Protein AF-A0A1Y3EXS0-F1 (afdb_monomer_lite)

Sequence (515 aa):
MQDSNNYKPKQTISDRKPSLINNSPSADKTPQPPTKPSPERTPPVIRTDYPKTESEDSFLNVHRKQEENCHGTLGNRISCGDFSQYGITADDYFYAREAFPWSALIVKKGSNSLHCLATIIQYGNQQKYSNNTDIVATSSTCIGYNSYEIKHEHFVYSGRYDKNTFHKINDNRQDIQEIIMFSDSMSNPYLTVLRLKNPIIFNLHSQPACLLPTNQVYQPERCFLNGFDLQQVRVAEFAAVLTAEKPCTKNHYPELGDSPNYFAESDDVIASILKKLYPTVYWLQGSKQSKANTQVFHLIYDDINRNFSVVCTATAVSYYGQQITTDTLITSSPCTRGRVGEDIYVFPGFSRGGSSQMYRVKDIILYQPIDDHMKQIKASLALLKLFNPITIEPPAKSLFHTIQYRRNIGGRIEMCYVYGLNRRGAFDETPVKIVTPEACESVFSGKFDRNHMICVSNPSTMLYKSIGAPLICDFGNERLQIGAKLKSTHKYITSDEKEETLEMYISVNEYPQFE

pLDDT: mean 71.43, std 21.01, range [22.33, 97.06]

Structure (mmCIF, N/CA/C/O backbone):
data_AF-A0A1Y3EXS0-F1
#
_entry.id   AF-A0A1Y3EXS0-F1
#
loop_
_atom_site.group_PDB
_atom_site.id
_atom_site.type_symbol
_atom_site.label_atom_id
_atom_site.label_alt_id
_atom_site.label_comp_id
_atom_site.label_asym_id
_atom_site.label_entity_id
_atom_site.label_seq_id
_atom_site.pdbx_PDB_ins_code
_atom_site.Cartn_x
_atom_site.Cartn_y
_atom_site.Cartn_z
_atom_site.occupancy
_atom_site.B_iso_or_equiv
_atom_site.auth_seq_id
_atom_site.auth_comp_id
_atom_site.auth_asym_id
_atom_site.auth_atom_id
_atom_site.pdbx_PDB_model_num
ATOM 1 N N . MET A 1 1 ? -3.355 47.310 -52.670 1.00 36.06 1 MET A N 1
ATOM 2 C CA . MET A 1 1 ? -3.338 47.930 -51.330 1.00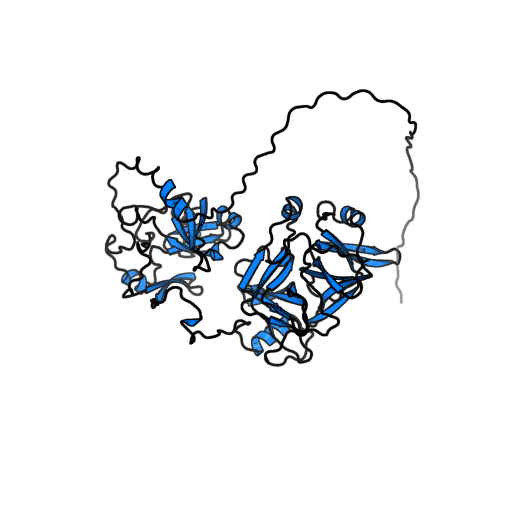 36.06 1 MET A CA 1
ATOM 3 C C . MET A 1 1 ? -2.638 46.930 -50.413 1.00 36.06 1 MET A C 1
ATOM 5 O O . MET A 1 1 ? -3.133 45.816 -50.330 1.00 36.06 1 MET A O 1
ATOM 9 N N . GLN A 1 2 ? -1.391 47.115 -49.959 1.00 29.44 2 GLN A N 1
ATOM 10 C CA . GLN A 1 2 ? -0.763 48.294 -49.314 1.00 29.44 2 GLN A CA 1
ATOM 11 C C . GLN A 1 2 ? -1.448 48.609 -47.973 1.00 29.44 2 GLN A C 1
ATOM 13 O O . GLN A 1 2 ? -2.675 48.656 -47.952 1.00 29.44 2 GLN A O 1
ATOM 18 N N . ASP A 1 3 ? -0.748 48.771 -46.845 1.00 29.62 3 ASP A N 1
ATOM 19 C CA . ASP A 1 3 ? 0.708 48.923 -46.587 1.00 29.62 3 ASP A CA 1
ATOM 20 C C . ASP A 1 3 ? 1.220 47.896 -45.527 1.00 29.62 3 ASP A C 1
ATOM 22 O O . ASP A 1 3 ? 0.409 47.163 -44.971 1.00 29.62 3 ASP A O 1
ATOM 26 N N . SER A 1 4 ? 2.514 47.602 -45.279 1.00 29.48 4 SER A N 1
ATOM 27 C CA . SER A 1 4 ? 3.747 48.426 -45.168 1.00 29.48 4 SER A CA 1
ATOM 28 C C . SER A 1 4 ? 3.707 49.360 -43.926 1.00 29.48 4 SER A C 1
ATOM 30 O O . SER A 1 4 ? 2.631 49.786 -43.535 1.00 29.48 4 SER A O 1
ATOM 32 N N . ASN A 1 5 ? 4.750 49.683 -43.144 1.00 31.58 5 ASN A N 1
ATOM 33 C CA . ASN A 1 5 ? 6.210 49.444 -43.106 1.00 31.58 5 ASN A CA 1
ATOM 34 C C . ASN A 1 5 ? 6.700 49.818 -41.659 1.00 31.58 5 ASN A C 1
ATOM 36 O O . ASN A 1 5 ? 5.995 50.573 -40.997 1.00 31.58 5 ASN A O 1
ATOM 40 N N . ASN A 1 6 ? 7.851 49.453 -41.057 1.00 29.72 6 ASN A N 1
ATOM 41 C CA . ASN A 1 6 ? 8.987 48.547 -41.340 1.00 29.72 6 ASN A CA 1
ATOM 42 C C . ASN A 1 6 ? 9.881 48.427 -40.060 1.00 29.72 6 ASN A C 1
ATOM 44 O O . ASN A 1 6 ? 10.035 49.452 -39.403 1.00 29.72 6 ASN A O 1
ATOM 48 N N . TYR A 1 7 ? 10.543 47.291 -39.738 1.00 24.31 7 TYR A N 1
ATOM 49 C CA . TYR A 1 7 ? 11.939 47.290 -39.205 1.00 24.31 7 TYR A CA 1
ATOM 50 C C . TYR A 1 7 ? 12.638 45.908 -39.209 1.00 24.31 7 TYR A C 1
ATOM 52 O O . TYR A 1 7 ? 11.992 44.863 -39.143 1.00 24.31 7 TYR A O 1
ATOM 60 N N . LYS A 1 8 ? 13.982 45.903 -39.270 1.00 27.91 8 LYS A N 1
ATOM 61 C CA . LYS A 1 8 ? 14.866 44.712 -39.346 1.00 27.91 8 LYS A CA 1
ATOM 62 C C . LYS A 1 8 ? 16.145 44.880 -38.471 1.00 27.91 8 LYS A C 1
ATOM 64 O O . LYS A 1 8 ? 16.327 45.952 -37.899 1.00 27.91 8 LYS A O 1
ATOM 69 N N . PRO A 1 9 ? 16.994 43.843 -38.279 1.00 40.38 9 PRO A N 1
ATOM 70 C CA . PRO A 1 9 ? 17.935 43.766 -37.147 1.00 40.38 9 PRO A CA 1
ATOM 71 C C . PRO A 1 9 ? 19.295 44.459 -37.370 1.00 40.38 9 PRO A C 1
ATOM 73 O O . PRO A 1 9 ? 19.596 44.952 -38.455 1.00 40.38 9 PRO A O 1
ATOM 76 N N . LYS A 1 10 ? 20.158 44.410 -36.342 1.00 26.67 10 LYS A N 1
ATOM 77 C CA . LYS A 1 10 ? 21.614 44.640 -36.430 1.00 26.67 10 LYS A CA 1
ATOM 78 C C . LYS A 1 10 ? 22.406 43.452 -35.870 1.00 26.67 10 LYS A C 1
ATOM 80 O O . LYS A 1 10 ? 21.852 42.617 -35.160 1.00 26.67 10 LYS A O 1
ATOM 85 N N . GLN A 1 11 ? 23.687 43.368 -36.235 1.00 27.03 11 GLN A N 1
ATOM 86 C CA . GLN A 1 11 ? 24.472 42.133 -36.204 1.00 27.03 11 GLN A CA 1
ATOM 87 C C . GLN A 1 11 ? 25.922 42.386 -35.723 1.00 27.03 11 GLN A C 1
ATOM 89 O O . GLN A 1 11 ? 26.622 43.186 -36.333 1.00 27.03 11 GLN A O 1
ATOM 94 N N . THR A 1 12 ? 26.367 41.619 -34.712 1.00 25.92 12 THR A N 1
ATOM 95 C CA . THR A 1 12 ? 27.764 41.155 -34.445 1.00 25.92 12 THR A CA 1
ATOM 96 C C . THR A 1 12 ? 28.929 42.139 -34.160 1.00 25.92 12 THR A C 1
ATOM 98 O O . THR A 1 12 ? 28.856 43.321 -34.465 1.00 25.92 12 THR A O 1
ATOM 101 N N . ILE A 1 13 ? 30.046 41.551 -33.664 1.00 27.12 13 ILE A N 1
ATOM 102 C CA . ILE A 1 13 ? 31.430 42.088 -33.522 1.00 27.12 13 ILE A CA 1
ATOM 103 C C . ILE A 1 13 ? 31.625 42.998 -32.268 1.00 27.12 13 ILE A C 1
ATOM 105 O O . ILE A 1 13 ? 30.808 43.879 -32.037 1.00 27.12 13 ILE A O 1
ATOM 109 N N . SER A 1 14 ? 32.626 42.837 -31.371 1.00 24.77 14 SER A N 1
ATOM 110 C CA . SER A 1 14 ? 33.851 41.994 -31.366 1.00 24.77 14 SER A CA 1
ATOM 111 C C . SER A 1 14 ? 34.345 41.536 -29.964 1.00 24.77 14 SER A C 1
ATOM 113 O O . SER A 1 14 ? 33.895 42.040 -28.941 1.00 24.77 14 SER A O 1
ATOM 115 N N . ASP A 1 15 ? 35.341 40.636 -29.972 1.00 25.56 15 ASP A N 1
ATOM 116 C CA . ASP A 1 15 ? 36.470 40.439 -29.026 1.00 25.56 15 ASP A CA 1
ATOM 117 C C . ASP A 1 15 ? 36.286 40.339 -27.492 1.00 25.56 15 ASP A C 1
ATOM 119 O O . ASP A 1 15 ? 36.187 41.342 -26.786 1.00 25.56 15 ASP A O 1
ATOM 123 N N . ARG A 1 16 ? 36.563 39.136 -26.946 1.00 26.11 16 ARG A N 1
ATOM 124 C CA . ARG A 1 16 ? 37.827 38.844 -26.206 1.00 26.11 16 ARG A CA 1
ATOM 125 C C . ARG A 1 16 ? 37.978 37.362 -25.803 1.00 26.11 16 ARG A C 1
ATOM 127 O O . ARG A 1 16 ? 37.025 36.720 -25.377 1.00 26.11 16 ARG A O 1
ATOM 134 N N . LYS A 1 17 ? 39.210 36.839 -25.888 1.00 25.72 17 LYS A N 1
ATOM 135 C CA . LYS A 1 17 ? 39.669 35.507 -25.423 1.00 25.72 17 LYS A CA 1
ATOM 136 C C . LYS A 1 17 ? 41.216 35.527 -25.322 1.00 25.72 17 LYS A C 1
ATOM 138 O O . LYS A 1 17 ? 41.814 36.353 -26.006 1.00 25.72 17 LYS A O 1
ATOM 143 N N . PRO A 1 18 ? 41.881 34.563 -24.658 1.00 35.06 18 PRO A N 1
ATOM 144 C CA . PRO A 1 18 ? 41.805 34.159 -23.249 1.00 35.06 18 PRO A CA 1
ATOM 145 C C . PRO A 1 18 ? 43.022 34.663 -22.433 1.00 35.06 18 PRO A C 1
ATOM 147 O O . PRO A 1 18 ? 44.026 35.084 -22.998 1.00 35.06 18 PRO A O 1
ATOM 150 N N . SER A 1 19 ? 42.997 34.494 -21.108 1.00 26.78 19 SER A N 1
ATOM 151 C CA . SER A 1 19 ? 44.215 34.475 -20.278 1.00 26.78 19 SER A CA 1
ATOM 152 C C . SER A 1 19 ? 44.632 33.030 -19.977 1.00 26.78 19 SER A C 1
ATOM 154 O O . SER A 1 19 ? 43.914 32.311 -19.282 1.00 26.78 19 SER A O 1
ATOM 156 N N . LEU A 1 20 ? 45.783 32.608 -20.501 1.00 25.97 20 LEU A N 1
ATOM 157 C CA . LEU A 1 20 ? 46.408 31.314 -20.206 1.00 25.97 20 LEU A CA 1
ATOM 158 C C . LEU A 1 20 ? 47.146 31.363 -18.862 1.00 25.97 20 LEU A C 1
ATOM 160 O O . LEU A 1 20 ? 47.890 32.309 -18.619 1.00 25.97 20 LEU A O 1
ATOM 164 N N . ILE A 1 21 ? 47.056 30.290 -18.074 1.00 26.72 21 ILE A N 1
ATOM 165 C CA . ILE A 1 21 ? 48.156 29.843 -17.209 1.00 26.72 21 ILE A CA 1
ATOM 166 C C . ILE A 1 21 ? 48.312 28.337 -17.430 1.00 26.72 21 ILE A C 1
ATOM 168 O O . ILE A 1 21 ? 47.430 27.554 -17.085 1.00 26.72 21 ILE A O 1
ATOM 172 N N . ASN A 1 22 ? 49.432 27.941 -18.034 1.00 24.94 22 ASN A N 1
ATOM 173 C CA . ASN A 1 22 ? 49.866 26.546 -18.066 1.00 24.94 22 ASN A CA 1
ATOM 174 C C . ASN A 1 22 ? 50.439 26.164 -16.692 1.00 24.94 22 ASN A C 1
ATOM 176 O O . ASN A 1 22 ? 50.996 27.026 -16.015 1.00 24.94 22 ASN A O 1
ATOM 180 N N . ASN A 1 23 ? 50.416 24.875 -16.335 1.00 25.95 23 ASN A N 1
ATOM 181 C CA . ASN A 1 23 ? 51.661 24.122 -16.109 1.00 25.95 23 ASN A CA 1
ATOM 182 C C . ASN A 1 23 ? 51.415 22.641 -15.789 1.00 25.95 23 ASN A C 1
ATOM 184 O O . ASN A 1 23 ? 50.569 22.280 -14.976 1.00 25.95 23 ASN A O 1
ATOM 188 N N . SER A 1 24 ? 52.198 21.788 -16.445 1.00 26.34 24 SER A N 1
ATOM 189 C CA . SER A 1 24 ? 52.399 20.347 -16.228 1.00 26.34 24 SER A CA 1
ATOM 190 C C . SER A 1 24 ? 53.513 19.898 -17.196 1.00 26.34 24 SER A C 1
ATOM 192 O O . SER A 1 24 ? 53.670 20.565 -18.223 1.00 26.34 24 SER A O 1
ATOM 194 N N . PRO A 1 25 ? 54.234 18.780 -16.977 1.00 42.66 25 PRO A N 1
ATOM 195 C CA . PRO A 1 25 ? 54.254 17.887 -15.811 1.00 42.66 25 PRO A CA 1
ATOM 196 C C . PRO A 1 25 ? 55.679 17.695 -15.224 1.00 42.66 25 PRO A C 1
ATOM 198 O O . PRO A 1 25 ? 56.655 18.187 -15.777 1.00 42.66 25 PRO A O 1
ATOM 201 N N . SER A 1 26 ? 55.816 16.880 -14.170 1.00 24.73 26 SER A N 1
ATOM 202 C CA . SER A 1 26 ? 56.773 15.751 -14.156 1.00 24.73 26 SER A CA 1
ATOM 203 C C . SER A 1 26 ? 56.477 14.804 -12.987 1.00 24.73 26 SER A C 1
ATOM 205 O O . SER A 1 26 ? 55.964 15.232 -11.956 1.00 24.73 26 SER A O 1
ATOM 207 N N . ALA A 1 27 ? 56.842 13.531 -13.132 1.00 27.88 27 ALA A N 1
ATOM 208 C CA . ALA A 1 27 ? 56.993 12.584 -12.026 1.00 27.88 27 ALA A CA 1
ATOM 209 C C . ALA A 1 27 ? 58.491 12.324 -11.771 1.00 27.88 27 ALA A C 1
ATOM 211 O O . ALA A 1 27 ? 59.285 12.521 -12.690 1.00 27.88 27 ALA A O 1
ATOM 212 N N . ASP A 1 28 ? 58.875 11.897 -10.560 1.00 27.53 28 ASP A N 1
ATOM 213 C CA . ASP A 1 28 ? 59.337 10.521 -10.255 1.00 27.53 28 ASP A CA 1
ATOM 214 C C . ASP A 1 28 ? 59.656 10.353 -8.736 1.00 27.53 28 ASP A C 1
ATOM 216 O O . ASP A 1 28 ? 59.814 11.358 -8.055 1.00 27.53 28 ASP A O 1
ATOM 220 N N . LYS A 1 29 ? 59.711 9.097 -8.240 1.00 28.88 29 LYS A N 1
ATOM 221 C CA . LYS A 1 29 ? 60.307 8.502 -6.989 1.00 28.88 29 LYS A CA 1
ATOM 222 C C . LYS A 1 29 ? 60.696 9.405 -5.776 1.00 28.88 29 LYS A C 1
ATOM 224 O O . LYS A 1 29 ? 61.262 10.473 -5.928 1.00 28.88 29 LYS A O 1
ATOM 229 N N . THR A 1 30 ? 60.574 9.007 -4.496 1.00 29.02 30 THR A N 1
ATOM 230 C CA . THR A 1 30 ? 60.401 7.687 -3.818 1.00 29.02 30 THR A CA 1
ATOM 231 C C . THR A 1 30 ? 59.851 7.896 -2.371 1.00 29.02 30 THR A C 1
ATOM 233 O O . THR A 1 30 ? 59.789 9.044 -1.934 1.00 29.02 30 THR A O 1
ATOM 236 N N . PRO A 1 31 ? 59.422 6.856 -1.613 1.00 31.25 31 PRO A N 1
ATOM 237 C CA . PRO A 1 31 ? 58.569 7.017 -0.416 1.00 31.25 31 PRO A CA 1
ATOM 238 C C . PRO A 1 31 ? 59.298 7.208 0.934 1.00 31.25 31 PRO A C 1
ATOM 240 O O . PRO A 1 31 ? 60.488 6.929 1.069 1.00 31.25 31 PRO A O 1
ATOM 243 N N . GLN A 1 32 ? 58.531 7.594 1.965 1.00 30.30 32 GLN A N 1
ATOM 244 C CA . GLN A 1 32 ? 58.914 7.609 3.389 1.00 30.30 32 GLN A CA 1
ATOM 245 C C . GLN A 1 32 ? 57.912 6.803 4.265 1.00 30.30 32 GLN A C 1
ATOM 247 O O . GLN A 1 32 ? 56.811 6.508 3.797 1.00 30.30 32 GLN A O 1
ATOM 252 N N . PRO A 1 33 ? 58.302 6.366 5.486 1.00 30.23 33 PRO A N 1
ATOM 253 C CA . PRO A 1 33 ? 57.634 5.279 6.223 1.00 30.23 33 PRO A CA 1
ATOM 254 C C . PRO A 1 33 ? 56.359 5.685 7.001 1.00 30.23 33 PRO A C 1
ATOM 256 O O . PRO A 1 33 ? 56.140 6.869 7.254 1.00 30.23 33 PRO A O 1
ATOM 259 N N . PRO A 1 34 ? 55.518 4.712 7.417 1.00 30.12 34 PRO A N 1
ATOM 260 C CA . PRO A 1 34 ? 54.215 4.979 8.030 1.00 30.12 34 PRO A CA 1
ATOM 261 C C . PRO A 1 34 ? 54.292 5.432 9.499 1.00 30.12 34 PRO A C 1
ATOM 263 O O . PRO A 1 34 ? 54.851 4.748 10.358 1.00 30.12 34 PRO A O 1
ATOM 266 N N . THR A 1 35 ? 53.631 6.549 9.805 1.00 30.27 35 THR A N 1
ATOM 267 C CA . THR A 1 35 ? 53.409 7.039 11.177 1.00 30.27 35 THR A CA 1
ATOM 268 C C . THR A 1 35 ? 52.183 6.361 11.814 1.00 30.27 35 THR A C 1
ATOM 270 O O . THR A 1 35 ? 51.245 5.975 11.119 1.00 30.27 35 THR A O 1
ATOM 273 N N . LYS A 1 36 ? 52.191 6.199 13.146 1.00 31.30 36 LYS A N 1
ATOM 274 C CA . LYS A 1 36 ? 51.154 5.488 13.926 1.00 31.30 36 LYS A CA 1
ATOM 275 C C . LYS A 1 36 ? 49.727 6.059 13.758 1.00 31.30 36 LYS A C 1
ATOM 277 O O . LYS A 1 36 ? 49.583 7.260 13.533 1.00 31.30 36 LYS A O 1
ATOM 282 N N . PRO A 1 37 ? 48.678 5.227 13.942 1.00 26.78 37 PRO A N 1
ATOM 283 C CA . PRO A 1 37 ? 47.284 5.662 13.859 1.00 26.78 37 PRO A CA 1
ATOM 284 C C . PRO A 1 37 ? 46.897 6.655 14.966 1.00 26.78 37 PRO A C 1
ATOM 286 O O . PRO A 1 37 ? 47.354 6.556 16.106 1.00 26.78 37 PRO A O 1
ATOM 289 N N . SER A 1 38 ? 46.006 7.582 14.610 1.00 26.77 38 SER A N 1
ATOM 290 C CA . SER A 1 38 ? 45.294 8.481 15.531 1.00 26.77 38 SER A CA 1
ATOM 291 C C . SER A 1 38 ? 44.086 7.750 16.154 1.00 26.77 38 SER A C 1
ATOM 293 O O . SER A 1 38 ? 43.600 6.801 15.534 1.00 26.77 38 SER A O 1
ATOM 295 N N . PRO A 1 39 ? 43.595 8.128 17.352 1.00 27.91 39 PRO A N 1
ATOM 296 C CA . PRO A 1 39 ? 42.645 7.302 18.093 1.00 27.91 39 PRO A CA 1
ATOM 297 C C . PRO A 1 39 ? 41.261 7.199 17.443 1.00 27.91 39 PRO A C 1
ATOM 299 O O . PRO A 1 39 ? 40.769 8.106 16.769 1.00 27.91 39 PRO A O 1
ATOM 302 N N . GLU A 1 40 ? 40.640 6.057 17.711 1.00 26.52 40 GLU A N 1
ATOM 303 C CA . GLU A 1 40 ? 39.339 5.614 17.228 1.00 26.52 40 GLU A CA 1
ATOM 304 C C . GLU A 1 40 ? 38.217 6.599 17.604 1.00 26.52 40 GLU A C 1
ATOM 306 O O . GLU A 1 40 ? 37.902 6.801 18.779 1.00 26.52 40 GLU A O 1
ATOM 311 N N . ARG A 1 41 ? 37.589 7.226 16.599 1.00 29.78 41 ARG A N 1
ATOM 312 C CA . ARG A 1 41 ? 36.329 7.951 16.806 1.00 29.78 41 ARG A CA 1
ATOM 313 C C . ARG A 1 41 ? 35.207 6.933 16.963 1.00 29.78 41 ARG A C 1
ATOM 315 O O . ARG A 1 41 ? 34.799 6.320 15.979 1.00 29.78 41 ARG A O 1
ATOM 322 N N . THR A 1 42 ? 34.669 6.816 18.172 1.00 27.95 42 THR A N 1
ATOM 323 C CA . THR A 1 42 ? 33.411 6.107 18.418 1.00 27.95 42 THR A CA 1
ATOM 324 C C . THR A 1 42 ? 32.310 6.648 17.493 1.00 27.95 42 THR A C 1
ATOM 326 O O . THR A 1 42 ? 32.150 7.870 17.390 1.00 27.95 42 THR A O 1
ATOM 329 N N . PRO A 1 43 ? 31.547 5.780 16.803 1.00 26.33 43 PRO A N 1
ATOM 330 C CA . PRO A 1 43 ? 30.462 6.225 15.939 1.00 26.33 43 PRO A CA 1
ATOM 331 C C . PRO A 1 43 ? 29.337 6.878 16.763 1.00 26.33 43 PRO A C 1
ATOM 333 O O . PRO A 1 43 ? 29.111 6.494 17.916 1.00 26.33 43 PRO A O 1
ATOM 336 N N . PRO A 1 44 ? 28.606 7.858 16.201 1.00 24.92 44 PRO A N 1
ATOM 337 C CA . PRO A 1 44 ? 27.486 8.482 16.891 1.00 24.92 44 PRO A CA 1
ATOM 338 C C . PRO A 1 44 ? 26.370 7.457 17.128 1.00 24.92 44 PRO A C 1
ATOM 340 O O . PRO A 1 44 ? 25.878 6.831 16.191 1.00 24.92 44 PRO A O 1
ATOM 343 N N . VAL A 1 45 ? 25.942 7.307 18.384 1.00 25.48 45 VAL A N 1
ATOM 344 C CA . VAL A 1 45 ? 24.856 6.390 18.763 1.00 25.48 45 VAL A CA 1
ATOM 345 C C . VAL A 1 45 ? 23.512 6.972 18.315 1.00 25.48 45 VAL A C 1
ATOM 347 O O . VAL A 1 45 ? 22.852 7.711 19.049 1.00 25.48 45 VAL A O 1
ATOM 350 N N . ILE A 1 46 ? 23.104 6.643 17.090 1.00 25.72 46 ILE A N 1
ATOM 351 C CA . ILE A 1 46 ? 21.784 6.984 16.552 1.00 25.72 46 ILE A CA 1
ATOM 352 C C . ILE A 1 46 ? 20.742 6.094 17.238 1.00 25.72 46 ILE A C 1
ATOM 354 O O . ILE A 1 46 ? 20.652 4.899 16.962 1.00 25.72 46 ILE A O 1
ATOM 358 N N . ARG A 1 47 ? 19.933 6.672 18.134 1.00 22.33 47 ARG A N 1
ATOM 359 C CA . ARG A 1 47 ? 18.774 5.974 18.707 1.00 22.33 47 ARG A CA 1
ATOM 360 C C . ARG A 1 47 ? 17.684 5.807 17.651 1.00 22.33 47 ARG A C 1
ATOM 362 O O . ARG A 1 47 ? 17.076 6.783 17.218 1.00 22.33 47 ARG A O 1
ATOM 369 N N . THR A 1 48 ? 17.398 4.565 17.290 1.00 24.88 48 THR A N 1
ATOM 370 C CA . THR A 1 48 ? 16.175 4.183 16.583 1.00 24.88 48 THR A CA 1
ATOM 371 C C . THR A 1 48 ? 15.060 3.929 17.596 1.00 24.88 48 THR A C 1
ATOM 373 O O . THR A 1 48 ? 15.017 2.862 18.208 1.00 24.88 48 THR A O 1
ATOM 376 N N . ASP A 1 49 ? 14.162 4.904 17.757 1.00 27.73 49 ASP A N 1
ATOM 377 C CA . ASP A 1 49 ? 12.891 4.775 18.489 1.00 27.73 49 ASP A CA 1
ATOM 378 C C . ASP A 1 49 ? 11.939 3.816 17.732 1.00 27.73 49 ASP A C 1
ATOM 380 O O . ASP A 1 49 ? 10.966 4.232 17.098 1.00 27.73 49 ASP A O 1
ATOM 384 N N . TYR A 1 50 ? 12.232 2.514 17.761 1.00 29.91 50 TYR A N 1
ATOM 385 C CA . TYR A 1 50 ? 11.267 1.481 17.383 1.00 29.91 50 TYR A CA 1
ATOM 386 C C . TYR A 1 50 ? 10.135 1.419 18.427 1.00 29.91 50 TYR A C 1
ATOM 388 O O . TYR A 1 50 ? 10.404 1.610 19.618 1.00 29.91 50 TYR A O 1
ATOM 396 N N . PRO A 1 51 ? 8.879 1.127 18.032 1.00 37.16 51 PRO A N 1
ATOM 397 C CA . PRO A 1 51 ? 7.864 0.723 18.999 1.00 37.16 51 PRO A CA 1
ATOM 398 C C . PRO A 1 51 ? 8.328 -0.569 19.680 1.00 37.16 51 PRO A C 1
ATOM 400 O O . PRO A 1 51 ? 8.858 -1.464 19.018 1.00 37.16 51 PRO A O 1
ATOM 403 N N . LYS A 1 52 ? 8.155 -0.668 20.999 1.00 36.53 52 LYS A N 1
ATOM 404 C CA . LYS A 1 52 ? 8.499 -1.897 21.718 1.00 36.53 52 LYS A CA 1
ATOM 405 C C . LYS A 1 52 ? 7.458 -2.971 21.424 1.00 36.53 52 LYS A C 1
ATOM 407 O O . LYS A 1 52 ? 6.259 -2.718 21.547 1.00 36.53 52 LYS A O 1
ATOM 412 N N . THR A 1 53 ? 7.947 -4.164 21.110 1.00 37.16 53 THR A N 1
ATOM 413 C CA . THR A 1 53 ? 7.173 -5.404 21.135 1.00 37.16 53 THR A CA 1
ATOM 414 C C . THR A 1 53 ? 7.569 -6.145 22.407 1.00 37.16 53 THR A C 1
ATOM 416 O O . THR A 1 53 ? 8.708 -6.594 22.524 1.00 37.16 53 THR A O 1
ATOM 419 N N . GLU A 1 54 ? 6.664 -6.219 23.380 1.00 40.75 54 GLU A N 1
ATOM 420 C CA . GLU A 1 54 ? 6.897 -6.871 24.676 1.00 40.75 54 GLU A CA 1
ATOM 421 C C . GLU A 1 54 ? 6.071 -8.165 24.754 1.00 40.75 54 GLU A C 1
ATOM 423 O O . GLU A 1 54 ? 4.900 -8.182 24.376 1.00 40.75 54 GLU A O 1
ATOM 428 N N . SER A 1 55 ? 6.685 -9.258 25.216 1.00 39.81 55 SER A N 1
ATOM 429 C CA . SER A 1 55 ? 6.015 -10.543 25.469 1.00 39.81 55 SER A CA 1
ATOM 430 C C . SER A 1 55 ? 5.587 -10.664 26.936 1.00 39.81 55 SER A C 1
ATOM 432 O O . SER A 1 55 ? 6.200 -10.041 27.807 1.00 39.81 55 SER A O 1
ATOM 434 N N . GLU A 1 56 ? 4.566 -11.478 27.229 1.00 39.38 56 GLU A N 1
ATOM 435 C CA . GLU A 1 56 ? 3.928 -11.564 28.559 1.00 39.38 56 GLU A CA 1
ATOM 436 C C . GLU A 1 56 ? 4.931 -11.756 29.719 1.00 39.38 56 GLU A C 1
ATOM 438 O O . GLU A 1 56 ? 4.883 -11.015 30.704 1.00 39.38 56 GLU A O 1
ATOM 443 N N . ASP A 1 57 ? 5.909 -12.660 29.572 1.00 36.62 57 ASP A N 1
ATOM 444 C CA . ASP A 1 57 ? 6.945 -12.934 30.589 1.00 36.62 57 ASP A CA 1
ATOM 445 C C . ASP A 1 57 ? 7.817 -11.718 30.961 1.00 36.62 57 ASP A C 1
ATOM 447 O O . ASP A 1 57 ? 8.347 -11.627 32.076 1.00 36.62 57 ASP A O 1
ATOM 451 N N . SER A 1 58 ? 7.989 -10.762 30.042 1.00 37.69 58 SER A N 1
ATOM 452 C CA . SER A 1 58 ? 8.805 -9.568 30.293 1.00 37.69 58 SER A CA 1
ATOM 453 C C . SER A 1 58 ? 8.114 -8.575 31.237 1.00 37.69 58 SER A C 1
ATOM 455 O O . SER A 1 58 ? 8.778 -7.890 32.019 1.00 37.69 58 SER A O 1
ATOM 457 N N . PHE A 1 59 ? 6.780 -8.554 31.227 1.00 37.41 59 PHE A N 1
ATOM 458 C CA . PHE A 1 59 ? 5.953 -7.555 31.904 1.00 37.41 59 PHE A CA 1
ATOM 459 C C . PHE A 1 59 ? 5.962 -7.722 33.436 1.00 37.41 59 PHE A C 1
ATOM 461 O O . PHE A 1 59 ? 6.120 -6.754 34.186 1.00 37.41 59 PHE A O 1
ATOM 468 N N . LEU A 1 60 ? 5.888 -8.973 33.910 1.00 36.16 60 LEU A N 1
ATOM 469 C CA . LEU A 1 60 ? 5.886 -9.334 35.338 1.00 36.16 60 LEU A CA 1
ATOM 470 C C . LEU A 1 60 ? 7.140 -8.858 36.093 1.00 36.16 60 LEU A C 1
ATOM 472 O O . LEU A 1 60 ? 7.064 -8.496 37.267 1.00 36.16 60 LEU A O 1
ATOM 476 N N . ASN A 1 61 ? 8.297 -8.824 35.426 1.00 33.28 61 ASN A N 1
ATOM 477 C CA . ASN A 1 61 ? 9.571 -8.468 36.055 1.00 33.28 61 ASN A CA 1
ATOM 478 C C . ASN A 1 61 ? 9.809 -6.953 36.177 1.00 33.28 61 ASN A C 1
ATOM 480 O O . ASN A 1 61 ? 10.611 -6.532 37.015 1.00 33.28 61 ASN A O 1
ATOM 484 N N . VAL A 1 62 ? 9.121 -6.126 35.381 1.00 37.06 62 VAL A N 1
ATOM 485 C CA . VAL A 1 62 ? 9.247 -4.658 35.446 1.00 37.06 62 VAL A CA 1
ATOM 486 C C . VAL A 1 62 ? 8.433 -4.087 36.610 1.00 37.06 62 VAL A C 1
ATOM 488 O O . VAL A 1 62 ? 8.927 -3.226 37.341 1.00 37.06 62 VAL A O 1
ATOM 491 N N . HIS A 1 63 ? 7.218 -4.595 36.837 1.00 39.12 63 HIS A N 1
ATOM 492 C CA . HIS A 1 63 ? 6.308 -4.040 37.845 1.00 39.12 63 HIS A CA 1
ATOM 493 C C . HIS A 1 63 ? 6.816 -4.161 39.292 1.00 39.12 63 HIS A C 1
ATOM 495 O O . HIS A 1 63 ? 6.646 -3.216 40.064 1.00 39.12 63 HIS A O 1
ATOM 501 N N . ARG A 1 64 ? 7.557 -5.227 39.635 1.00 31.50 64 ARG A N 1
ATOM 502 C CA . ARG A 1 64 ? 8.139 -5.461 40.980 1.00 31.50 64 ARG A CA 1
ATOM 503 C C . ARG A 1 64 ? 9.228 -4.450 41.404 1.00 31.50 64 ARG A C 1
ATOM 505 O O . ARG A 1 64 ? 9.929 -4.672 42.388 1.00 31.50 64 ARG A O 1
ATOM 512 N N . LYS A 1 65 ? 9.434 -3.367 40.644 1.00 30.98 65 LYS A N 1
ATOM 513 C CA . LYS A 1 65 ? 10.365 -2.262 40.948 1.00 30.98 65 LYS A CA 1
ATOM 514 C C . LYS A 1 65 ? 9.700 -0.882 41.058 1.00 30.98 65 LYS A C 1
ATOM 516 O O . LYS A 1 65 ? 10.414 0.107 41.193 1.00 30.98 65 LYS A O 1
ATOM 521 N N . GLN A 1 66 ? 8.368 -0.789 41.007 1.00 35.31 66 GLN A N 1
ATOM 522 C CA . GLN A 1 66 ? 7.637 0.482 41.175 1.00 35.31 66 GLN A CA 1
ATOM 523 C C . GLN A 1 66 ? 6.735 0.543 42.422 1.00 35.31 66 GLN A C 1
ATOM 525 O O . GLN A 1 66 ? 6.160 1.590 42.701 1.00 35.31 66 GLN A O 1
ATOM 530 N N . GLU A 1 67 ? 6.623 -0.539 43.195 1.00 37.06 67 GLU A N 1
ATOM 531 C CA . GLU A 1 67 ? 5.624 -0.661 44.273 1.00 37.06 67 GLU A CA 1
ATOM 532 C C . GLU A 1 67 ? 5.955 0.132 45.557 1.00 37.06 67 GLU A C 1
ATOM 534 O O . GLU A 1 67 ? 5.068 0.376 46.370 1.00 37.06 67 GLU A O 1
ATOM 539 N N . GLU A 1 68 ? 7.199 0.584 45.749 1.00 33.16 68 GLU A N 1
ATOM 540 C CA . GLU A 1 68 ? 7.666 1.147 47.031 1.00 33.16 68 GLU A CA 1
ATOM 541 C C . GLU A 1 68 ? 7.336 2.638 47.270 1.00 33.16 68 GLU A C 1
ATOM 543 O O . GLU A 1 68 ? 7.719 3.177 48.306 1.00 33.16 68 GLU A O 1
ATOM 548 N N . ASN A 1 69 ? 6.661 3.343 46.346 1.00 32.41 69 ASN A N 1
ATOM 549 C CA . ASN A 1 69 ? 6.630 4.818 46.379 1.00 32.41 69 ASN A CA 1
ATOM 550 C C . ASN A 1 69 ? 5.268 5.476 46.058 1.00 32.41 69 ASN A C 1
ATOM 552 O O . ASN A 1 69 ? 5.181 6.415 45.267 1.00 32.41 69 ASN A O 1
ATOM 556 N N . CYS A 1 70 ? 4.182 5.004 46.683 1.00 32.19 70 CYS A N 1
ATOM 557 C CA . CYS A 1 70 ? 2.853 5.633 46.602 1.00 32.19 70 CYS A CA 1
ATOM 558 C C . CYS A 1 70 ? 2.171 5.756 47.975 1.00 32.19 70 CYS A C 1
ATOM 560 O O . CYS A 1 70 ? 1.246 5.013 48.301 1.00 32.19 70 CYS A O 1
ATOM 562 N N . HIS A 1 71 ? 2.601 6.739 48.774 1.00 32.31 71 HIS A N 1
ATOM 563 C CA . HIS A 1 71 ? 1.983 7.061 50.062 1.00 32.31 71 HIS A CA 1
ATOM 564 C C . HIS A 1 71 ? 1.525 8.531 50.111 1.00 32.31 71 HIS A C 1
ATOM 566 O O . HIS A 1 71 ? 2.347 9.441 50.140 1.00 32.31 71 HIS A O 1
ATOM 572 N N . GLY A 1 72 ? 0.207 8.759 50.189 1.00 30.62 72 GLY A N 1
ATOM 573 C CA . GLY A 1 72 ? -0.367 10.024 50.676 1.00 30.62 72 GLY A CA 1
ATOM 574 C C . GLY A 1 72 ? -0.949 11.012 49.653 1.00 30.62 72 GLY A C 1
ATOM 575 O O . GLY A 1 72 ? -0.346 12.036 49.358 1.00 30.62 72 GLY A O 1
ATOM 576 N N . THR A 1 73 ? -2.212 10.815 49.262 1.00 32.22 73 THR A N 1
ATOM 577 C CA . THR A 1 73 ? -3.278 11.837 49.426 1.00 32.22 73 THR A CA 1
ATOM 578 C C . THR A 1 73 ? -4.655 11.213 49.182 1.00 32.22 73 THR A C 1
ATOM 580 O O . THR A 1 73 ? -4.806 10.332 48.340 1.00 32.22 73 THR A O 1
ATOM 583 N N . LEU A 1 74 ? -5.672 11.633 49.943 1.00 38.66 74 LEU A N 1
ATOM 584 C CA . LEU A 1 74 ? -7.012 11.033 49.900 1.00 38.66 74 LEU A CA 1
ATOM 585 C C . LEU A 1 74 ? -7.977 11.848 49.019 1.00 38.66 74 LEU A C 1
ATOM 587 O O . LEU A 1 74 ? -8.945 12.420 49.509 1.00 38.66 74 LEU A O 1
ATOM 591 N N . GLY A 1 75 ? -7.693 11.917 47.717 1.00 44.03 75 GLY A N 1
ATOM 592 C CA . GLY A 1 75 ? -8.658 12.430 46.738 1.00 44.03 75 GLY A CA 1
ATOM 593 C C . GLY A 1 75 ? -9.843 11.475 46.543 1.00 44.03 75 GLY A C 1
ATOM 594 O O . GLY A 1 75 ? -9.739 10.287 46.865 1.00 44.03 75 GLY A O 1
ATOM 595 N N . ASN A 1 76 ? -10.952 11.977 45.982 1.00 54.47 76 ASN A N 1
ATOM 596 C CA . ASN A 1 76 ? -12.085 11.138 45.574 1.00 54.47 76 ASN A CA 1
ATOM 597 C C . ASN A 1 76 ? -11.586 10.039 44.628 1.00 54.47 76 ASN A C 1
ATOM 599 O O . ASN A 1 76 ? -11.048 10.323 43.557 1.00 54.47 76 ASN A O 1
ATOM 603 N N . ARG A 1 77 ? -11.722 8.783 45.060 1.00 63.88 77 ARG A N 1
ATOM 604 C CA . ARG A 1 77 ? -11.194 7.627 44.336 1.00 63.88 77 ARG A CA 1
ATOM 605 C C . ARG A 1 77 ? -12.236 7.163 43.330 1.00 63.88 77 ARG A C 1
ATOM 607 O O . ARG A 1 77 ? -13.280 6.662 43.732 1.00 63.88 77 ARG A O 1
ATOM 614 N N . ILE A 1 78 ? -11.935 7.349 42.054 1.00 72.44 78 ILE A N 1
ATOM 615 C CA . ILE A 1 78 ? -12.800 6.955 40.948 1.00 72.44 78 ILE A CA 1
ATOM 616 C C . ILE A 1 78 ? -12.529 5.492 40.581 1.00 72.44 78 ILE A C 1
ATOM 618 O O . ILE A 1 78 ? -11.378 5.038 40.596 1.00 72.44 78 ILE A O 1
ATOM 622 N N . SER A 1 79 ? -13.602 4.764 40.275 1.00 81.81 79 SER A N 1
ATOM 623 C CA . SER A 1 79 ? -13.548 3.429 39.677 1.00 81.81 79 SER A CA 1
ATOM 624 C C . SER A 1 79 ? -13.723 3.539 38.165 1.00 81.81 79 SER A C 1
ATOM 626 O O . SER A 1 79 ? -14.492 4.371 37.675 1.00 81.81 79 SER A O 1
ATOM 628 N N . CYS A 1 80 ? -13.057 2.664 37.414 1.00 85.44 80 CYS A N 1
ATOM 629 C CA . CYS A 1 80 ? -13.399 2.426 36.016 1.00 85.44 80 CYS A CA 1
ATOM 630 C C . CYS A 1 80 ? -14.859 1.964 35.892 1.00 85.44 80 CYS A C 1
ATOM 632 O O . CYS A 1 80 ? -15.394 1.330 36.807 1.00 85.44 80 CYS A O 1
ATOM 634 N N . GLY A 1 81 ? -15.495 2.276 34.758 1.00 81.19 81 GLY A N 1
ATOM 635 C CA . GLY A 1 81 ? -16.826 1.779 34.376 1.00 81.19 81 GLY A CA 1
ATOM 636 C C . GLY A 1 81 ? -18.022 2.184 35.256 1.00 81.19 81 GLY A C 1
ATOM 637 O O . GLY A 1 81 ? -19.156 1.978 34.834 1.00 81.19 81 GLY A O 1
ATOM 638 N N . ASP A 1 82 ? -17.809 2.760 36.440 1.00 82.88 82 ASP A N 1
ATOM 639 C CA . ASP A 1 82 ? -18.883 3.155 37.350 1.00 82.88 82 ASP A CA 1
ATOM 640 C C . ASP A 1 82 ? -19.469 4.515 36.942 1.00 82.88 82 ASP A C 1
ATOM 642 O O . ASP A 1 82 ? -18.790 5.541 36.919 1.00 82.88 82 ASP A O 1
ATOM 646 N N . PHE A 1 83 ? -20.753 4.524 36.596 1.00 77.88 83 PHE A N 1
ATOM 647 C CA . PHE A 1 83 ? -21.504 5.747 36.317 1.00 77.88 83 PHE A CA 1
ATOM 648 C C . PHE A 1 83 ? -22.066 6.385 37.599 1.00 77.88 83 PHE A C 1
ATOM 650 O O . PHE A 1 83 ? -22.198 7.608 37.686 1.00 77.88 83 PHE A O 1
ATOM 657 N N . SER A 1 84 ? -22.344 5.579 38.628 1.00 79.25 84 SER A N 1
ATOM 658 C CA . SER A 1 84 ? -23.051 6.013 39.837 1.00 79.25 84 SER A CA 1
ATOM 659 C C . SER A 1 84 ? -22.256 7.026 40.666 1.00 79.25 84 SER A C 1
ATOM 661 O O . SER A 1 84 ? -22.853 7.896 41.300 1.00 79.25 84 SER A O 1
ATOM 663 N N . GLN A 1 85 ? -20.921 7.006 40.567 1.00 81.62 85 GLN A N 1
ATOM 664 C CA . GLN A 1 85 ? -20.013 7.977 41.196 1.00 81.62 85 GLN A CA 1
ATOM 665 C C . GLN A 1 85 ? -20.242 9.441 40.765 1.00 81.62 85 GLN A C 1
ATOM 667 O O . GLN A 1 85 ? -19.783 10.354 41.452 1.00 81.62 85 GLN A O 1
ATOM 672 N N . TYR A 1 86 ? -20.973 9.677 39.667 1.00 80.94 86 TYR A N 1
ATOM 673 C CA . TYR A 1 86 ? -21.403 11.008 39.217 1.00 80.94 86 TYR A CA 1
ATOM 674 C C . TYR A 1 86 ? -22.924 11.239 39.301 1.00 80.94 86 TYR A C 1
ATOM 676 O O . TYR A 1 86 ? -23.405 12.272 38.843 1.00 80.94 86 TYR A O 1
ATOM 684 N N . GLY A 1 87 ? -23.687 10.316 39.900 1.00 82.12 87 GLY A N 1
ATOM 685 C CA . GLY A 1 87 ? -25.144 10.437 40.046 1.00 82.12 87 GLY A CA 1
ATOM 686 C C . GLY A 1 87 ? -25.938 10.199 38.756 1.00 82.12 87 GLY A C 1
ATOM 687 O O . GLY A 1 87 ? -27.043 10.716 38.626 1.00 82.12 87 GLY A O 1
ATOM 688 N N . ILE A 1 88 ? -25.373 9.440 37.812 1.00 82.19 88 ILE A N 1
ATOM 689 C CA . ILE A 1 88 ? -25.930 9.157 36.478 1.00 82.19 88 ILE A CA 1
ATOM 690 C C . ILE A 1 88 ? -25.889 7.654 36.169 1.00 82.19 88 ILE A C 1
ATOM 692 O O . ILE A 1 88 ? -25.262 6.868 36.884 1.00 82.19 88 ILE A O 1
ATOM 696 N N . THR A 1 89 ? -26.525 7.256 35.073 1.00 82.19 89 THR A N 1
ATOM 697 C CA . THR A 1 89 ? -26.577 5.881 34.563 1.00 82.19 89 THR A CA 1
ATOM 698 C C . THR A 1 89 ? -25.887 5.749 33.198 1.00 82.19 89 THR A C 1
ATOM 700 O O . THR A 1 89 ? -25.554 6.740 32.548 1.00 82.19 89 THR A O 1
ATOM 703 N N . ALA A 1 90 ? -25.698 4.511 32.728 1.00 74.31 90 ALA A N 1
ATOM 704 C CA . ALA A 1 90 ? -25.270 4.248 31.350 1.00 74.31 90 ALA A CA 1
ATOM 705 C C . ALA A 1 90 ? -26.312 4.726 30.316 1.00 74.31 90 ALA A C 1
ATOM 707 O O . ALA A 1 90 ? -25.959 5.200 29.235 1.00 74.31 90 ALA A O 1
ATOM 708 N N . ASP A 1 91 ? -27.595 4.622 30.669 1.00 77.56 91 ASP A N 1
ATOM 709 C CA . ASP A 1 91 ? -28.714 4.949 29.788 1.00 77.56 91 ASP A CA 1
ATOM 710 C C . ASP A 1 91 ? -28.833 6.467 29.559 1.00 77.56 91 ASP A C 1
ATOM 712 O O . ASP A 1 91 ? -29.242 6.880 28.474 1.00 77.56 91 ASP A O 1
ATOM 716 N N . ASP A 1 92 ? -28.383 7.306 30.500 1.00 76.19 92 ASP A N 1
ATOM 717 C CA . ASP A 1 92 ? -28.338 8.766 30.324 1.00 76.19 92 ASP A CA 1
ATOM 718 C C . ASP A 1 92 ? -27.442 9.180 29.142 1.00 76.19 92 ASP A C 1
ATOM 720 O O . ASP A 1 92 ? -27.865 9.974 28.301 1.00 76.19 92 ASP A O 1
ATOM 724 N N . TYR A 1 93 ? -26.244 8.591 29.008 1.00 73.06 93 TYR A N 1
ATOM 725 C CA . TYR A 1 93 ? -25.372 8.813 27.841 1.00 73.06 93 TYR A CA 1
ATOM 726 C C . TYR A 1 93 ? -26.036 8.334 26.553 1.00 73.06 93 TYR A C 1
ATOM 728 O O . TYR A 1 93 ? -26.083 9.063 25.558 1.00 73.06 93 TYR A O 1
ATOM 736 N N . PHE A 1 94 ? -26.577 7.114 26.585 1.00 71.12 94 PHE A N 1
ATOM 737 C CA . PHE A 1 94 ? -27.154 6.461 25.418 1.00 71.12 94 PHE A CA 1
ATOM 738 C C . PHE A 1 94 ? -28.357 7.239 24.859 1.00 71.12 94 PHE A C 1
ATOM 740 O O . PHE A 1 94 ? -28.405 7.532 23.661 1.00 71.12 94 PHE A O 1
ATOM 747 N N . TYR A 1 95 ? -29.293 7.661 25.716 1.00 70.81 95 TYR A N 1
ATOM 748 C CA . TYR A 1 95 ? -30.474 8.422 25.298 1.00 70.81 95 TYR A CA 1
ATOM 749 C C . TYR A 1 95 ? -30.173 9.896 24.990 1.00 70.81 95 TYR A C 1
ATOM 751 O O . TYR A 1 95 ? -30.760 10.438 24.050 1.00 70.81 95 TYR A O 1
ATOM 759 N N . ALA A 1 96 ? -29.211 10.533 25.670 1.00 67.06 96 ALA A N 1
ATOM 760 C CA . ALA A 1 96 ? -28.704 11.853 25.267 1.00 67.06 96 ALA A CA 1
ATOM 761 C C . ALA A 1 96 ? -27.900 11.809 23.946 1.00 67.06 96 ALA A C 1
ATOM 763 O O . ALA A 1 96 ? -27.646 12.848 23.324 1.00 67.06 96 ALA A O 1
ATOM 764 N N . ARG A 1 97 ? -27.521 10.605 23.487 1.00 62.19 97 ARG A N 1
ATOM 765 C CA . ARG A 1 97 ? -26.574 10.352 22.387 1.00 62.19 97 ARG A CA 1
ATOM 766 C C . ARG A 1 97 ? -25.229 11.045 22.621 1.00 62.19 97 ARG A C 1
ATOM 768 O O . ARG A 1 97 ? -24.623 11.585 21.691 1.00 62.19 97 ARG A O 1
ATOM 775 N N . GLU A 1 98 ? -24.788 11.082 23.869 1.00 67.12 98 GLU A N 1
ATOM 776 C CA . GLU A 1 98 ? -23.451 11.542 24.220 1.00 67.12 98 GLU A CA 1
ATOM 777 C C . GLU A 1 98 ? -22.482 10.365 24.199 1.00 67.12 98 GLU A C 1
ATOM 779 O O . GLU A 1 98 ? -22.849 9.229 24.488 1.00 67.12 98 GLU A O 1
ATOM 784 N N . ALA A 1 99 ? -21.239 10.648 23.817 1.00 73.81 99 ALA A N 1
ATOM 785 C CA . ALA A 1 99 ? -20.168 9.667 23.832 1.00 73.81 99 ALA A CA 1
ATOM 786 C C . ALA A 1 99 ? -19.982 9.118 25.250 1.00 73.81 99 ALA A C 1
ATOM 788 O O . ALA A 1 99 ? -19.950 9.906 26.202 1.00 73.81 99 ALA A O 1
ATOM 789 N N . PHE A 1 100 ? -19.794 7.806 25.403 1.00 85.81 100 PHE A N 1
ATOM 790 C CA . PHE A 1 100 ? -19.407 7.267 26.703 1.00 85.81 100 PHE A CA 1
ATOM 791 C C . PHE A 1 100 ? -18.084 7.902 27.145 1.00 85.81 100 PHE A C 1
ATOM 793 O O . PHE A 1 100 ? -17.208 8.143 26.308 1.00 85.81 100 PHE A O 1
ATOM 800 N N . PRO A 1 101 ? -17.893 8.141 28.451 1.00 87.81 101 PRO A N 1
ATOM 801 C CA . PRO A 1 101 ? -16.782 8.943 28.956 1.00 87.81 101 PRO A CA 1
ATOM 802 C C . PRO A 1 101 ? -15.409 8.265 28.818 1.00 87.81 101 PRO A C 1
ATOM 804 O O . PRO A 1 101 ? -14.399 8.895 29.098 1.00 87.81 101 PRO A O 1
ATOM 807 N N . TRP A 1 102 ? -15.342 7.016 28.347 1.00 90.00 102 TRP A N 1
ATOM 808 C CA . TRP A 1 102 ? -14.099 6.368 27.909 1.00 90.00 102 TRP A CA 1
ATOM 809 C C . TRP A 1 102 ? -13.749 6.609 26.436 1.00 90.00 102 TRP A C 1
ATOM 811 O O . TRP A 1 102 ? -12.736 6.099 25.964 1.00 90.00 102 TRP A O 1
ATOM 821 N N . SER A 1 103 ? -14.544 7.386 25.702 1.00 90.25 103 SER A N 1
ATOM 822 C CA . SER A 1 103 ? -14.236 7.783 24.328 1.00 90.25 103 SER A CA 1
ATOM 823 C C . SER A 1 103 ? -13.060 8.755 24.287 1.00 90.25 103 SER A C 1
ATOM 825 O O . SER A 1 103 ? -13.080 9.807 24.931 1.00 90.25 103 SER A O 1
ATOM 827 N N . ALA A 1 104 ? -12.067 8.445 23.461 1.00 92.06 104 ALA A N 1
ATOM 828 C CA . ALA A 1 104 ? -10.993 9.355 23.096 1.00 92.06 104 ALA A CA 1
ATOM 829 C C . ALA A 1 104 ? -10.795 9.381 21.574 1.00 92.06 104 ALA A C 1
ATOM 831 O O . ALA A 1 104 ? -11.125 8.434 20.859 1.00 92.06 104 ALA A O 1
ATOM 832 N N . LEU A 1 105 ? -10.245 10.481 21.065 1.00 91.44 105 LEU A N 1
ATOM 833 C CA . LEU A 1 105 ? -9.976 10.675 19.640 1.00 91.44 105 LEU A CA 1
ATOM 834 C C . LEU A 1 105 ? -8.481 10.825 19.396 1.00 91.44 105 LEU A C 1
ATOM 836 O O . LEU A 1 105 ? -7.832 11.627 20.060 1.00 91.44 105 LEU A O 1
ATOM 840 N N . ILE A 1 106 ? -7.952 10.129 18.394 1.00 92.50 106 ILE A N 1
ATOM 841 C CA . ILE A 1 106 ? -6.635 10.410 17.818 1.00 92.50 106 ILE A CA 1
ATOM 842 C C . ILE A 1 106 ? -6.854 11.451 16.720 1.00 92.50 106 ILE A C 1
ATOM 844 O O . ILE A 1 106 ? -7.578 11.195 15.755 1.00 92.50 106 ILE A O 1
ATOM 848 N N . VAL A 1 107 ? -6.258 12.633 16.869 1.00 87.31 107 VAL A N 1
ATOM 849 C CA . VAL A 1 107 ? -6.501 13.801 16.005 1.00 87.31 107 VAL A CA 1
ATOM 850 C C . VAL A 1 107 ? -5.184 14.344 15.458 1.00 87.31 107 VAL A C 1
ATOM 852 O O . VAL A 1 107 ? -4.198 14.469 16.191 1.00 87.31 107 VAL A O 1
ATOM 855 N N . LYS A 1 108 ? -5.157 14.689 14.165 1.00 86.38 108 LYS A N 1
ATOM 856 C CA . LYS A 1 108 ? -3.968 15.259 13.517 1.00 86.38 108 LYS A CA 1
ATOM 857 C C . LYS A 1 108 ? -3.801 16.747 13.847 1.00 86.38 108 LYS A C 1
ATOM 859 O O . LYS A 1 108 ? -4.742 17.539 13.750 1.00 86.38 108 LYS A O 1
ATOM 864 N N . LYS A 1 109 ? -2.588 17.144 14.240 1.00 84.00 109 LYS A N 1
ATOM 865 C CA . LYS A 1 109 ? -2.211 18.531 14.568 1.00 84.00 109 LYS A CA 1
ATOM 866 C C . LYS A 1 109 ? -2.302 19.414 13.323 1.00 84.00 109 LYS A C 1
ATOM 868 O O . LYS A 1 109 ? -2.047 18.978 12.204 1.00 84.00 109 LYS A O 1
ATOM 873 N N . GLY A 1 110 ? -2.666 20.678 13.525 1.00 75.62 110 GLY A N 1
ATOM 874 C CA . GLY A 1 110 ? -2.864 21.650 12.448 1.00 75.62 110 GLY A CA 1
ATOM 875 C C . GLY A 1 110 ? -4.217 21.499 11.748 1.00 75.62 110 GLY A C 1
ATOM 876 O O . GLY A 1 110 ? -5.033 22.412 11.837 1.00 75.62 110 GLY A O 1
ATOM 877 N N . SER A 1 111 ? -4.491 20.356 11.110 1.00 75.81 111 SER A N 1
ATOM 878 C CA . SER A 1 111 ? -5.783 20.115 10.442 1.00 75.81 111 SER A CA 1
ATOM 879 C C . SER A 1 111 ? -6.949 19.939 11.417 1.00 75.81 111 SER A C 1
ATOM 881 O O . SER A 1 111 ? -8.081 20.258 11.065 1.00 75.81 111 SER A O 1
ATOM 883 N N . ASN A 1 112 ? -6.688 19.431 12.630 1.00 74.25 112 ASN A N 1
ATOM 884 C CA . ASN A 1 112 ? -7.706 19.008 13.600 1.00 74.25 112 ASN A CA 1
ATOM 885 C C . ASN A 1 112 ? -8.679 17.948 13.038 1.00 74.25 112 ASN A C 1
ATOM 887 O O . ASN A 1 112 ? -9.808 17.807 13.507 1.00 74.25 112 ASN A O 1
ATOM 891 N N . SER A 1 113 ? -8.236 17.197 12.027 1.00 78.69 113 SER A N 1
ATOM 892 C CA . SER A 1 113 ? -8.980 16.086 11.439 1.00 78.69 113 SER A CA 1
ATOM 893 C C . SER A 1 113 ? -8.895 14.854 12.336 1.00 78.69 113 SER A C 1
ATOM 895 O O . SER A 1 113 ? -7.803 14.483 12.777 1.00 78.69 113 SER A O 1
ATOM 897 N N . LEU A 1 114 ? -10.039 14.204 12.564 1.00 83.44 114 LEU A N 1
ATOM 898 C CA . LEU A 1 114 ? -10.090 12.878 13.172 1.00 83.44 114 LEU A CA 1
ATOM 899 C C . LEU A 1 114 ? -9.250 11.899 12.342 1.00 83.44 114 LEU A C 1
ATOM 901 O O . LEU A 1 114 ? -9.381 11.858 11.121 1.00 83.44 114 LEU A O 1
ATOM 905 N N . HIS A 1 115 ? -8.406 11.126 13.019 1.00 84.31 115 HIS A N 1
ATOM 906 C CA . HIS A 1 115 ? -7.595 10.063 12.427 1.00 84.31 115 HIS A CA 1
ATOM 907 C C . HIS A 1 115 ? -8.106 8.682 12.849 1.00 84.31 115 HIS A C 1
ATOM 909 O O . HIS A 1 115 ? -8.312 7.821 12.003 1.00 84.31 115 HIS A O 1
ATOM 915 N N . CYS A 1 116 ? -8.373 8.484 14.144 1.00 90.00 116 CYS A N 1
ATOM 916 C CA . CYS A 1 116 ? -8.966 7.251 14.669 1.00 90.00 116 CYS A CA 1
ATOM 917 C C . CYS A 1 116 ? -9.671 7.463 16.014 1.00 90.00 116 CYS A C 1
ATOM 919 O O . CYS A 1 116 ? -9.475 8.479 16.681 1.00 90.00 116 CYS A O 1
ATOM 921 N N . LEU A 1 117 ? -10.440 6.459 16.440 1.00 91.25 117 LEU A N 1
ATOM 922 C CA . LEU A 1 117 ? -10.938 6.347 17.811 1.00 91.25 117 LEU A CA 1
ATOM 923 C C . LEU A 1 117 ? -9.903 5.672 18.727 1.00 91.25 117 LEU A C 1
ATOM 925 O O . LEU A 1 117 ? -9.050 4.893 18.286 1.00 91.25 117 LEU A O 1
ATOM 929 N N . ALA A 1 118 ? -10.001 5.969 20.016 1.00 93.62 118 ALA A N 1
ATOM 930 C CA . ALA A 1 118 ? -9.273 5.324 21.096 1.00 93.62 118 ALA A CA 1
ATOM 931 C C . ALA A 1 118 ? -10.176 5.190 22.335 1.00 93.62 118 ALA A C 1
ATOM 933 O O . ALA A 1 118 ? -11.164 5.911 22.480 1.00 93.62 118 ALA A O 1
ATOM 934 N N . THR A 1 119 ? -9.813 4.290 23.243 1.00 93.88 119 THR A N 1
ATOM 935 C CA . THR A 1 119 ? -10.534 4.034 24.494 1.00 93.88 119 THR A CA 1
ATOM 936 C C . THR A 1 119 ? -9.647 4.389 25.679 1.00 93.88 119 THR A C 1
ATOM 938 O O . THR A 1 119 ? -8.524 3.897 25.785 1.00 93.88 119 THR A O 1
ATOM 941 N N . ILE A 1 120 ? -10.140 5.219 26.594 1.00 94.12 120 ILE A N 1
ATOM 942 C CA . ILE A 1 120 ? -9.476 5.526 27.865 1.00 94.12 120 ILE A CA 1
ATOM 943 C C . ILE A 1 120 ? -9.500 4.263 28.731 1.00 94.12 120 ILE A C 1
ATOM 945 O O . ILE A 1 120 ? -10.564 3.689 28.960 1.00 94.12 120 ILE A O 1
ATOM 949 N N . ILE A 1 121 ? -8.333 3.810 29.193 1.00 93.19 121 ILE A N 1
ATOM 950 C CA . ILE A 1 121 ? -8.170 2.546 29.932 1.00 93.19 121 ILE A CA 1
ATOM 951 C C . ILE A 1 121 ? -7.237 2.720 31.135 1.00 93.19 121 ILE A C 1
ATOM 953 O O . ILE A 1 121 ? -6.640 3.780 31.330 1.00 93.19 121 ILE A O 1
ATOM 957 N N . GLN A 1 122 ? -7.098 1.670 31.946 1.00 88.50 122 GLN A N 1
ATOM 958 C CA . GLN A 1 122 ? -6.155 1.611 33.063 1.00 88.50 122 GLN A CA 1
ATOM 959 C C . GLN A 1 122 ? -5.511 0.235 33.217 1.00 88.50 122 GLN A C 1
ATOM 961 O O . GLN A 1 122 ? -6.115 -0.795 32.909 1.00 88.50 122 GLN A O 1
ATOM 966 N N . TYR A 1 123 ? -4.306 0.233 33.788 1.00 82.25 123 TYR A N 1
ATOM 967 C CA . TYR A 1 123 ? -3.640 -0.968 34.279 1.00 82.25 123 TYR A CA 1
ATOM 968 C C . TYR A 1 123 ? -4.508 -1.682 35.330 1.00 82.25 123 TYR A C 1
ATOM 970 O O . TYR A 1 123 ? -5.168 -1.041 36.152 1.00 82.25 123 TYR A O 1
ATOM 978 N N . GLY A 1 124 ? -4.517 -3.020 35.316 1.00 77.56 124 GLY A N 1
ATOM 979 C CA . GLY A 1 124 ? -5.449 -3.832 36.118 1.00 77.56 124 GLY A CA 1
ATOM 980 C C . GLY A 1 124 ? -5.386 -3.595 37.633 1.00 77.56 124 GLY A C 1
ATOM 981 O O . GLY A 1 124 ? -6.399 -3.711 38.317 1.00 77.56 124 GLY A O 1
ATOM 982 N N . ASN A 1 125 ? -4.226 -3.191 38.154 1.00 75.62 125 ASN A N 1
ATOM 983 C CA . ASN A 1 125 ? -4.023 -2.833 39.561 1.00 75.62 125 ASN A CA 1
ATOM 984 C C . ASN A 1 125 ? -4.572 -1.441 39.945 1.00 75.62 125 ASN A C 1
ATOM 986 O O . ASN A 1 125 ? -4.789 -1.189 41.127 1.00 75.62 125 ASN A O 1
ATOM 990 N N . GLN A 1 126 ? -4.814 -0.548 38.981 1.00 78.31 126 GLN A N 1
ATOM 991 C CA . GLN A 1 126 ? -5.282 0.828 39.215 1.00 78.31 126 GLN A CA 1
ATOM 992 C C . GLN A 1 126 ? -6.795 1.009 39.017 1.00 78.31 126 GLN A C 1
ATOM 994 O O . GLN A 1 126 ? -7.366 1.939 39.586 1.00 78.31 126 GLN A O 1
ATOM 999 N N . GLN A 1 127 ? -7.444 0.098 38.280 1.00 77.31 127 GLN A N 1
ATOM 1000 C CA . GLN A 1 127 ? -8.852 0.167 37.849 1.00 77.31 127 GLN A CA 1
ATOM 1001 C C . GLN A 1 127 ? -9.885 0.554 38.923 1.00 77.31 127 GLN A C 1
ATOM 1003 O O . GLN A 1 127 ? -10.921 1.122 38.591 1.00 77.31 127 GLN A O 1
ATOM 1008 N N . LYS A 1 128 ? -9.646 0.222 40.197 1.00 72.56 128 LYS A N 1
ATOM 1009 C CA . LYS A 1 128 ? -10.627 0.430 41.278 1.00 72.56 128 LYS A CA 1
ATOM 1010 C C . LYS A 1 128 ? -10.450 1.734 42.057 1.00 72.56 128 LYS A C 1
ATOM 1012 O O . LYS A 1 128 ? -11.389 2.135 42.733 1.00 72.56 128 LYS A O 1
ATOM 1017 N N . TYR A 1 129 ? -9.266 2.357 42.022 1.00 75.00 129 TYR A N 1
ATOM 1018 C CA . TYR A 1 129 ? -8.931 3.494 42.889 1.00 75.00 129 TYR A CA 1
ATOM 1019 C C . TYR A 1 129 ? -7.866 4.414 42.267 1.00 75.00 129 TYR A C 1
ATOM 1021 O O . TYR A 1 129 ? -6.715 4.429 42.705 1.00 75.00 129 TYR A O 1
ATOM 1029 N N . SER A 1 130 ? -8.239 5.227 41.281 1.00 82.75 130 SER A N 1
ATOM 1030 C CA . SER A 1 130 ? -7.359 6.276 40.741 1.00 82.75 130 SER A CA 1
ATOM 1031 C C . SER A 1 130 ? -8.173 7.471 40.237 1.00 82.75 130 SER A C 1
ATOM 1033 O O . SER A 1 130 ? -9.365 7.353 39.985 1.00 82.75 130 SER A O 1
ATOM 1035 N N . ASN A 1 131 ? -7.540 8.637 40.116 1.00 87.38 131 ASN A N 1
ATOM 1036 C CA . ASN A 1 131 ? -8.136 9.873 39.602 1.00 87.38 131 ASN A CA 1
ATOM 1037 C C . ASN A 1 131 ? -7.617 10.271 38.205 1.00 87.38 131 ASN A C 1
ATOM 1039 O O . ASN A 1 131 ? -7.972 11.345 37.718 1.00 87.38 131 ASN A O 1
ATOM 1043 N N . ASN A 1 132 ? -6.747 9.464 37.587 1.00 90.50 132 ASN A N 1
ATOM 1044 C CA . ASN A 1 132 ? -6.170 9.748 36.273 1.00 90.50 132 ASN A CA 1
ATOM 1045 C C . ASN A 1 132 ? -5.653 8.486 35.541 1.00 90.50 132 ASN A C 1
ATOM 1047 O O . ASN A 1 132 ? -5.549 7.402 36.130 1.00 90.50 132 ASN A O 1
ATOM 1051 N N . THR A 1 133 ? -5.309 8.636 34.258 1.00 92.56 133 THR A N 1
ATOM 1052 C CA . THR A 1 133 ? -4.552 7.638 33.477 1.00 92.56 133 THR A CA 1
ATOM 1053 C C . THR A 1 133 ? -3.600 8.299 32.478 1.00 92.56 133 THR A C 1
ATOM 1055 O O . THR A 1 133 ? -3.943 9.320 31.880 1.00 92.56 133 THR A O 1
ATOM 1058 N N . ASP A 1 134 ? -2.426 7.705 32.256 1.00 93.94 134 ASP A N 1
ATOM 1059 C CA . ASP A 1 134 ? -1.493 8.068 31.183 1.00 93.94 134 ASP A CA 1
ATOM 1060 C C . ASP A 1 134 ? -1.692 7.230 29.908 1.00 93.94 134 ASP A C 1
ATOM 1062 O O . ASP A 1 134 ? -0.918 7.395 28.970 1.00 93.94 134 ASP A O 1
ATOM 1066 N N . ILE A 1 135 ? -2.695 6.342 29.838 1.00 95.12 135 ILE A N 1
ATOM 1067 C CA . ILE A 1 135 ? -2.860 5.403 28.715 1.00 95.12 135 ILE A CA 1
ATOM 1068 C C . ILE A 1 135 ? -4.248 5.388 28.062 1.00 95.12 135 ILE A C 1
ATOM 1070 O O . ILE A 1 135 ? -5.289 5.430 28.721 1.00 95.12 135 ILE A O 1
ATOM 1074 N N . VAL A 1 136 ? -4.248 5.228 26.734 1.00 96.56 136 VAL A N 1
ATOM 1075 C CA . VAL A 1 136 ? -5.434 4.887 25.928 1.00 96.56 136 VAL A CA 1
ATOM 1076 C C . VAL A 1 136 ? -5.136 3.715 24.986 1.00 96.56 136 VAL A C 1
ATOM 1078 O O . VAL A 1 136 ? -4.014 3.569 24.503 1.00 96.56 136 VAL A O 1
ATOM 1081 N N . ALA A 1 137 ? -6.138 2.885 24.707 1.00 95.06 137 ALA A N 1
ATOM 1082 C CA . ALA A 1 137 ? -6.067 1.769 23.767 1.00 95.06 137 ALA A CA 1
ATOM 1083 C C . ALA A 1 137 ? -6.619 2.149 22.385 1.00 95.06 137 ALA A C 1
ATOM 1085 O O . ALA A 1 137 ? -7.543 2.948 22.271 1.00 95.06 137 ALA A O 1
ATOM 1086 N N . THR A 1 138 ? -6.083 1.547 21.330 1.00 93.31 138 THR A N 1
ATOM 1087 C CA . THR A 1 138 ? -6.568 1.643 19.947 1.00 93.31 138 THR A CA 1
ATOM 1088 C C . THR A 1 138 ? -6.121 0.404 19.152 1.00 93.31 138 THR A C 1
ATOM 1090 O O . THR A 1 138 ? -5.494 -0.510 19.695 1.00 93.31 138 THR A O 1
ATOM 1093 N N . SER A 1 139 ? -6.443 0.352 17.862 1.00 88.94 139 SER A N 1
ATOM 1094 C CA . SER A 1 139 ? -6.011 -0.713 16.952 1.00 88.94 139 SER A CA 1
ATOM 1095 C C . SER A 1 139 ? -4.644 -0.414 16.328 1.00 88.94 139 SER A C 1
ATOM 1097 O O . SER A 1 139 ? -4.338 0.743 16.038 1.00 88.94 139 SER A O 1
ATOM 1099 N N . SER A 1 140 ? -3.837 -1.434 16.022 1.00 78.94 140 SER A N 1
ATOM 1100 C CA . SER A 1 140 ? -2.582 -1.238 15.276 1.00 78.94 140 SER A CA 1
ATOM 1101 C C . SER A 1 140 ? -2.795 -0.631 13.881 1.00 78.94 140 SER A C 1
ATOM 1103 O O . SER A 1 140 ? -1.937 0.113 13.404 1.00 78.94 140 SER A O 1
ATOM 1105 N N . THR A 1 141 ? -3.956 -0.845 13.247 1.00 80.00 141 THR A N 1
ATOM 1106 C CA . THR A 1 141 ? -4.313 -0.189 11.971 1.00 80.00 141 THR A CA 1
ATOM 1107 C C . THR A 1 141 ? -4.469 1.324 12.103 1.00 80.00 141 THR A C 1
ATOM 1109 O O . THR A 1 141 ? -4.193 2.038 11.143 1.00 80.00 141 THR A O 1
ATOM 1112 N N . CYS A 1 142 ? -4.813 1.836 13.290 1.00 82.31 142 CYS A N 1
ATOM 1113 C CA . CYS A 1 142 ? -4.832 3.273 13.567 1.00 82.31 142 CYS A CA 1
ATOM 1114 C C . CYS A 1 142 ? -3.427 3.885 13.654 1.00 82.31 142 CYS A C 1
ATOM 1116 O O . CYS A 1 142 ? -3.283 5.096 13.487 1.00 82.31 142 CYS A O 1
ATOM 1118 N N . ILE A 1 143 ? -2.385 3.083 13.896 1.00 83.25 143 ILE A N 1
ATOM 1119 C CA . ILE A 1 143 ? -0.995 3.557 13.846 1.00 83.25 143 ILE A CA 1
ATOM 1120 C C . ILE A 1 143 ? -0.435 3.446 12.426 1.00 83.25 143 ILE A C 1
ATOM 1122 O O . ILE A 1 143 ? 0.271 4.339 11.950 1.00 83.25 143 ILE A O 1
ATOM 1126 N N . GLY A 1 144 ? -0.745 2.334 11.754 1.00 66.88 144 GLY A N 1
ATOM 1127 C CA . GLY A 1 144 ? -0.163 1.985 10.465 1.00 66.88 144 GLY A CA 1
ATOM 1128 C C . GLY A 1 144 ? 1.368 1.934 10.517 1.00 66.88 144 GLY A C 1
ATOM 1129 O O . GLY A 1 144 ? 1.984 1.700 11.556 1.00 66.88 144 GLY A O 1
ATOM 1130 N N . TYR A 1 145 ? 2.003 2.184 9.374 1.00 44.88 145 TYR A N 1
ATOM 1131 C CA . TYR A 1 145 ? 3.454 2.028 9.212 1.00 44.88 145 TYR A CA 1
ATOM 1132 C C . TYR A 1 145 ? 4.287 3.237 9.690 1.00 44.88 145 TYR A C 1
ATOM 1134 O O . TYR A 1 145 ? 5.509 3.216 9.552 1.00 44.88 145 TYR A O 1
ATOM 1142 N N . ASN A 1 146 ? 3.664 4.307 10.210 1.00 64.12 146 ASN A N 1
ATOM 1143 C CA . ASN A 1 146 ? 4.349 5.561 10.556 1.00 64.12 146 ASN A CA 1
ATOM 1144 C C . ASN A 1 146 ? 4.099 6.000 12.009 1.00 64.12 146 ASN A C 1
ATOM 1146 O O . ASN A 1 146 ? 3.615 7.099 12.281 1.00 64.12 146 ASN A O 1
ATOM 1150 N N . SER A 1 147 ? 4.489 5.152 12.964 1.00 72.00 147 SER A N 1
ATOM 1151 C CA . SER A 1 147 ? 4.427 5.448 14.405 1.00 72.00 147 SER A CA 1
ATOM 1152 C C . SER A 1 147 ? 5.115 6.767 14.797 1.00 72.00 147 SER A C 1
ATOM 1154 O O . SER A 1 147 ? 4.699 7.406 15.762 1.00 72.00 147 SER A O 1
ATOM 1156 N N . TYR A 1 148 ? 6.114 7.224 14.030 1.00 72.88 148 TYR A N 1
ATOM 1157 C CA . TYR A 1 148 ? 6.744 8.532 14.214 1.00 72.88 148 TYR A CA 1
ATOM 1158 C C . TYR A 1 148 ? 5.773 9.693 13.935 1.00 72.88 148 TYR A C 1
ATOM 1160 O O . TYR A 1 148 ? 5.669 10.602 14.756 1.00 72.88 148 TYR A O 1
ATOM 1168 N N . GLU A 1 149 ? 5.037 9.666 12.821 1.00 79.50 149 GLU A N 1
ATOM 1169 C CA . GLU A 1 149 ? 4.005 10.667 12.501 1.00 79.50 149 GLU A CA 1
ATOM 1170 C C . GLU A 1 149 ? 2.850 10.634 13.508 1.00 79.50 149 GLU A C 1
ATOM 1172 O O . GLU A 1 149 ? 2.346 11.684 13.900 1.00 79.50 149 GLU A O 1
ATOM 1177 N N . ILE A 1 150 ? 2.460 9.457 13.998 1.00 85.44 150 ILE A N 1
ATOM 1178 C CA . ILE A 1 150 ? 1.449 9.361 15.059 1.00 85.44 150 ILE A CA 1
ATOM 1179 C C . ILE A 1 150 ? 1.970 10.005 16.355 1.00 85.44 150 ILE A C 1
ATOM 1181 O O . ILE A 1 150 ? 1.339 10.915 16.885 1.00 85.44 150 ILE A O 1
ATOM 1185 N N . LYS A 1 151 ? 3.170 9.636 16.817 1.00 86.81 151 LYS A N 1
ATOM 1186 C CA . LYS A 1 151 ? 3.799 10.198 18.028 1.00 86.81 151 LYS A CA 1
ATOM 1187 C C . LYS A 1 151 ? 3.981 11.725 17.959 1.00 86.81 151 LYS A C 1
ATOM 1189 O O . LYS A 1 151 ? 3.726 12.415 18.943 1.00 86.81 151 LYS A O 1
ATOM 1194 N N . HIS A 1 152 ? 4.396 12.273 16.814 1.00 83.94 152 HIS A N 1
ATOM 1195 C CA . HIS A 1 152 ? 4.766 13.692 16.705 1.00 83.94 152 HIS A CA 1
ATOM 1196 C C . HIS A 1 152 ? 3.661 14.584 16.119 1.00 83.94 152 HIS A C 1
ATOM 1198 O O . HIS A 1 152 ? 3.414 15.666 16.658 1.00 83.94 152 HIS A O 1
ATOM 1204 N N . GLU A 1 153 ? 2.958 14.147 15.072 1.00 86.94 153 GLU A N 1
ATOM 1205 C CA . GLU A 1 153 ? 1.920 14.933 14.385 1.00 86.94 153 GLU A CA 1
ATOM 1206 C C . GLU A 1 153 ? 0.503 14.702 14.932 1.00 86.94 153 GLU A C 1
ATOM 1208 O O . GLU A 1 153 ? -0.396 15.443 14.546 1.00 86.94 153 GLU A O 1
ATOM 1213 N N . HIS A 1 154 ? 0.277 13.752 15.848 1.00 92.38 154 HIS A N 1
ATOM 1214 C CA . HIS A 1 154 ? -1.053 13.488 16.418 1.00 92.38 154 HIS A CA 1
ATOM 1215 C C . HIS A 1 154 ? -1.103 13.686 17.937 1.00 92.38 154 HIS A C 1
ATOM 1217 O O . HIS A 1 154 ? -0.083 13.688 18.637 1.00 92.38 154 HIS A O 1
ATOM 1223 N N . PHE A 1 155 ? -2.305 13.955 18.433 1.00 93.19 155 PHE A N 1
ATOM 1224 C CA . PHE A 1 155 ? -2.625 14.050 19.853 1.00 93.19 155 PHE A CA 1
ATOM 1225 C C . PHE A 1 155 ? -3.865 13.219 20.161 1.00 93.19 155 PHE A C 1
ATOM 1227 O O . PHE A 1 155 ? -4.676 12.949 19.273 1.00 93.19 155 PHE A O 1
ATOM 1234 N N . VAL A 1 156 ? -4.001 12.835 21.424 1.00 94.38 156 VAL A N 1
ATOM 1235 C CA . VAL A 1 156 ? -5.233 12.266 21.960 1.00 94.38 156 VAL A CA 1
ATOM 1236 C C . VAL A 1 156 ? -6.082 13.401 22.528 1.00 94.38 156 VAL A C 1
ATOM 1238 O O . VAL A 1 156 ? -5.554 14.331 23.139 1.00 94.38 156 VAL A O 1
ATOM 1241 N N . TYR A 1 157 ? -7.386 13.350 22.274 1.00 91.12 157 TYR A N 1
ATOM 1242 C CA . TYR A 1 157 ? -8.382 14.241 22.861 1.00 91.12 157 TYR A CA 1
ATOM 1243 C C . TYR A 1 157 ? -9.381 13.425 23.679 1.00 91.12 157 TYR A C 1
ATOM 1245 O O . TYR A 1 157 ? -9.990 12.491 23.152 1.00 91.12 157 TYR A O 1
ATOM 1253 N N . SER A 1 158 ? -9.556 13.789 24.946 1.00 89.00 158 SER A N 1
ATOM 1254 C CA . SER A 1 158 ? -10.483 13.154 25.885 1.00 89.00 158 SER A CA 1
ATOM 1255 C C . SER A 1 158 ? -11.743 13.999 26.091 1.00 89.00 158 SER A C 1
ATOM 1257 O O . SER A 1 158 ? -11.654 15.212 26.276 1.00 89.00 158 SER A O 1
ATOM 1259 N N . GLY A 1 159 ? -12.914 13.365 26.136 1.00 80.88 159 GLY A N 1
ATOM 1260 C CA . GLY A 1 159 ? -14.167 14.021 26.512 1.00 80.88 159 GLY A CA 1
ATOM 1261 C C . GLY A 1 159 ? -15.040 14.507 25.363 1.00 80.88 159 GLY A C 1
ATOM 1262 O O . GLY A 1 159 ? -14.869 14.113 24.209 1.00 80.88 159 GLY A O 1
ATOM 1263 N N . ARG A 1 160 ? -16.046 15.328 25.700 1.00 76.94 160 ARG A N 1
ATOM 1264 C CA . ARG A 1 160 ? -17.116 15.730 24.776 1.00 76.94 160 ARG A CA 1
ATOM 1265 C C . ARG A 1 160 ? -16.533 16.390 23.523 1.00 76.94 160 ARG A C 1
ATOM 1267 O O . ARG A 1 160 ? -15.980 17.490 23.585 1.00 76.94 160 ARG A O 1
ATOM 1274 N N . TYR A 1 161 ? -16.688 15.727 22.380 1.00 74.81 161 TYR A N 1
ATOM 1275 C CA . TYR A 1 161 ? -16.339 16.292 21.083 1.00 74.81 161 TYR A CA 1
ATOM 1276 C C . TYR A 1 161 ? -17.516 17.088 20.512 1.00 74.81 161 TYR A C 1
ATOM 1278 O O . TYR A 1 161 ? -18.561 16.525 20.189 1.00 74.81 161 TYR A O 1
ATOM 1286 N N . ASP A 1 162 ? -17.316 18.392 20.341 1.00 69.50 162 ASP A N 1
ATOM 1287 C CA . ASP A 1 162 ? -18.119 19.254 19.476 1.00 69.50 162 ASP A CA 1
ATOM 1288 C C . ASP A 1 162 ? -17.167 20.042 18.570 1.00 69.50 162 ASP A C 1
ATOM 1290 O O . ASP A 1 162 ? -16.298 20.773 19.046 1.00 69.50 162 ASP A O 1
ATOM 1294 N N . LYS A 1 163 ? -17.364 19.931 17.255 1.00 66.31 163 LYS A N 1
ATOM 1295 C CA . LYS A 1 163 ? -16.562 20.597 16.220 1.00 66.31 163 LYS A CA 1
ATOM 1296 C C . LYS A 1 163 ? -16.429 22.117 16.426 1.00 66.31 163 LYS A C 1
ATOM 1298 O O . LYS A 1 163 ? -15.416 22.698 16.046 1.00 66.31 163 LYS A O 1
ATOM 1303 N N . ASN A 1 164 ? -17.428 22.767 17.027 1.00 63.09 164 ASN A N 1
ATOM 1304 C CA . ASN A 1 164 ? -17.489 24.225 17.194 1.00 63.09 164 ASN A CA 1
ATOM 1305 C C . ASN A 1 164 ? -16.716 24.737 18.428 1.00 63.09 164 ASN A C 1
ATOM 1307 O O . ASN A 1 164 ? -16.325 25.911 18.484 1.00 63.09 164 ASN A O 1
ATOM 1311 N N . THR A 1 165 ? -16.487 23.873 19.419 1.00 63.06 165 THR A N 1
ATOM 1312 C CA . THR A 1 165 ? -15.749 24.179 20.658 1.00 63.06 165 THR A CA 1
ATOM 1313 C C . THR A 1 165 ? -14.400 23.470 20.756 1.00 63.06 165 THR A C 1
ATOM 1315 O O . THR A 1 165 ? -13.530 23.968 21.466 1.00 63.06 165 THR A O 1
ATOM 1318 N N . PHE A 1 166 ? -14.168 22.407 19.978 1.00 65.38 166 PHE A N 1
ATOM 1319 C CA . PHE A 1 166 ? -12.921 21.630 19.929 1.00 65.38 166 PHE A CA 1
ATOM 1320 C C . PHE A 1 166 ? -11.653 22.497 19.857 1.00 65.38 166 PHE A C 1
ATOM 1322 O O . PHE A 1 166 ? -10.705 22.292 20.607 1.00 65.38 166 PHE A O 1
ATOM 1329 N N . HIS A 1 167 ? -11.654 23.530 19.009 1.00 60.50 167 HIS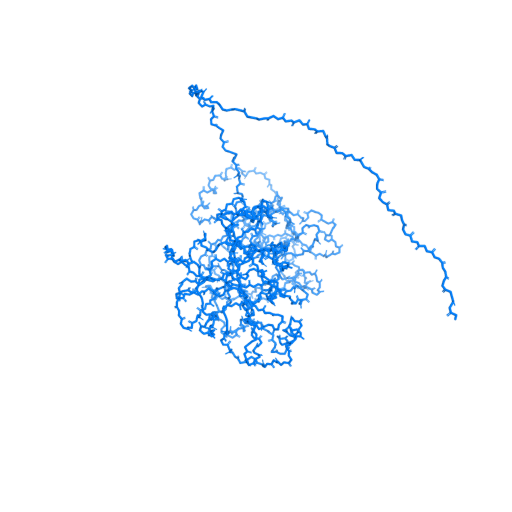 A N 1
ATOM 1330 C CA . HIS A 1 167 ? -10.513 24.440 18.833 1.00 60.50 167 HIS A CA 1
ATOM 1331 C C . HIS A 1 167 ? -10.226 25.369 20.033 1.00 60.50 167 HIS A C 1
ATOM 1333 O O . HIS A 1 167 ? -9.281 26.154 19.970 1.00 60.50 167 HIS A O 1
ATOM 1339 N N . LYS A 1 168 ? -11.052 25.349 21.089 1.00 53.78 168 LYS A N 1
ATOM 1340 C CA . LYS A 1 168 ? -11.006 26.300 22.216 1.00 53.78 168 LYS A CA 1
ATOM 1341 C C . LYS A 1 168 ? -10.538 25.676 23.535 1.00 53.78 168 LYS A C 1
ATOM 1343 O O . LYS A 1 168 ? -10.194 26.422 24.445 1.00 53.78 168 LYS A O 1
ATOM 1348 N N . ILE A 1 169 ? -10.536 24.345 23.654 1.00 55.97 169 ILE A N 1
ATOM 1349 C CA . ILE A 1 169 ? -10.300 23.626 24.917 1.00 55.97 169 ILE A CA 1
ATOM 1350 C C . ILE A 1 169 ? -8.982 22.846 24.818 1.00 55.97 169 ILE A C 1
ATOM 1352 O O . ILE A 1 169 ? -8.955 21.691 24.398 1.00 55.97 169 ILE A O 1
ATOM 1356 N N . ASN A 1 170 ? -7.873 23.489 25.199 1.00 60.72 170 ASN A N 1
ATOM 1357 C CA . ASN A 1 170 ? -6.548 22.853 25.199 1.00 60.72 170 ASN A CA 1
ATOM 1358 C C . ASN A 1 170 ? -6.389 21.791 26.300 1.00 60.72 170 ASN A C 1
ATOM 1360 O O . ASN A 1 170 ? -5.605 20.863 26.129 1.00 60.72 170 ASN A O 1
ATOM 1364 N N . ASP A 1 171 ? -7.125 21.908 27.406 1.00 65.69 171 ASP A N 1
ATOM 1365 C CA . ASP A 1 171 ? -6.928 21.083 28.610 1.00 65.69 171 ASP A CA 1
ATOM 1366 C C . ASP A 1 171 ? -7.264 19.597 28.376 1.00 65.69 171 ASP A C 1
ATOM 1368 O O . ASP A 1 171 ? -6.690 18.705 28.998 1.00 65.69 171 ASP A O 1
ATOM 1372 N N . ASN A 1 172 ? -8.141 19.332 27.402 1.00 80.25 172 ASN A N 1
ATOM 1373 C CA . ASN A 1 172 ? -8.554 17.996 26.972 1.00 80.25 172 ASN A CA 1
ATOM 1374 C C . ASN A 1 172 ? -7.600 17.344 25.953 1.00 80.25 172 ASN A C 1
ATOM 1376 O O . ASN A 1 172 ? -7.888 16.244 25.484 1.00 80.25 172 ASN A O 1
ATOM 1380 N N . ARG A 1 173 ? -6.491 18.000 25.576 1.00 89.81 173 ARG A N 1
ATOM 1381 C CA . ARG A 1 173 ? -5.500 17.482 24.619 1.00 89.81 173 ARG A CA 1
ATOM 1382 C C . ARG A 1 173 ? -4.260 16.941 25.332 1.00 89.81 173 ARG A C 1
ATOM 1384 O O . ARG A 1 173 ? -3.578 17.661 26.060 1.00 89.81 173 ARG A O 1
ATOM 1391 N N . GLN A 1 174 ? -3.870 15.715 24.993 1.00 93.19 174 GLN A N 1
ATOM 1392 C CA . GLN A 1 174 ? -2.632 15.087 25.450 1.00 93.19 174 GLN A CA 1
ATOM 1393 C C . GLN A 1 174 ? -1.766 14.657 24.251 1.00 93.19 174 GLN A C 1
ATOM 1395 O O . GLN A 1 174 ? -2.206 13.921 23.368 1.00 93.19 174 GLN A O 1
ATOM 1400 N N . ASP A 1 175 ? -0.516 15.127 24.188 1.00 94.44 175 ASP A N 1
ATOM 1401 C CA . ASP A 1 175 ? 0.447 14.664 23.177 1.00 94.44 175 ASP A CA 1
ATOM 1402 C C . ASP A 1 175 ? 0.923 13.231 23.489 1.00 94.44 175 ASP A C 1
ATOM 1404 O O . ASP A 1 175 ? 1.110 12.864 24.652 1.00 94.44 175 ASP A O 1
ATOM 1408 N N . ILE A 1 176 ? 1.152 12.428 22.447 1.00 95.88 176 ILE A N 1
ATOM 1409 C CA . ILE A 1 176 ? 1.585 11.027 22.555 1.00 95.88 176 ILE A CA 1
ATOM 1410 C C . ILE A 1 176 ? 3.088 10.961 22.884 1.00 95.88 176 ILE A C 1
ATOM 1412 O O . ILE A 1 176 ? 3.906 11.636 22.262 1.00 95.88 176 ILE A O 1
ATOM 1416 N N . GLN A 1 177 ? 3.461 10.129 23.858 1.00 94.38 177 GLN A N 1
ATOM 1417 C CA . GLN A 1 177 ? 4.841 9.911 24.307 1.00 94.38 177 GLN A CA 1
ATOM 1418 C C . GLN A 1 177 ? 5.424 8.587 23.790 1.00 94.38 177 GLN A C 1
ATOM 1420 O O . GLN A 1 177 ? 6.561 8.554 23.309 1.00 94.38 177 GLN A O 1
ATOM 1425 N N . GLU A 1 178 ? 4.661 7.498 23.885 1.00 90.62 178 GLU A N 1
ATOM 1426 C CA . GLU A 1 178 ? 5.096 6.135 23.552 1.00 90.62 178 GLU A CA 1
ATOM 1427 C C . GLU A 1 178 ? 3.955 5.375 22.862 1.00 90.62 178 GLU A C 1
ATOM 1429 O O . GLU A 1 178 ? 2.781 5.649 23.113 1.00 90.62 178 GLU A O 1
ATOM 1434 N N . ILE A 1 179 ? 4.304 4.429 21.989 1.00 89.50 179 ILE A N 1
ATOM 1435 C CA . ILE A 1 179 ? 3.358 3.561 21.280 1.00 89.50 179 ILE A CA 1
ATOM 1436 C C . ILE A 1 179 ? 3.821 2.122 21.509 1.00 89.50 179 ILE A C 1
ATOM 1438 O O . ILE A 1 179 ? 4.946 1.775 21.143 1.00 89.50 179 ILE A O 1
ATOM 1442 N N . ILE A 1 180 ? 2.971 1.319 22.146 1.00 86.50 180 ILE A N 1
ATOM 1443 C CA . ILE A 1 180 ? 3.261 -0.049 22.591 1.00 86.50 180 ILE A CA 1
ATOM 1444 C C . ILE A 1 180 ? 2.269 -0.978 21.889 1.00 86.50 180 ILE A C 1
ATOM 1446 O O . ILE A 1 180 ? 1.060 -0.823 22.062 1.00 86.50 180 ILE A O 1
ATOM 1450 N N . MET A 1 181 ? 2.760 -1.915 21.077 1.00 83.25 181 MET A N 1
ATOM 1451 C CA . MET A 1 181 ? 1.912 -2.837 20.312 1.00 83.25 181 MET A CA 1
ATOM 1452 C C . MET A 1 181 ? 1.981 -4.238 20.918 1.00 83.25 181 MET A C 1
ATOM 1454 O O . MET A 1 181 ? 3.060 -4.817 21.029 1.00 83.25 181 MET A O 1
ATOM 1458 N N . PHE A 1 182 ? 0.823 -4.783 21.278 1.00 77.50 182 PHE A N 1
ATOM 1459 C CA . PHE A 1 182 ? 0.677 -6.120 21.843 1.00 77.50 182 PHE A CA 1
ATOM 1460 C C . PHE A 1 182 ? 0.329 -7.093 20.716 1.00 77.50 182 PHE A C 1
ATOM 1462 O O . PHE A 1 182 ? -0.835 -7.256 20.352 1.00 77.50 182 PHE A O 1
ATOM 1469 N N . SER A 1 183 ? 1.362 -7.686 20.118 1.00 74.00 183 SER A N 1
ATOM 1470 C CA . SER A 1 183 ? 1.216 -8.711 19.085 1.00 74.00 183 SER A CA 1
ATOM 1471 C C . SER A 1 183 ? 1.046 -10.095 19.708 1.00 74.00 183 SER A C 1
ATOM 1473 O O . SER A 1 183 ? 1.961 -10.581 20.373 1.00 74.00 183 SER A O 1
ATOM 1475 N N . ASP A 1 184 ? -0.081 -10.743 19.432 1.00 69.31 184 ASP A N 1
ATOM 1476 C CA . ASP A 1 184 ? -0.352 -12.139 19.780 1.00 69.31 184 ASP A CA 1
ATOM 1477 C C . ASP A 1 184 ? -0.722 -12.954 18.520 1.00 69.31 184 ASP A C 1
ATOM 1479 O O . ASP A 1 184 ? -0.817 -12.409 17.420 1.00 69.31 184 ASP A O 1
ATOM 1483 N N . SER A 1 185 ? -0.882 -14.273 18.652 1.00 63.03 185 SER A N 1
ATOM 1484 C CA . SER A 1 185 ? -1.128 -15.190 17.525 1.00 63.03 185 SER A CA 1
ATOM 1485 C C . SER A 1 185 ? -2.593 -15.296 17.073 1.00 63.03 185 SER A C 1
ATOM 1487 O O . SER A 1 185 ? -2.876 -15.989 16.094 1.00 63.03 185 SER A O 1
ATOM 1489 N N . MET A 1 186 ? -3.526 -14.642 17.767 1.00 60.97 186 MET A N 1
ATOM 1490 C CA . MET A 1 186 ? -4.975 -14.693 17.534 1.00 60.97 186 MET A CA 1
ATOM 1491 C C . MET A 1 186 ? -5.546 -13.352 17.045 1.00 60.97 186 MET A C 1
ATOM 1493 O O . MET A 1 186 ? -6.541 -13.340 16.319 1.00 60.97 186 MET A O 1
ATOM 1497 N N . SER A 1 187 ? -4.935 -12.231 17.431 1.00 65.06 187 SER A N 1
ATOM 1498 C CA . SER A 1 187 ? -5.391 -10.877 17.109 1.00 65.06 187 SER A CA 1
ATOM 1499 C C . SER A 1 187 ? -4.820 -10.371 15.785 1.00 65.06 187 SER A C 1
ATOM 1501 O O . SER A 1 187 ? -3.615 -10.187 15.641 1.00 65.06 187 SER A O 1
ATOM 1503 N N . ASN A 1 188 ? -5.686 -10.050 14.824 1.00 64.44 188 ASN A N 1
ATOM 1504 C CA . ASN A 1 188 ? -5.335 -9.191 13.692 1.00 64.44 188 ASN A CA 1
ATOM 1505 C C . ASN A 1 188 ? -6.558 -8.326 13.327 1.00 64.44 188 ASN A C 1
ATOM 1507 O O . ASN A 1 188 ? -7.555 -8.881 12.857 1.00 64.44 188 ASN A O 1
ATOM 1511 N N . PRO A 1 189 ? -6.526 -6.997 13.547 1.00 71.50 189 PRO A N 1
ATOM 1512 C CA . PRO A 1 189 ? -5.380 -6.192 13.987 1.00 71.50 189 PRO A CA 1
ATOM 1513 C C . PRO A 1 189 ? -4.986 -6.400 15.460 1.00 71.50 189 PRO A C 1
ATOM 1515 O O . PRO A 1 189 ? -5.749 -6.954 16.248 1.00 71.50 189 PRO A O 1
ATOM 1518 N N . TYR A 1 190 ? -3.790 -5.936 15.830 1.00 78.50 190 TYR A N 1
ATOM 1519 C CA . TYR A 1 190 ? -3.250 -6.043 17.190 1.00 78.50 190 TYR A CA 1
ATOM 1520 C C . TYR A 1 190 ? -3.795 -4.945 18.114 1.00 78.50 190 TYR A C 1
ATOM 1522 O O . TYR A 1 190 ? -4.068 -3.821 17.674 1.00 78.50 190 TYR A O 1
ATOM 1530 N N . LEU A 1 191 ? -3.866 -5.235 19.416 1.00 85.06 191 LEU A N 1
ATOM 1531 C CA . LEU A 1 191 ? -4.095 -4.215 20.441 1.00 85.06 191 LEU A CA 1
ATOM 1532 C C . LEU A 1 191 ? -2.886 -3.273 20.509 1.00 85.06 191 LEU A C 1
ATOM 1534 O O . LEU A 1 191 ? -1.737 -3.711 20.548 1.00 85.06 191 LEU A O 1
ATOM 1538 N N . THR A 1 192 ? -3.131 -1.967 20.545 1.00 90.81 192 THR A N 1
ATOM 1539 C CA . THR A 1 192 ? -2.081 -0.956 20.702 1.00 90.81 192 THR A CA 1
ATOM 1540 C C . THR A 1 192 ? -2.430 0.011 21.820 1.00 90.81 192 THR A C 1
ATOM 1542 O O . THR A 1 192 ? -3.542 0.529 21.869 1.00 90.81 192 THR A O 1
ATOM 1545 N N . VAL A 1 193 ? -1.473 0.288 22.702 1.00 95.25 193 VAL A N 1
ATOM 1546 C CA . VAL A 1 193 ? -1.609 1.273 23.777 1.00 95.25 193 VAL A CA 1
ATOM 1547 C C . VAL A 1 193 ? -0.728 2.481 23.477 1.00 95.25 193 VAL A C 1
ATOM 1549 O O . VAL A 1 193 ? 0.461 2.357 23.176 1.00 95.25 193 VAL A O 1
ATOM 1552 N N . LEU A 1 194 ? -1.327 3.664 23.567 1.00 97.06 194 LEU A N 1
ATOM 1553 C CA . LEU A 1 194 ? -0.647 4.950 23.510 1.00 97.06 194 LEU A CA 1
ATOM 1554 C C . LEU A 1 194 ? -0.408 5.428 24.941 1.00 97.06 194 LEU A C 1
ATOM 1556 O O . LEU A 1 194 ? -1.371 5.626 25.682 1.00 97.06 194 LEU A O 1
ATOM 1560 N N . ARG A 1 195 ? 0.855 5.657 25.310 1.00 96.06 195 ARG A N 1
ATOM 1561 C CA . ARG A 1 195 ? 1.196 6.419 26.518 1.00 96.06 195 ARG A CA 1
ATOM 1562 C C . ARG A 1 195 ? 1.199 7.904 26.187 1.00 96.06 195 ARG A C 1
ATOM 1564 O O . ARG A 1 195 ? 1.795 8.329 25.195 1.00 96.06 195 ARG A O 1
ATOM 1571 N N . LEU A 1 196 ? 0.558 8.683 27.039 1.00 96.44 196 LEU A N 1
ATOM 1572 C CA . LEU A 1 196 ? 0.373 10.120 26.943 1.00 96.44 196 LEU A CA 1
ATOM 1573 C C . LEU A 1 196 ? 1.435 10.850 27.764 1.00 96.44 196 LEU A C 1
ATOM 1575 O O . LEU A 1 196 ? 1.823 10.405 28.839 1.00 96.44 196 LEU A O 1
ATOM 1579 N N . LYS A 1 197 ? 1.882 12.005 27.269 1.00 93.81 197 LYS A N 1
ATOM 1580 C CA . LYS A 1 197 ? 2.870 12.850 27.956 1.00 93.81 197 LYS A CA 1
ATOM 1581 C C . LYS A 1 197 ? 2.313 13.520 29.220 1.00 93.81 197 LYS A C 1
ATOM 1583 O O . LYS A 1 197 ? 3.057 13.773 30.161 1.00 93.81 197 LYS A O 1
ATOM 1588 N N . ASN A 1 198 ? 1.013 13.812 29.212 1.00 91.50 198 ASN A N 1
ATOM 1589 C CA . ASN A 1 198 ? 0.249 14.331 30.343 1.00 91.50 198 ASN A CA 1
ATOM 1590 C C . ASN A 1 198 ? -0.916 13.358 30.595 1.00 91.50 198 ASN A C 1
ATOM 1592 O O . ASN A 1 198 ? -1.522 12.922 29.612 1.00 91.50 198 ASN A O 1
ATOM 1596 N N . PRO A 1 199 ? -1.267 13.034 31.850 1.00 91.88 199 PRO A N 1
ATOM 1597 C CA . PRO A 1 199 ? -2.380 12.137 32.130 1.00 91.88 199 PRO A CA 1
ATOM 1598 C C . PRO A 1 199 ? -3.739 12.811 31.890 1.00 91.88 199 PRO A C 1
ATOM 1600 O O . PRO A 1 199 ? -3.901 14.016 32.093 1.00 91.88 199 PRO A O 1
ATOM 1603 N N . ILE A 1 200 ? -4.737 12.014 31.510 1.00 91.81 200 ILE A N 1
ATOM 1604 C CA . ILE A 1 200 ? -6.149 12.415 31.484 1.00 91.81 200 ILE A CA 1
ATOM 1605 C C . ILE A 1 200 ? -6.662 12.414 32.928 1.00 91.81 200 ILE A C 1
ATOM 1607 O O . ILE A 1 200 ? -6.631 11.375 33.588 1.00 91.81 200 ILE A O 1
ATOM 1611 N N . ILE A 1 201 ? -7.142 13.562 33.413 1.00 89.06 201 ILE A N 1
ATOM 1612 C CA . ILE A 1 201 ? -7.733 13.704 34.753 1.00 89.06 201 ILE A CA 1
ATOM 1613 C C . ILE A 1 201 ? -9.213 13.322 34.714 1.00 89.06 201 ILE A C 1
ATOM 1615 O O . ILE A 1 201 ? -9.966 13.810 33.864 1.00 89.06 201 ILE A O 1
ATOM 1619 N N . PHE A 1 202 ? -9.640 12.464 35.640 1.00 88.31 202 PHE A N 1
ATOM 1620 C CA . PHE A 1 202 ? -10.975 11.886 35.580 1.00 88.31 202 PHE A CA 1
ATOM 1621 C C . PHE A 1 202 ? -12.083 12.852 35.985 1.00 88.31 202 PHE A C 1
ATOM 1623 O O . PHE A 1 202 ? -12.011 13.550 36.998 1.00 88.31 202 PHE A O 1
ATOM 1630 N N . ASN A 1 203 ? -13.124 12.874 35.161 1.00 85.12 203 ASN A N 1
ATOM 1631 C CA . ASN A 1 203 ? -14.300 13.718 35.300 1.00 85.12 203 ASN A CA 1
ATOM 1632 C C . ASN A 1 203 ? -15.497 13.077 34.577 1.00 85.12 203 ASN A C 1
ATOM 1634 O O . ASN A 1 203 ? -15.338 12.092 33.856 1.00 85.12 203 ASN A O 1
ATOM 1638 N N . LEU A 1 204 ? -16.671 13.699 34.714 1.00 83.56 204 LEU A N 1
ATOM 1639 C CA . LEU A 1 204 ? -17.931 13.295 34.082 1.00 83.56 204 LEU A CA 1
ATOM 1640 C C . LEU A 1 204 ? -17.791 12.882 32.605 1.00 83.56 204 LEU A C 1
ATOM 1642 O O . LEU A 1 204 ? -18.436 11.937 32.179 1.00 83.56 204 LEU A O 1
ATOM 1646 N N . HIS A 1 205 ? -16.947 13.553 31.821 1.00 85.00 205 HIS A N 1
ATOM 1647 C CA . HIS A 1 205 ? -16.789 13.276 30.393 1.00 85.00 205 HIS A CA 1
ATOM 1648 C C . HIS A 1 205 ? -15.513 12.496 30.052 1.00 85.00 205 HIS A C 1
ATOM 1650 O O . HIS A 1 205 ? -15.292 12.190 28.887 1.00 85.00 205 HIS A O 1
ATOM 1656 N N . SER A 1 206 ? -14.637 12.190 31.009 1.00 88.56 206 SER A N 1
ATOM 1657 C CA . SER A 1 206 ? -13.388 11.459 30.755 1.00 88.56 206 SER A CA 1
ATOM 1658 C C . SER A 1 206 ? -13.074 10.527 31.919 1.00 88.56 206 SER A C 1
ATOM 1660 O O . SER A 1 206 ? -12.567 10.971 32.942 1.00 88.56 206 SER A O 1
ATOM 1662 N N . GLN A 1 207 ? -13.359 9.237 31.768 1.00 88.25 207 GLN A N 1
ATOM 1663 C CA . GLN A 1 207 ? -13.055 8.188 32.748 1.00 88.25 207 GLN A CA 1
ATOM 1664 C C . GLN A 1 207 ? -12.738 6.869 32.020 1.00 88.25 207 GLN A C 1
ATOM 1666 O O . GLN A 1 207 ? -13.107 6.719 30.857 1.00 88.25 207 GLN A O 1
ATOM 1671 N N . PRO A 1 208 ? -12.066 5.895 32.650 1.00 90.75 208 PRO A N 1
ATOM 1672 C CA . PRO A 1 208 ? -11.595 4.710 31.951 1.00 90.75 208 PRO A CA 1
ATOM 1673 C C . PRO A 1 208 ? -12.666 3.617 31.853 1.00 90.75 208 PRO A C 1
ATOM 1675 O O . PRO A 1 208 ? -13.452 3.393 32.781 1.00 90.75 208 PRO A O 1
ATOM 1678 N N . ALA A 1 209 ? -12.634 2.867 30.754 1.00 89.25 209 ALA A N 1
ATOM 1679 C CA . ALA A 1 209 ? -13.261 1.556 30.671 1.00 89.25 209 ALA A CA 1
ATOM 1680 C C . ALA A 1 209 ? -12.455 0.539 31.500 1.00 89.25 209 ALA A C 1
ATOM 1682 O O . ALA A 1 209 ? -11.220 0.570 31.519 1.00 89.25 209 ALA A O 1
ATOM 1683 N N . CYS A 1 210 ? -13.145 -0.382 32.174 1.00 84.94 210 CYS A N 1
ATOM 1684 C CA . CYS A 1 210 ? -12.492 -1.501 32.851 1.00 84.94 210 CYS A CA 1
ATOM 1685 C C . CYS A 1 210 ? -11.994 -2.532 31.830 1.00 84.94 210 CYS A C 1
ATOM 1687 O O . CYS A 1 210 ? -12.730 -2.909 30.917 1.00 84.94 210 CYS A O 1
ATOM 1689 N N . LEU A 1 211 ? -10.777 -3.046 32.015 1.00 84.62 211 LEU A N 1
ATOM 1690 C CA . LEU A 1 211 ? -10.300 -4.227 31.293 1.00 84.62 211 LEU A CA 1
ATOM 1691 C C . LEU A 1 211 ? -10.679 -5.472 32.100 1.00 84.62 211 LEU A C 1
ATOM 1693 O O . LEU A 1 211 ? -10.396 -5.524 33.299 1.00 84.62 211 LEU A O 1
ATOM 1697 N N . LEU A 1 212 ? -11.292 -6.471 31.457 1.00 77.62 212 LEU A N 1
ATOM 1698 C CA . LEU A 1 212 ? -11.656 -7.725 32.122 1.00 77.62 212 LEU A CA 1
ATOM 1699 C C . LEU A 1 212 ? -10.407 -8.390 32.739 1.00 77.62 212 LEU A C 1
ATOM 1701 O O . LEU A 1 212 ? -9.405 -8.543 32.042 1.00 77.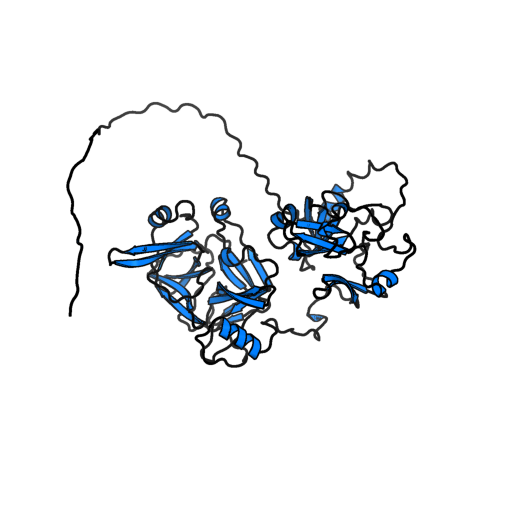62 212 LEU A O 1
ATOM 1705 N N . PRO A 1 213 ? -10.452 -8.834 34.011 1.00 67.75 213 PRO A N 1
ATOM 1706 C CA . PRO A 1 213 ? -9.304 -9.451 34.684 1.00 67.75 213 PRO A CA 1
ATOM 1707 C C . PRO A 1 213 ? -9.039 -10.900 34.238 1.00 67.75 213 PRO A C 1
ATOM 1709 O O . PRO A 1 213 ? -8.127 -11.545 34.746 1.00 67.75 213 PRO A O 1
ATOM 1712 N N . THR A 1 214 ? -9.861 -11.437 33.333 1.00 66.00 214 THR A N 1
ATOM 1713 C CA . THR A 1 214 ? -9.825 -12.826 32.867 1.00 66.00 214 THR A CA 1
ATOM 1714 C C . THR A 1 214 ? -10.152 -12.903 31.382 1.00 66.00 214 THR A C 1
ATOM 1716 O O . THR A 1 214 ? -11.058 -12.216 30.914 1.00 66.00 214 THR A O 1
ATOM 1719 N N . ASN A 1 215 ? -9.516 -13.829 30.659 1.00 61.88 215 ASN A N 1
ATOM 1720 C CA . ASN A 1 215 ? -9.795 -14.065 29.235 1.00 61.88 215 ASN A CA 1
ATOM 1721 C C . ASN A 1 215 ? -11.224 -14.590 28.970 1.00 61.88 215 ASN A C 1
ATOM 1723 O O . ASN A 1 215 ? -11.724 -14.474 27.847 1.00 61.88 215 ASN A O 1
ATOM 1727 N N . GLN A 1 216 ? -11.886 -15.132 30.002 1.00 60.06 216 GLN A N 1
ATOM 1728 C CA . GLN A 1 216 ? -13.300 -15.504 29.972 1.00 60.06 216 GLN A CA 1
ATOM 1729 C C . GLN A 1 216 ? -14.193 -14.274 29.772 1.00 60.06 216 GLN A C 1
ATOM 1731 O O . GLN A 1 216 ? -14.189 -13.342 30.575 1.00 60.06 216 GLN A O 1
ATOM 1736 N N . VAL A 1 217 ? -14.994 -14.316 28.709 1.00 59.72 217 VAL A N 1
ATOM 1737 C CA . VAL A 1 217 ? -16.077 -13.365 28.456 1.00 59.72 217 VAL A CA 1
ATOM 1738 C C . VAL A 1 217 ? -17.364 -13.956 29.011 1.00 59.72 217 VAL A C 1
ATOM 1740 O O . VAL A 1 217 ? -17.935 -14.875 28.430 1.00 59.72 217 VAL A O 1
ATOM 1743 N N . TYR A 1 218 ? -17.830 -13.409 30.128 1.00 62.22 218 TYR A N 1
ATOM 1744 C CA . TYR A 1 218 ? -19.232 -13.530 30.515 1.00 62.22 218 TYR A CA 1
ATOM 1745 C C . TYR A 1 218 ? -20.075 -12.786 29.472 1.00 62.22 218 TYR A C 1
ATOM 1747 O O . TYR A 1 218 ? -19.694 -11.683 29.081 1.00 62.22 218 TYR A O 1
ATOM 1755 N N . GLN A 1 219 ? -21.190 -13.363 29.011 1.00 65.81 219 GLN A N 1
ATOM 1756 C CA . GLN A 1 219 ? -22.112 -12.639 28.128 1.00 65.81 219 GLN A CA 1
ATOM 1757 C C . GLN A 1 219 ? -22.712 -11.449 28.904 1.00 65.81 219 GLN A C 1
ATOM 1759 O O . GLN A 1 219 ? -23.370 -11.681 29.920 1.00 65.81 219 GLN A O 1
ATOM 1764 N N . PRO A 1 220 ? -22.478 -10.192 28.485 1.00 71.06 220 PRO A N 1
ATOM 1765 C CA . PRO A 1 220 ? -23.040 -9.029 29.155 1.00 71.06 220 PRO A CA 1
ATOM 1766 C C . PRO A 1 220 ? -24.489 -8.809 28.708 1.00 71.06 220 PRO A C 1
ATOM 1768 O O . PRO A 1 220 ? -24.833 -9.054 27.554 1.00 71.06 220 PRO A O 1
ATOM 1771 N N . GLU A 1 221 ? -25.331 -8.279 29.599 1.00 74.31 221 GLU A N 1
ATOM 1772 C CA . GLU A 1 221 ? -26.743 -7.983 29.294 1.00 74.31 221 GLU A CA 1
ATOM 1773 C C . GLU A 1 221 ? -26.914 -6.964 28.155 1.00 74.31 221 GLU A C 1
ATOM 1775 O O . GLU A 1 221 ? -27.907 -6.989 27.429 1.00 74.31 221 GLU A O 1
ATOM 1780 N N . ARG A 1 222 ? -25.946 -6.051 28.005 1.00 77.56 222 ARG A N 1
ATOM 1781 C CA . ARG A 1 222 ? -25.863 -5.057 26.930 1.00 77.56 222 ARG A CA 1
ATOM 1782 C C . ARG A 1 222 ? -24.402 -4.876 26.531 1.00 77.56 222 ARG A C 1
ATOM 1784 O O . ARG A 1 222 ? -23.537 -4.778 27.399 1.00 77.56 222 ARG A O 1
ATOM 1791 N N . CYS A 1 223 ? -24.140 -4.765 25.233 1.00 79.19 223 CYS A N 1
ATOM 1792 C CA . CYS A 1 223 ? -22.866 -4.289 24.706 1.00 79.19 223 CYS A CA 1
ATOM 1793 C C . CYS A 1 223 ? -23.087 -3.024 23.874 1.00 79.19 223 CYS A C 1
ATOM 1795 O O . CYS A 1 223 ? -24.175 -2.783 23.349 1.00 79.19 223 CYS A O 1
ATOM 1797 N N . PHE A 1 224 ? -22.032 -2.225 23.743 1.00 78.88 224 PHE A N 1
ATOM 1798 C CA . PHE A 1 224 ? -22.036 -0.988 22.974 1.00 78.88 224 PHE A CA 1
ATOM 1799 C C . PHE A 1 224 ? -20.734 -0.858 22.181 1.00 78.88 224 PHE A C 1
ATOM 1801 O O . PHE A 1 224 ? -19.703 -1.408 22.574 1.00 78.88 224 PHE A O 1
ATOM 1808 N N . LEU A 1 225 ? -20.794 -0.128 21.072 1.00 79.31 225 LEU A N 1
ATOM 1809 C CA . LEU A 1 225 ? -19.662 0.232 20.230 1.00 79.31 225 LEU A CA 1
ATOM 1810 C C . LEU A 1 225 ? -19.618 1.752 20.077 1.00 79.31 225 LEU A C 1
ATOM 1812 O O . LEU A 1 225 ? -20.546 2.350 19.528 1.00 79.31 225 LEU A O 1
ATOM 1816 N N . ASN A 1 226 ? -18.514 2.351 20.517 1.00 77.94 226 ASN A N 1
ATOM 1817 C CA . ASN A 1 226 ? -18.213 3.758 20.292 1.00 77.94 226 ASN A CA 1
ATOM 1818 C C . ASN A 1 226 ? -17.866 3.957 18.804 1.00 77.94 226 ASN A C 1
ATOM 1820 O O . ASN A 1 226 ? -16.904 3.370 18.303 1.00 77.94 226 ASN A O 1
ATOM 1824 N N . GLY A 1 227 ? -18.632 4.779 18.088 1.00 77.38 227 GLY A N 1
ATOM 1825 C CA . GLY A 1 227 ? -18.417 5.105 16.674 1.00 77.38 227 GLY A CA 1
ATOM 1826 C C . GLY A 1 227 ? -18.357 6.614 16.431 1.00 77.38 227 GLY A C 1
ATOM 1827 O O . GLY A 1 227 ? -18.688 7.406 17.309 1.00 77.38 227 GLY A O 1
ATOM 1828 N N . PHE A 1 228 ? -17.956 7.036 15.228 1.00 76.38 228 PHE A N 1
ATOM 1829 C CA . PHE A 1 228 ? -18.026 8.445 14.822 1.00 76.38 228 PHE A CA 1
ATOM 1830 C C . PHE A 1 228 ? -19.081 8.634 13.731 1.00 76.38 228 PHE A C 1
ATOM 1832 O O . PHE A 1 228 ? -18.941 8.131 12.616 1.00 76.38 228 PHE A O 1
ATOM 1839 N N . ASP A 1 229 ? -20.140 9.369 14.052 1.00 72.00 229 ASP A N 1
ATOM 1840 C CA . ASP A 1 229 ? -21.177 9.755 13.104 1.00 72.00 229 ASP A CA 1
ATOM 1841 C C . ASP A 1 229 ? -20.631 10.856 12.184 1.00 72.00 229 ASP A C 1
ATOM 1843 O O . ASP A 1 229 ? -20.446 12.003 12.594 1.00 72.00 229 ASP A O 1
ATOM 1847 N N . LEU A 1 230 ? -20.373 10.500 10.924 1.00 68.50 230 LEU A N 1
ATOM 1848 C CA . LEU A 1 230 ? -19.863 11.415 9.899 1.00 68.50 230 LEU A CA 1
ATOM 1849 C C . LEU A 1 230 ? -20.894 12.459 9.432 1.00 68.50 230 LEU A C 1
ATOM 1851 O O . LEU A 1 230 ? -20.492 13.499 8.912 1.00 68.50 230 LEU A O 1
ATOM 1855 N N . GLN A 1 231 ? -22.198 12.219 9.612 1.00 68.00 231 GLN A N 1
ATOM 1856 C CA . GLN A 1 231 ? -23.258 13.167 9.243 1.00 68.00 231 GLN A CA 1
ATOM 1857 C C . GLN A 1 231 ? -23.440 14.236 10.325 1.00 68.00 231 GLN A C 1
ATOM 1859 O O . GLN A 1 231 ? -23.569 15.421 10.023 1.00 68.00 231 GLN A O 1
ATOM 1864 N N . GLN A 1 232 ? -23.428 13.819 11.593 1.00 66.81 232 GLN A N 1
ATOM 1865 C CA . GLN A 1 232 ? -23.594 14.692 12.762 1.00 66.81 232 GLN A CA 1
ATOM 1866 C C . GLN A 1 232 ? -22.252 15.236 13.288 1.00 66.81 232 GLN A C 1
ATOM 1868 O O . GLN A 1 232 ? -22.238 16.130 14.130 1.00 66.81 232 GLN A O 1
ATOM 1873 N N . VAL A 1 233 ? -21.131 14.714 12.778 1.00 71.12 233 VA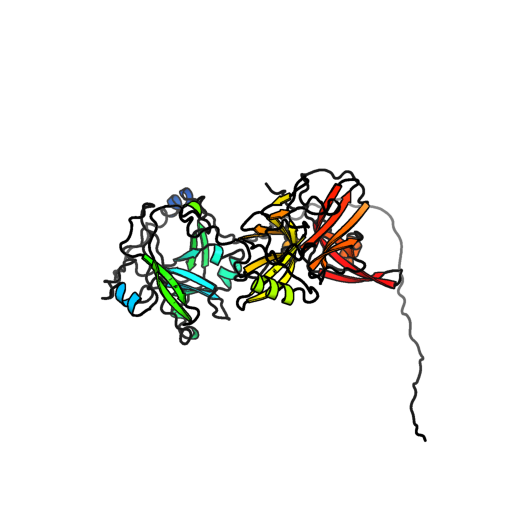L A N 1
ATOM 1874 C CA . VAL A 1 233 ? -19.740 15.053 13.125 1.00 71.12 233 VAL A CA 1
ATOM 1875 C C . VAL A 1 233 ? -19.486 14.976 14.637 1.00 71.12 233 VAL A C 1
ATOM 1877 O O . VAL A 1 233 ? -18.949 15.901 15.247 1.00 71.12 233 VAL A O 1
ATOM 1880 N N . ARG A 1 234 ? -19.891 13.854 15.245 1.00 73.00 234 ARG A N 1
ATOM 1881 C CA . ARG A 1 234 ? -19.704 13.551 16.674 1.00 73.00 234 ARG A CA 1
ATOM 1882 C C . ARG A 1 234 ? -19.384 12.081 16.919 1.00 73.00 234 ARG A C 1
ATOM 1884 O O . ARG A 1 234 ? -19.724 11.225 16.109 1.00 73.00 234 ARG A O 1
ATOM 1891 N N . VAL A 1 235 ? -18.812 11.784 18.084 1.00 76.06 235 VAL A N 1
ATOM 1892 C CA . VAL A 1 235 ? -18.837 10.418 18.628 1.00 76.06 235 VAL A CA 1
ATOM 1893 C C . VAL A 1 235 ? -20.274 10.074 19.037 1.00 76.06 235 VAL A C 1
ATOM 1895 O O . VAL A 1 235 ? -20.992 10.934 19.554 1.00 76.06 235 VAL A O 1
ATOM 1898 N N . ALA A 1 236 ? -20.691 8.840 18.776 1.00 72.31 236 ALA A N 1
ATOM 1899 C CA . ALA A 1 236 ? -22.005 8.301 19.100 1.00 72.31 236 ALA A CA 1
ATOM 1900 C C . ALA A 1 236 ? -21.893 6.820 19.491 1.00 72.31 236 ALA A C 1
ATOM 1902 O O . ALA A 1 236 ? -21.003 6.112 19.020 1.00 72.31 236 ALA A O 1
ATOM 1903 N N . GLU A 1 237 ? -22.814 6.358 20.334 1.00 75.75 237 GLU A N 1
ATOM 1904 C CA . GLU A 1 237 ? -22.826 4.993 20.861 1.00 75.75 237 GLU A CA 1
ATOM 1905 C C . GLU A 1 237 ? -23.861 4.127 20.141 1.00 75.75 237 GLU A C 1
ATOM 1907 O O . GLU A 1 237 ? -25.019 4.520 19.977 1.00 75.75 237 GLU A O 1
ATOM 1912 N N . PHE A 1 238 ? -23.451 2.928 19.733 1.00 75.38 238 PHE A N 1
ATOM 1913 C CA . PHE A 1 238 ? -24.286 1.977 19.002 1.00 75.38 238 PHE A CA 1
ATOM 1914 C C . PHE A 1 238 ? -24.457 0.701 19.828 1.00 75.38 238 PHE A C 1
ATOM 1916 O O . PHE A 1 238 ? -23.470 0.099 20.242 1.00 75.38 238 PHE A O 1
ATOM 1923 N N . ALA A 1 239 ? -25.697 0.276 20.078 1.00 76.81 239 ALA A N 1
ATOM 1924 C CA . ALA A 1 239 ? -25.958 -0.982 20.777 1.00 76.81 239 ALA A CA 1
ATOM 1925 C C . ALA A 1 239 ? -25.476 -2.180 19.938 1.00 76.81 239 ALA A C 1
ATOM 1927 O O . ALA A 1 239 ? -25.696 -2.225 18.727 1.00 76.81 239 ALA A O 1
ATOM 1928 N N . ALA A 1 240 ? -24.835 -3.150 20.587 1.00 77.31 240 ALA A N 1
ATOM 1929 C CA . ALA A 1 240 ? -24.236 -4.316 19.950 1.00 77.31 240 ALA A CA 1
ATOM 1930 C C . ALA A 1 240 ? -24.519 -5.598 20.744 1.00 77.31 240 ALA A C 1
ATOM 1932 O O . ALA A 1 240 ? -24.632 -5.581 21.971 1.00 77.31 240 ALA A O 1
ATOM 1933 N N . VAL A 1 241 ? -24.595 -6.725 20.036 1.00 73.69 241 VAL A N 1
ATOM 1934 C CA . VAL A 1 241 ? -24.717 -8.064 20.628 1.00 73.69 241 VAL A CA 1
ATOM 1935 C C . VAL A 1 241 ? -23.329 -8.692 20.658 1.00 73.69 241 VAL A C 1
ATOM 1937 O O . VAL A 1 241 ? -22.680 -8.792 19.618 1.00 73.69 241 VAL A O 1
ATOM 1940 N N . LEU A 1 242 ? -22.857 -9.098 21.840 1.00 70.06 242 LEU A N 1
ATOM 1941 C CA . LEU A 1 242 ? -21.549 -9.736 21.965 1.00 70.06 242 LEU A CA 1
ATOM 1942 C C . LEU A 1 242 ? -21.647 -11.231 21.670 1.00 70.06 242 LEU A C 1
ATOM 1944 O O . LEU A 1 242 ? -22.436 -11.953 22.279 1.00 70.06 242 LEU A O 1
ATOM 1948 N N . THR A 1 243 ? -20.801 -11.698 20.763 1.00 63.75 243 THR A N 1
ATOM 1949 C CA . THR A 1 243 ? -20.682 -13.110 20.424 1.00 63.75 243 THR A CA 1
ATOM 1950 C C . THR A 1 243 ? -19.736 -13.797 21.412 1.00 63.75 243 THR A C 1
ATOM 1952 O O . THR A 1 243 ? -18.661 -13.287 21.728 1.00 63.75 243 THR A O 1
ATOM 1955 N N . ALA A 1 244 ? -20.140 -14.950 21.953 1.00 59.50 244 ALA A N 1
ATOM 1956 C CA . ALA A 1 244 ? -19.333 -15.672 22.946 1.00 59.50 244 ALA A CA 1
ATOM 1957 C C . ALA A 1 244 ? -18.161 -16.460 22.326 1.00 59.50 244 ALA A C 1
ATOM 1959 O O . ALA A 1 244 ? -17.282 -16.936 23.044 1.00 59.50 244 ALA A O 1
ATOM 1960 N N . GLU A 1 245 ? -18.137 -16.597 21.000 1.00 64.38 245 GLU A N 1
ATOM 1961 C CA . GLU A 1 245 ? -17.140 -17.376 20.272 1.00 64.38 245 GLU A CA 1
ATOM 1962 C C . GLU A 1 245 ? -15.862 -16.562 20.033 1.00 64.38 245 GLU A C 1
ATOM 1964 O O . GLU A 1 245 ? -15.810 -15.658 19.195 1.00 64.38 245 GLU A O 1
ATOM 1969 N N . LYS A 1 246 ? -14.807 -16.906 20.780 1.00 63.28 246 LYS A N 1
ATOM 1970 C CA . LYS A 1 246 ? -13.450 -16.373 20.613 1.00 63.28 246 LYS A CA 1
ATOM 1971 C C . LYS A 1 246 ? -12.503 -17.446 20.046 1.00 63.28 246 LYS A C 1
ATOM 1973 O O . LYS A 1 246 ? -12.520 -18.563 20.559 1.00 63.28 246 LYS A O 1
ATOM 1978 N N . PRO A 1 247 ? -11.619 -17.105 19.087 1.00 63.28 247 PRO A N 1
ATOM 1979 C CA . PRO A 1 247 ? -11.582 -15.846 18.338 1.00 63.28 247 PRO A CA 1
ATOM 1980 C C . PRO A 1 247 ? -12.807 -15.706 17.419 1.00 63.28 247 PRO A C 1
ATOM 1982 O O . PRO A 1 247 ? -13.341 -16.703 16.943 1.00 63.28 247 PRO A O 1
ATOM 1985 N N . CYS A 1 248 ? -13.237 -14.475 17.137 1.00 62.94 248 CYS A N 1
ATOM 1986 C CA . CYS A 1 248 ? -14.262 -14.247 16.120 1.00 62.94 248 CYS A CA 1
ATOM 1987 C C . CYS A 1 248 ? -13.634 -14.489 14.740 1.00 62.94 248 CYS A C 1
ATOM 1989 O O . CYS A 1 248 ? -12.767 -13.726 14.312 1.00 62.94 248 CYS A O 1
ATOM 1991 N N . THR A 1 249 ? -14.027 -15.571 14.065 1.00 63.09 249 THR A N 1
ATOM 1992 C CA . THR A 1 249 ? -13.521 -15.915 12.729 1.00 63.09 249 THR A CA 1
ATOM 1993 C C . THR A 1 249 ? -14.613 -15.761 11.677 1.00 63.09 249 THR A C 1
ATOM 1995 O O . THR A 1 249 ? -15.803 -15.858 11.975 1.00 63.09 249 THR A O 1
ATOM 1998 N N . LYS A 1 250 ? -14.211 -15.596 10.411 1.00 57.03 250 LYS A N 1
ATOM 1999 C CA . LYS A 1 250 ? -15.138 -15.564 9.265 1.00 57.03 250 LYS A CA 1
ATOM 2000 C C . LYS A 1 250 ? -16.036 -16.811 9.185 1.00 57.03 250 LYS A C 1
ATOM 2002 O O . LYS A 1 250 ? -17.142 -16.733 8.667 1.00 57.03 250 LYS A O 1
ATOM 2007 N N . ASN A 1 251 ? -15.584 -17.941 9.732 1.00 60.75 251 ASN A N 1
ATOM 2008 C CA . ASN A 1 251 ? -16.314 -19.207 9.702 1.00 60.75 251 ASN A CA 1
ATOM 2009 C C . ASN A 1 251 ? -17.505 -19.239 10.677 1.00 60.75 251 ASN A C 1
ATOM 2011 O O . ASN A 1 251 ? -18.365 -20.101 10.529 1.00 60.75 251 ASN A O 1
ATOM 2015 N N . HIS A 1 252 ? -17.550 -18.340 11.669 1.00 62.06 252 HIS A N 1
ATOM 2016 C CA . HIS A 1 252 ? -18.604 -18.308 12.693 1.00 62.06 252 HIS A CA 1
ATOM 2017 C C . HIS A 1 252 ? -19.853 -17.532 12.237 1.00 62.06 252 HIS A C 1
ATOM 2019 O O . HIS A 1 252 ? -20.918 -17.705 12.816 1.00 62.06 252 HIS A O 1
ATOM 2025 N N . TYR A 1 253 ? -19.729 -16.718 11.180 1.00 60.97 253 TYR A N 1
ATOM 2026 C CA . TYR A 1 253 ? -20.814 -15.904 10.614 1.00 60.97 253 TYR A CA 1
ATOM 2027 C C . TYR A 1 253 ? -20.917 -16.096 9.093 1.00 60.97 253 TYR A C 1
ATOM 2029 O O . TYR A 1 253 ? -20.680 -15.152 8.332 1.00 60.97 253 TYR A O 1
ATOM 2037 N N . PRO A 1 254 ? -21.240 -17.313 8.609 1.00 53.16 254 PRO A N 1
ATOM 2038 C CA . PRO A 1 254 ? -21.383 -17.592 7.179 1.00 53.16 254 PRO A CA 1
ATOM 2039 C C . PRO A 1 254 ? -22.486 -16.757 6.503 1.00 53.16 254 PRO A C 1
ATOM 2041 O O . PRO A 1 254 ? -22.453 -16.585 5.289 1.00 53.16 254 PRO A O 1
ATOM 2044 N N . GLU A 1 255 ? -23.424 -16.186 7.258 1.00 46.53 255 GLU A N 1
ATOM 2045 C CA . GLU A 1 255 ? -24.443 -15.236 6.797 1.00 46.53 255 GLU A CA 1
ATOM 2046 C C . GLU A 1 255 ? -23.949 -13.783 6.641 1.00 46.53 255 GLU A C 1
ATOM 2048 O O . GLU A 1 255 ? -24.580 -13.012 5.920 1.00 46.53 255 GLU A O 1
ATOM 2053 N N . LEU A 1 256 ? -22.785 -13.416 7.204 1.00 47.84 256 LEU A N 1
ATOM 2054 C CA . LEU A 1 256 ? -22.006 -12.258 6.719 1.00 47.84 256 LEU A CA 1
ATOM 2055 C C . LEU A 1 256 ? -21.305 -12.570 5.380 1.00 47.84 256 LEU A C 1
ATOM 2057 O O . LEU A 1 256 ? -20.839 -11.662 4.689 1.00 47.84 256 LEU A O 1
ATOM 2061 N N . GLY A 1 257 ? -21.264 -13.854 5.014 1.00 39.06 257 GLY A N 1
ATOM 2062 C CA . GLY A 1 257 ? -20.863 -14.370 3.715 1.00 39.06 257 GLY A CA 1
ATOM 2063 C C . GLY A 1 257 ? -19.366 -14.358 3.430 1.00 39.06 257 GLY A C 1
ATOM 2064 O O . GLY A 1 257 ? -18.526 -13.790 4.135 1.00 39.06 257 GLY A O 1
ATOM 2065 N N . ASP A 1 258 ? -19.047 -14.864 2.242 1.00 42.50 258 ASP A N 1
ATOM 2066 C CA . ASP A 1 258 ? -18.195 -14.071 1.368 1.00 42.50 258 ASP A CA 1
ATOM 2067 C C . ASP A 1 258 ? -18.924 -12.757 1.044 1.00 42.50 258 ASP A C 1
ATOM 2069 O O . ASP A 1 258 ? -19.548 -12.620 -0.009 1.00 42.50 258 ASP A O 1
ATOM 2073 N N . SER A 1 259 ? -18.808 -11.760 1.931 1.00 37.44 259 SER A N 1
ATOM 2074 C CA . SER A 1 259 ? -18.840 -10.370 1.474 1.00 37.44 259 SER A CA 1
ATOM 2075 C C . SER A 1 259 ? -17.852 -10.281 0.304 1.00 37.44 259 SER A C 1
ATOM 2077 O O . SER A 1 259 ? -16.697 -10.699 0.471 1.00 37.44 259 SER A O 1
ATOM 2079 N N . PRO A 1 260 ? -18.286 -9.877 -0.904 1.00 37.66 260 PRO A N 1
ATOM 2080 C CA . PRO A 1 260 ? -17.493 -10.076 -2.105 1.00 37.66 260 PRO A CA 1
ATOM 2081 C C . PRO A 1 260 ? -16.218 -9.233 -2.028 1.00 37.66 260 PRO A C 1
ATOM 2083 O O . PRO A 1 260 ? -16.242 -8.031 -2.274 1.00 37.66 260 PRO A O 1
ATOM 2086 N N . ASN A 1 261 ? -15.091 -9.895 -1.730 1.00 37.88 261 ASN A N 1
ATOM 2087 C CA . ASN A 1 261 ? -13.735 -9.347 -1.513 1.00 37.88 261 ASN A CA 1
ATOM 2088 C C . ASN A 1 261 ? -13.097 -8.657 -2.751 1.00 37.88 261 ASN A C 1
ATOM 2090 O O . ASN A 1 261 ? -11.883 -8.441 -2.834 1.00 37.88 261 ASN A O 1
ATOM 2094 N N . TYR A 1 262 ? -13.929 -8.321 -3.727 1.00 46.22 262 TYR A N 1
ATOM 2095 C CA . TYR A 1 262 ? -13.664 -7.448 -4.855 1.00 46.22 262 TYR A CA 1
ATOM 2096 C C . TYR A 1 262 ? -13.935 -5.985 -4.457 1.00 46.22 262 TYR A C 1
ATOM 2098 O O . TYR A 1 262 ? -13.975 -5.630 -3.277 1.00 46.22 262 TYR A O 1
ATOM 2106 N N . PHE A 1 263 ? -14.132 -5.112 -5.442 1.00 44.88 263 PHE A N 1
ATOM 2107 C CA . PHE A 1 263 ? -14.877 -3.884 -5.194 1.00 44.88 263 PHE A CA 1
ATOM 2108 C C . PHE A 1 263 ? -16.351 -4.262 -4.967 1.00 44.88 263 PHE A C 1
ATOM 2110 O O . PHE A 1 263 ? -16.991 -4.756 -5.889 1.00 44.88 263 PHE A O 1
ATOM 2117 N N . ALA A 1 264 ? -16.879 -4.081 -3.753 1.00 48.41 264 ALA A N 1
ATOM 2118 C CA . ALA A 1 264 ? -18.234 -4.504 -3.370 1.00 48.41 264 ALA A CA 1
ATOM 2119 C C . ALA A 1 264 ? -19.333 -3.520 -3.835 1.00 48.41 264 ALA A C 1
ATOM 2121 O O . ALA A 1 264 ? -20.226 -3.150 -3.078 1.00 48.41 264 ALA A O 1
ATOM 2122 N N . GLU A 1 265 ? -19.233 -3.082 -5.087 1.00 57.81 265 GLU A N 1
ATOM 2123 C CA . GLU A 1 265 ? -20.188 -2.222 -5.792 1.00 57.81 265 GLU A CA 1
ATOM 2124 C C . GLU A 1 265 ? -20.803 -3.004 -6.963 1.00 57.81 265 GLU A C 1
ATOM 2126 O O . GLU A 1 265 ? -20.312 -4.074 -7.331 1.00 57.81 265 GLU A O 1
ATOM 2131 N N . SER A 1 266 ? -21.865 -2.486 -7.584 1.00 61.81 266 SER A N 1
ATOM 2132 C CA . SER A 1 266 ? -22.438 -3.134 -8.772 1.00 61.81 266 SER A CA 1
ATOM 2133 C C . SER A 1 266 ? -21.488 -3.084 -9.976 1.00 61.81 266 SER A C 1
ATOM 2135 O O . SER A 1 266 ? -20.676 -2.164 -10.116 1.00 61.81 266 SER A O 1
ATOM 2137 N N . ASP A 1 267 ? -21.645 -4.038 -10.902 1.00 66.75 267 ASP A N 1
ATOM 2138 C CA . ASP A 1 267 ? -20.921 -4.060 -12.183 1.00 66.75 267 ASP A CA 1
ATOM 2139 C C . ASP A 1 267 ? -20.978 -2.712 -12.916 1.00 66.75 267 ASP A C 1
ATOM 2141 O O . ASP A 1 267 ? -19.976 -2.282 -13.486 1.00 66.75 267 ASP A O 1
ATOM 2145 N N . ASP A 1 268 ? -22.123 -2.024 -12.871 1.00 68.56 268 ASP A N 1
ATOM 2146 C CA . ASP A 1 268 ? -22.324 -0.712 -13.491 1.00 68.56 268 ASP A CA 1
ATOM 2147 C C . ASP 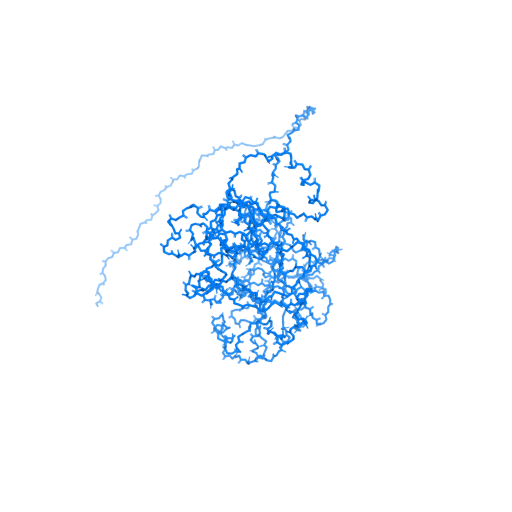A 1 268 ? -21.492 0.394 -12.830 1.00 68.56 268 ASP A C 1
ATOM 2149 O O . ASP A 1 268 ? -20.954 1.263 -13.524 1.00 68.56 268 ASP A O 1
ATOM 2153 N N . VAL A 1 269 ? -21.336 0.361 -11.502 1.00 74.44 269 VAL A N 1
ATOM 2154 C CA . VAL A 1 269 ? -20.482 1.303 -10.764 1.00 74.44 269 VAL A CA 1
ATOM 2155 C C . VAL A 1 269 ? -19.012 1.027 -11.069 1.00 74.44 269 VAL A C 1
ATOM 2157 O O . VAL A 1 269 ? -18.293 1.955 -11.440 1.00 74.44 269 VAL A O 1
ATOM 2160 N N . ILE A 1 270 ? -18.569 -0.234 -11.036 1.00 76.19 270 ILE A N 1
ATOM 2161 C CA . ILE A 1 270 ? -17.190 -0.606 -11.403 1.00 76.19 270 ILE A CA 1
ATOM 2162 C C . ILE A 1 270 ? -16.910 -0.234 -12.871 1.00 76.19 270 ILE A C 1
ATOM 2164 O O . ILE A 1 270 ? -15.864 0.336 -13.189 1.00 76.19 270 ILE A O 1
ATOM 2168 N N . ALA A 1 271 ? -17.865 -0.461 -13.774 1.00 77.69 271 ALA A N 1
ATOM 2169 C CA . ALA A 1 271 ? -17.778 -0.054 -15.174 1.00 77.69 271 ALA A CA 1
ATOM 2170 C C . ALA A 1 271 ? -17.740 1.475 -15.349 1.00 77.69 271 ALA A C 1
ATOM 2172 O O . ALA A 1 271 ? -17.033 1.970 -16.229 1.00 77.69 271 ALA A O 1
ATOM 2173 N N . SER A 1 272 ? -18.460 2.237 -14.523 1.00 79.94 272 SER A N 1
ATOM 2174 C CA . SER A 1 272 ? -18.415 3.705 -14.493 1.00 79.94 272 SER A CA 1
ATOM 2175 C C . SER A 1 272 ? -17.045 4.218 -14.032 1.00 79.94 272 SER A C 1
ATOM 2177 O O . SER A 1 272 ? -16.431 5.054 -14.704 1.00 79.94 272 SER A O 1
ATOM 2179 N N . ILE A 1 273 ? -16.504 3.642 -12.954 1.00 84.81 273 ILE A N 1
ATOM 2180 C CA . ILE A 1 273 ? -15.155 3.919 -12.438 1.00 84.81 273 ILE A CA 1
ATOM 2181 C C . ILE A 1 273 ? -14.105 3.631 -13.517 1.00 84.81 273 ILE A C 1
ATOM 2183 O O . ILE A 1 273 ? -13.300 4.500 -13.856 1.00 84.81 273 ILE A O 1
ATOM 2187 N N . LEU A 1 274 ? -14.141 2.443 -14.122 1.00 86.44 274 LEU A N 1
ATOM 2188 C CA . LEU A 1 274 ? -13.177 2.048 -15.148 1.00 86.44 274 LEU A CA 1
ATOM 2189 C C . LEU A 1 274 ? -13.304 2.875 -16.435 1.00 86.44 274 LEU A C 1
ATOM 2191 O O . LEU A 1 274 ? -12.277 3.184 -17.034 1.00 86.44 274 LEU A O 1
ATOM 2195 N N . LYS A 1 275 ? -14.502 3.335 -16.824 1.00 84.81 275 LYS A N 1
ATOM 2196 C CA . LYS A 1 275 ? -14.675 4.322 -17.911 1.00 84.81 275 LYS A CA 1
ATOM 2197 C C . LYS A 1 275 ? -14.059 5.684 -17.568 1.00 84.81 275 LYS A C 1
ATOM 2199 O O . LYS A 1 275 ? -13.435 6.291 -18.435 1.00 84.81 275 LYS A O 1
ATOM 2204 N N . LYS A 1 276 ? -14.178 6.156 -16.319 1.00 87.94 276 LYS A N 1
ATOM 2205 C CA . LYS A 1 276 ? -13.550 7.410 -15.843 1.00 87.94 276 LYS A CA 1
ATOM 2206 C C . LYS A 1 276 ? -12.016 7.317 -15.850 1.00 87.94 276 LYS A C 1
ATOM 2208 O O . LYS A 1 276 ? -11.347 8.296 -16.172 1.00 87.94 276 LYS A O 1
ATOM 2213 N N . LEU A 1 277 ? -11.463 6.145 -15.528 1.00 89.69 277 LEU A N 1
ATOM 2214 C CA . LEU A 1 277 ? -10.017 5.877 -15.513 1.00 89.69 277 LEU A CA 1
ATOM 2215 C C . LEU A 1 277 ? -9.425 5.579 -16.905 1.00 89.69 277 LEU A C 1
ATOM 2217 O O . LEU A 1 277 ? -8.294 5.976 -17.186 1.00 89.69 277 LEU A O 1
ATOM 2221 N N . TYR A 1 278 ? -10.183 4.907 -17.776 1.00 88.81 278 TYR A N 1
ATOM 2222 C CA . TYR A 1 278 ? -9.770 4.465 -19.113 1.00 88.81 278 TYR A CA 1
ATOM 2223 C C . TYR A 1 278 ? -10.783 4.918 -20.189 1.00 88.81 278 TYR A C 1
ATOM 2225 O O . TYR A 1 278 ? -11.425 4.086 -20.834 1.00 88.81 278 TYR A O 1
ATOM 2233 N N . PRO A 1 279 ? -10.913 6.235 -20.457 1.00 83.12 279 PRO A N 1
ATOM 2234 C CA . PRO A 1 279 ? -11.972 6.815 -21.302 1.00 83.12 279 PRO A CA 1
ATOM 2235 C C . PRO A 1 279 ? -11.868 6.495 -22.808 1.00 83.12 279 PRO A C 1
ATOM 2237 O O . PRO A 1 279 ? -12.562 7.094 -23.624 1.00 83.12 279 PRO A O 1
ATOM 2240 N N . THR A 1 280 ? -10.992 5.566 -23.197 1.00 78.19 280 THR A N 1
ATOM 2241 C CA . THR A 1 280 ? -10.820 5.082 -24.580 1.00 78.19 280 THR A CA 1
ATOM 2242 C C . THR A 1 280 ? -11.396 3.676 -24.797 1.00 78.19 280 THR A C 1
ATOM 2244 O O . THR A 1 280 ? -11.193 3.085 -25.857 1.00 78.19 280 THR A O 1
ATOM 2247 N N . VAL A 1 281 ? -12.110 3.134 -23.803 1.00 72.56 281 VAL A N 1
ATOM 2248 C CA . VAL A 1 281 ? -12.728 1.802 -23.834 1.00 72.56 281 VAL A CA 1
ATOM 2249 C C . VAL A 1 281 ? -14.237 1.932 -24.039 1.00 72.56 281 VAL A C 1
ATOM 2251 O O . VAL A 1 281 ? -14.954 2.455 -23.189 1.00 72.56 281 VAL A O 1
ATOM 2254 N N . TYR A 1 282 ? -14.714 1.455 -25.190 1.00 58.38 282 TYR A N 1
ATOM 2255 C CA . TYR A 1 282 ? -16.096 1.654 -25.647 1.00 58.38 282 TYR A CA 1
ATOM 2256 C C . TYR A 1 282 ? -17.056 0.514 -25.273 1.00 58.38 282 TYR A C 1
ATOM 2258 O O . TYR A 1 282 ? -18.268 0.689 -25.365 1.00 58.38 282 TYR A O 1
ATOM 2266 N N . TRP A 1 283 ? -16.541 -0.636 -24.830 1.00 62.88 283 TRP A N 1
ATOM 2267 C CA . TRP A 1 283 ? -17.337 -1.779 -24.379 1.00 62.88 283 TRP A CA 1
ATOM 2268 C C . TRP A 1 283 ? -16.784 -2.341 -23.069 1.00 62.88 283 TRP A C 1
ATOM 2270 O O . TRP A 1 283 ? -15.574 -2.453 -22.897 1.00 62.88 283 TRP A O 1
ATOM 2280 N N . LEU A 1 284 ? -17.686 -2.719 -22.167 1.00 62.81 284 LEU A N 1
ATOM 2281 C CA . LEU A 1 284 ? -17.416 -3.485 -20.951 1.00 62.81 284 LEU A CA 1
ATOM 2282 C C . LEU A 1 284 ? -18.525 -4.532 -20.824 1.00 62.81 284 LEU A C 1
ATOM 2284 O O . LEU A 1 284 ? -19.661 -4.259 -21.216 1.00 62.81 284 LEU A O 1
ATOM 2288 N N . GLN A 1 285 ? -18.200 -5.712 -20.305 1.00 58.66 285 GLN A N 1
ATOM 2289 C CA . GLN A 1 285 ? -19.185 -6.739 -19.959 1.00 58.66 285 GLN A CA 1
ATOM 2290 C C . GLN A 1 285 ? -19.226 -6.914 -18.438 1.00 58.66 285 GLN A C 1
ATOM 2292 O O . GLN A 1 285 ? -18.209 -6.723 -17.772 1.00 58.66 285 GLN A O 1
ATOM 2297 N N . GLY A 1 286 ? -20.400 -7.270 -17.904 1.00 52.34 286 GLY A N 1
ATOM 2298 C CA . GLY A 1 286 ? -20.572 -7.585 -16.482 1.00 52.34 286 GLY A CA 1
ATOM 2299 C C . GLY A 1 286 ? -19.678 -8.743 -16.023 1.00 52.34 286 GLY A C 1
ATOM 2300 O O . GLY A 1 286 ? -19.178 -9.523 -16.844 1.00 52.34 286 GLY A O 1
ATOM 2301 N N . SER A 1 287 ? -19.459 -8.849 -14.715 1.00 51.97 287 SER A N 1
ATOM 2302 C CA . SER A 1 287 ? -18.428 -9.684 -14.097 1.00 51.97 287 SER A CA 1
ATOM 2303 C C . SER A 1 287 ? -18.716 -11.185 -14.209 1.00 51.97 287 SER A C 1
ATOM 2305 O O . SER A 1 287 ? -19.116 -11.878 -13.276 1.00 51.97 287 SER A O 1
ATOM 2307 N N . LYS A 1 288 ? -18.375 -11.760 -15.364 1.00 51.44 288 LYS A N 1
ATOM 2308 C CA . LYS A 1 288 ? -17.985 -13.172 -15.403 1.00 51.44 288 LYS A CA 1
ATOM 2309 C C . LYS A 1 288 ? -16.619 -13.290 -14.746 1.00 51.44 288 LYS A C 1
ATOM 2311 O O . LYS A 1 288 ? -15.644 -12.775 -15.287 1.00 51.44 288 LYS A O 1
ATOM 2316 N N . GLN A 1 289 ? -16.578 -13.965 -13.597 1.00 50.28 289 GLN A N 1
ATOM 2317 C CA . GLN A 1 289 ? -15.389 -14.189 -12.773 1.00 50.28 289 GLN A CA 1
ATOM 2318 C C . GLN A 1 289 ? -14.242 -14.777 -13.615 1.00 50.28 289 GLN A C 1
ATOM 2320 O O . GLN A 1 289 ? -14.161 -15.980 -13.862 1.00 50.28 289 GLN A O 1
ATOM 2325 N N . SER A 1 290 ? -13.380 -13.895 -14.120 1.00 54.50 290 SER A N 1
ATOM 2326 C CA . SER A 1 290 ? -12.382 -14.212 -15.138 1.00 54.50 290 SER A CA 1
ATOM 2327 C C . SER A 1 290 ? -10.986 -14.162 -14.542 1.00 54.50 290 SER A C 1
ATOM 2329 O O . SER A 1 290 ? -10.591 -13.137 -13.983 1.00 54.50 290 SER A O 1
ATOM 2331 N N . LYS A 1 291 ? -10.221 -15.237 -14.737 1.00 67.81 291 LYS A N 1
ATOM 2332 C CA . LYS A 1 291 ? -8.792 -15.296 -14.417 1.00 67.81 291 LYS A CA 1
ATOM 2333 C C . LYS A 1 291 ? -8.061 -14.129 -15.096 1.00 67.81 291 LYS A C 1
ATOM 2335 O O . LYS A 1 291 ? -8.374 -13.778 -16.237 1.00 67.81 291 LYS A O 1
ATOM 2340 N N . ALA A 1 292 ? -7.123 -13.502 -14.393 1.00 72.19 292 ALA A N 1
ATOM 2341 C CA . ALA A 1 292 ? -6.404 -12.343 -14.913 1.00 72.19 292 ALA A CA 1
ATOM 2342 C C . ALA A 1 292 ? -5.505 -12.754 -16.091 1.00 72.19 292 ALA A C 1
ATOM 2344 O O . ALA A 1 292 ? -4.784 -13.745 -16.019 1.00 72.19 292 ALA A O 1
ATOM 2345 N N . ASN A 1 293 ? -5.527 -11.989 -17.181 1.00 75.12 293 ASN A N 1
ATOM 2346 C CA . ASN A 1 293 ? -4.808 -12.321 -18.417 1.00 75.12 293 ASN A CA 1
ATOM 2347 C C . ASN A 1 293 ? -3.373 -11.759 -18.477 1.00 75.12 293 ASN A C 1
ATOM 2349 O O . ASN A 1 293 ? -2.808 -11.640 -19.565 1.00 75.12 293 ASN A O 1
ATOM 2353 N N . THR A 1 294 ? -2.811 -11.349 -17.338 1.00 83.19 294 THR A N 1
ATOM 2354 C CA . THR A 1 294 ? -1.466 -10.772 -17.217 1.00 83.19 294 THR A CA 1
ATOM 2355 C C . THR A 1 294 ? -0.974 -10.798 -15.767 1.00 83.19 294 THR A C 1
ATOM 2357 O O . THR A 1 294 ? -1.773 -10.804 -14.831 1.00 83.19 294 THR A O 1
ATOM 2360 N N . GLN A 1 295 ? 0.348 -10.787 -15.583 1.00 87.69 295 GLN A N 1
ATOM 2361 C CA . GLN A 1 295 ? 1.001 -10.624 -14.284 1.00 87.69 295 GLN A CA 1
ATOM 2362 C C . GLN A 1 295 ? 1.149 -9.155 -13.843 1.00 87.69 295 GLN A C 1
ATOM 2364 O O . GLN A 1 295 ? 1.542 -8.934 -12.703 1.00 87.69 295 GLN A O 1
ATOM 2369 N N . VAL A 1 296 ? 0.863 -8.149 -14.680 1.00 91.00 296 VAL A N 1
ATOM 2370 C CA . VAL A 1 296 ? 0.972 -6.723 -14.296 1.00 91.00 296 VAL A CA 1
ATOM 2371 C C . VAL A 1 296 ? -0.388 -6.071 -14.062 1.00 91.00 296 VAL A C 1
ATOM 2373 O O . VAL A 1 296 ? -1.327 -6.233 -14.834 1.00 91.00 296 VAL A O 1
ATOM 2376 N N . PHE A 1 297 ? -0.476 -5.299 -12.984 1.00 92.62 297 PHE A N 1
ATOM 2377 C CA . PHE A 1 297 ? -1.703 -4.711 -12.457 1.00 92.62 297 PHE A CA 1
ATOM 2378 C C . PHE A 1 297 ? -1.513 -3.213 -12.254 1.00 92.62 297 PHE A C 1
ATOM 2380 O O . PHE A 1 297 ? -0.432 -2.764 -11.886 1.00 92.62 297 PHE A O 1
ATOM 2387 N N . HIS A 1 298 ? -2.566 -2.423 -12.416 1.00 94.00 298 HIS A N 1
ATOM 2388 C CA . HIS A 1 298 ? -2.580 -1.023 -12.000 1.00 94.00 298 HIS A CA 1
ATOM 2389 C C . HIS A 1 298 ? -3.134 -0.873 -10.586 1.00 94.00 298 HIS A C 1
ATOM 2391 O O . HIS A 1 298 ? -4.214 -1.386 -10.300 1.00 94.00 298 HIS A O 1
ATOM 2397 N N . LEU A 1 299 ? -2.414 -0.139 -9.729 1.00 93.38 299 LEU A N 1
ATOM 2398 C CA . LEU A 1 299 ? -2.930 0.321 -8.441 1.00 93.38 299 LEU A CA 1
ATOM 2399 C C . LEU A 1 299 ? -3.904 1.470 -8.691 1.00 93.38 299 LEU A C 1
ATOM 2401 O O . LEU A 1 299 ? -3.519 2.517 -9.231 1.00 93.38 299 LEU A O 1
ATOM 2405 N N . ILE A 1 300 ? -5.137 1.273 -8.248 1.00 90.94 300 ILE A N 1
ATOM 2406 C CA . ILE A 1 300 ? -6.195 2.272 -8.197 1.00 90.94 300 ILE A CA 1
ATOM 2407 C C . ILE A 1 300 ? -6.413 2.613 -6.725 1.00 90.94 300 ILE A C 1
ATOM 2409 O O . ILE A 1 300 ? -6.681 1.726 -5.920 1.00 90.94 300 ILE A O 1
ATOM 2413 N N . TYR A 1 301 ? -6.280 3.890 -6.389 1.00 85.88 301 TYR A N 1
ATOM 2414 C CA . TYR A 1 301 ? -6.592 4.414 -5.062 1.00 85.88 301 TYR A CA 1
ATOM 2415 C C . TYR A 1 301 ? -7.991 5.014 -5.060 1.00 85.88 301 TYR A C 1
ATOM 2417 O O . TYR A 1 301 ? -8.369 5.675 -6.033 1.00 85.88 301 TYR A O 1
ATOM 2425 N N . ASP A 1 302 ? -8.720 4.779 -3.975 1.00 76.75 302 ASP A N 1
ATOM 2426 C CA . ASP A 1 302 ? -10.007 5.380 -3.652 1.00 76.75 302 ASP A CA 1
ATOM 2427 C C . ASP A 1 302 ? -9.827 6.368 -2.491 1.00 76.75 302 ASP A C 1
ATOM 2429 O O . ASP A 1 302 ? -9.420 5.974 -1.394 1.00 76.75 302 ASP A O 1
ATOM 2433 N N . ASP A 1 303 ? -10.071 7.658 -2.742 1.00 68.00 303 ASP A N 1
ATOM 2434 C CA . ASP A 1 303 ? -9.949 8.698 -1.716 1.00 68.00 303 ASP A CA 1
ATOM 2435 C C . ASP A 1 303 ? -11.219 8.807 -0.853 1.00 68.00 303 ASP A C 1
ATOM 2437 O O . ASP A 1 303 ? -12.285 8.283 -1.180 1.00 68.00 303 ASP A O 1
ATOM 2441 N N . ILE A 1 304 ? -11.133 9.570 0.239 1.00 59.69 304 ILE A N 1
ATOM 2442 C CA . ILE A 1 304 ? -12.259 9.827 1.156 1.00 59.69 304 ILE A CA 1
ATOM 2443 C C . ILE A 1 304 ? -13.490 10.490 0.495 1.00 59.69 304 ILE A C 1
ATOM 2445 O O . ILE A 1 304 ? -14.538 10.601 1.127 1.00 59.69 304 ILE A O 1
ATOM 2449 N N . ASN A 1 305 ? -13.380 10.936 -0.762 1.00 61.88 305 ASN A N 1
ATOM 2450 C CA . ASN A 1 305 ? -14.430 11.569 -1.561 1.00 61.88 305 ASN A CA 1
ATOM 2451 C C . ASN A 1 305 ? -14.913 10.667 -2.723 1.00 61.88 305 ASN A C 1
ATOM 2453 O O . ASN A 1 305 ? -15.651 11.140 -3.592 1.00 61.88 305 ASN A O 1
ATOM 2457 N N . ARG A 1 306 ? -14.486 9.395 -2.772 1.00 70.12 306 ARG A N 1
ATOM 2458 C CA . ARG A 1 306 ? -14.702 8.431 -3.869 1.00 70.12 306 ARG A CA 1
ATOM 2459 C C . ARG A 1 306 ? -14.103 8.841 -5.228 1.00 70.12 306 ARG A C 1
ATOM 2461 O O . ARG A 1 306 ? -14.653 8.558 -6.300 1.00 70.12 306 ARG A O 1
ATOM 2468 N N . ASN A 1 307 ? -12.962 9.533 -5.223 1.00 77.19 307 ASN A N 1
ATOM 2469 C CA . ASN A 1 307 ? -12.197 9.877 -6.425 1.00 77.19 307 ASN A CA 1
ATOM 2470 C C . ASN A 1 307 ? -11.138 8.828 -6.764 1.00 77.19 307 ASN A C 1
ATOM 2472 O O . ASN A 1 307 ? -9.955 8.970 -6.458 1.00 77.19 307 ASN A O 1
ATOM 2476 N N . PHE A 1 308 ? -11.561 7.830 -7.530 1.00 86.50 308 PHE A N 1
ATOM 2477 C CA . PHE A 1 308 ? -10.671 6.829 -8.107 1.00 86.50 308 PHE A CA 1
ATOM 2478 C C . PHE A 1 308 ? -9.556 7.440 -8.958 1.00 86.50 308 PHE A C 1
ATOM 2480 O O . PHE A 1 308 ? -9.816 8.217 -9.884 1.00 86.50 308 PHE A O 1
ATOM 2487 N N . SER A 1 309 ? -8.313 7.025 -8.707 1.00 89.69 309 SER A N 1
ATOM 2488 C CA . SER A 1 309 ? -7.171 7.378 -9.554 1.00 89.69 309 SER A CA 1
ATOM 2489 C C . SER A 1 309 ? -6.179 6.224 -9.718 1.00 89.69 309 SER A C 1
ATOM 2491 O O . SER A 1 309 ? -5.814 5.550 -8.758 1.00 89.69 309 SER A O 1
ATOM 2493 N N . VAL A 1 310 ? -5.698 6.005 -10.947 1.00 92.25 310 VAL A N 1
ATOM 2494 C CA . VAL A 1 310 ? -4.556 5.110 -11.197 1.00 92.25 310 VAL A CA 1
ATOM 2495 C C . VAL A 1 310 ? -3.279 5.830 -10.768 1.00 92.25 310 VAL A C 1
ATOM 2497 O O . VAL A 1 310 ? -3.020 6.938 -11.252 1.00 92.25 310 VAL A O 1
ATOM 2500 N N . VAL A 1 311 ? -2.451 5.224 -9.914 1.00 91.00 311 VAL A N 1
ATOM 2501 C CA . VAL A 1 311 ? -1.208 5.861 -9.423 1.00 91.00 311 VAL A CA 1
ATOM 2502 C C . VAL A 1 311 ? 0.074 5.159 -9.869 1.00 91.00 311 VAL A C 1
ATOM 2504 O O . VAL A 1 311 ? 1.055 5.850 -10.142 1.00 91.00 311 VAL A O 1
ATOM 2507 N N . CYS A 1 312 ? 0.054 3.828 -9.968 1.00 94.25 312 CYS A N 1
ATOM 2508 C CA . CYS A 1 312 ? 1.230 2.975 -10.156 1.00 94.25 312 CYS A CA 1
ATOM 2509 C C . CYS A 1 312 ? 0.890 1.645 -10.849 1.00 94.25 312 CYS A C 1
ATOM 2511 O O . CYS A 1 312 ? -0.281 1.286 -10.989 1.00 94.25 312 CYS A O 1
ATOM 2513 N N . THR A 1 313 ? 1.927 0.871 -11.161 1.00 95.75 313 THR A N 1
ATOM 2514 C CA . THR A 1 313 ? 1.886 -0.546 -11.532 1.00 95.75 313 THR A CA 1
ATOM 2515 C C . THR A 1 313 ? 2.368 -1.435 -10.365 1.00 95.75 313 THR A C 1
ATOM 2517 O O . THR A 1 313 ? 3.245 -1.049 -9.591 1.00 95.75 313 THR A O 1
ATOM 2520 N N . ALA A 1 314 ? 1.806 -2.635 -10.240 1.00 94.38 314 ALA A N 1
ATOM 2521 C CA . ALA A 1 314 ? 2.282 -3.748 -9.414 1.00 94.38 314 ALA A CA 1
ATOM 2522 C C . ALA A 1 314 ? 2.390 -5.017 -10.269 1.00 94.38 314 ALA A C 1
ATOM 2524 O O . ALA A 1 314 ? 1.837 -5.088 -11.367 1.00 94.38 314 ALA A O 1
ATOM 2525 N N . THR A 1 315 ? 3.078 -6.028 -9.748 1.00 93.00 315 THR A N 1
ATOM 2526 C CA . THR A 1 315 ? 3.385 -7.273 -10.460 1.00 93.00 315 THR A CA 1
ATOM 2527 C C . THR A 1 315 ? 3.046 -8.473 -9.588 1.00 93.00 315 THR A C 1
ATOM 2529 O O . THR A 1 315 ? 3.408 -8.491 -8.420 1.00 93.00 315 THR A O 1
ATOM 2532 N N . ALA A 1 316 ? 2.350 -9.473 -10.114 1.00 89.81 316 ALA A N 1
ATOM 2533 C CA . ALA A 1 316 ? 1.979 -10.665 -9.366 1.00 89.81 316 ALA A CA 1
ATOM 2534 C C . ALA A 1 316 ? 3.183 -11.536 -9.032 1.00 89.81 316 ALA A C 1
ATOM 2536 O O . ALA A 1 316 ? 3.928 -11.936 -9.928 1.00 89.81 316 ALA A O 1
ATOM 2537 N N . VAL A 1 317 ? 3.320 -11.857 -7.745 1.00 84.81 317 VAL A N 1
ATOM 2538 C CA . VAL A 1 317 ? 4.395 -12.701 -7.238 1.00 84.81 317 VAL A CA 1
ATOM 2539 C C . VAL A 1 317 ? 4.181 -14.136 -7.711 1.00 84.81 317 VAL A C 1
ATOM 2541 O O . VAL A 1 317 ? 3.148 -14.741 -7.415 1.00 84.81 317 VAL A O 1
ATOM 2544 N N . SER A 1 318 ? 5.149 -14.663 -8.461 1.00 76.25 318 SER A N 1
ATOM 2545 C CA . SER A 1 318 ? 5.045 -15.921 -9.197 1.00 76.25 318 SER A CA 1
ATOM 2546 C C . SER A 1 318 ? 6.289 -16.807 -9.073 1.00 76.25 318 SER A C 1
ATOM 2548 O O . SER A 1 318 ? 7.435 -16.359 -9.163 1.00 76.25 318 SER A O 1
ATOM 2550 N N . TYR A 1 319 ? 6.026 -18.107 -8.949 1.00 63.62 319 TYR A N 1
ATOM 2551 C CA . TYR A 1 319 ? 6.993 -19.189 -9.127 1.00 63.62 319 TYR A CA 1
ATOM 2552 C C . TYR A 1 319 ? 6.716 -19.912 -10.462 1.00 63.62 319 TYR A C 1
ATOM 2554 O O . TYR A 1 319 ? 5.826 -19.523 -11.219 1.00 63.62 319 TYR A O 1
ATOM 2562 N N . TYR A 1 320 ? 7.482 -20.959 -10.777 1.00 58.88 320 TYR A N 1
ATOM 2563 C CA . TYR A 1 320 ? 7.304 -21.769 -11.989 1.00 58.88 320 TYR A CA 1
ATOM 2564 C C . TYR A 1 320 ? 5.896 -22.395 -12.077 1.00 58.88 320 TYR A C 1
ATOM 2566 O O . TYR A 1 320 ? 5.491 -23.133 -11.181 1.00 58.88 320 TYR A O 1
ATOM 2574 N N . GLY A 1 321 ? 5.176 -22.162 -13.181 1.00 56.38 321 GLY A N 1
ATOM 2575 C CA . GLY A 1 321 ? 3.867 -22.772 -13.440 1.00 56.38 321 GLY A CA 1
ATOM 2576 C C . GLY A 1 321 ? 3.223 -22.306 -14.752 1.00 56.38 321 GLY A C 1
ATOM 2577 O O . GLY A 1 321 ? 3.570 -21.254 -15.281 1.00 56.38 321 GLY A O 1
ATOM 2578 N N . GLN A 1 322 ? 2.276 -23.091 -15.279 1.00 58.31 322 GLN A N 1
ATOM 2579 C CA . GLN A 1 322 ? 1.450 -22.714 -16.445 1.00 58.31 322 GLN A CA 1
ATOM 2580 C C . GLN A 1 322 ? 0.249 -21.827 -16.065 1.00 58.31 322 GLN A C 1
ATOM 2582 O O . GLN A 1 322 ? -0.287 -21.108 -16.902 1.00 58.31 322 GLN A O 1
ATOM 2587 N N . GLN A 1 323 ? -0.152 -21.878 -14.795 1.00 67.19 323 GLN A N 1
ATOM 2588 C CA . GLN A 1 323 ? -1.201 -21.078 -14.174 1.00 67.19 323 GLN A CA 1
ATOM 2589 C C . GLN A 1 323 ? -0.625 -20.569 -12.850 1.00 67.19 323 GLN A C 1
ATOM 2591 O O . GLN A 1 323 ? -0.109 -21.363 -12.062 1.00 67.19 323 GLN A O 1
ATOM 2596 N N . ILE A 1 324 ? -0.685 -19.261 -12.606 1.00 75.19 324 ILE A N 1
ATOM 2597 C CA . ILE A 1 324 ? -0.179 -18.648 -11.370 1.00 75.19 324 ILE A CA 1
ATOM 2598 C C . ILE A 1 324 ? -1.382 -18.343 -10.480 1.00 75.19 324 ILE A C 1
ATOM 2600 O O . ILE A 1 324 ? -2.320 -17.695 -10.934 1.00 75.19 324 ILE A O 1
ATOM 2604 N N . THR A 1 325 ? -1.353 -18.760 -9.216 1.00 82.25 325 THR A N 1
ATOM 2605 C CA . THR A 1 325 ? -2.355 -18.359 -8.219 1.00 82.25 325 THR A CA 1
ATOM 2606 C C . THR A 1 325 ? -1.635 -17.725 -7.039 1.00 82.25 325 THR A C 1
ATOM 2608 O O . THR A 1 325 ? -0.793 -18.373 -6.424 1.00 82.25 325 THR A O 1
ATOM 2611 N N . THR A 1 326 ? -1.925 -16.457 -6.742 1.00 83.44 326 THR A N 1
ATOM 2612 C CA . THR A 1 326 ? -1.193 -15.685 -5.725 1.00 83.44 326 THR A CA 1
ATOM 2613 C C . THR A 1 326 ? -2.075 -14.645 -5.038 1.00 83.44 326 THR A C 1
ATOM 2615 O O . THR A 1 326 ? -2.907 -13.998 -5.673 1.00 83.44 326 THR A O 1
ATOM 2618 N N . ASP A 1 327 ? -1.891 -14.475 -3.731 1.00 84.94 327 ASP A N 1
ATOM 2619 C CA . ASP A 1 327 ? -2.457 -13.382 -2.929 1.00 84.94 327 ASP A CA 1
ATOM 2620 C C . ASP A 1 327 ? -1.522 -12.163 -2.860 1.00 84.94 327 ASP A C 1
ATOM 2622 O O . ASP A 1 327 ? -1.852 -11.177 -2.207 1.00 84.94 327 ASP A O 1
ATOM 2626 N N . THR A 1 328 ? -0.339 -12.237 -3.476 1.00 86.50 328 THR A N 1
ATOM 2627 C CA . THR A 1 328 ? 0.752 -11.284 -3.263 1.00 86.50 328 THR A CA 1
ATOM 2628 C C . THR A 1 328 ? 1.163 -10.629 -4.575 1.00 86.50 328 THR A C 1
ATOM 2630 O O . THR A 1 328 ? 1.478 -11.304 -5.556 1.00 86.50 328 THR A O 1
ATOM 2633 N N . LEU A 1 329 ? 1.224 -9.299 -4.583 1.00 91.00 329 LEU A N 1
ATOM 2634 C CA . LEU A 1 329 ? 1.838 -8.514 -5.654 1.00 91.00 329 LEU A CA 1
ATOM 2635 C C . LEU A 1 329 ? 3.033 -7.718 -5.112 1.00 91.00 329 LEU A C 1
ATOM 2637 O O . LEU A 1 329 ? 3.042 -7.349 -3.942 1.00 91.00 329 LEU A O 1
ATOM 2641 N N . ILE A 1 330 ? 4.002 -7.393 -5.964 1.00 91.19 330 ILE A N 1
ATOM 2642 C CA . ILE A 1 330 ? 5.170 -6.556 -5.665 1.00 91.19 330 ILE A CA 1
ATOM 2643 C C . ILE A 1 330 ? 5.117 -5.231 -6.438 1.00 91.19 330 ILE A C 1
ATOM 2645 O O . ILE A 1 330 ? 4.685 -5.176 -7.590 1.00 91.19 330 ILE A O 1
ATOM 2649 N N . THR A 1 331 ? 5.551 -4.141 -5.809 1.00 93.38 331 THR A N 1
ATOM 2650 C CA . THR A 1 331 ? 5.667 -2.802 -6.409 1.00 93.38 331 THR A CA 1
ATOM 2651 C C . THR A 1 331 ? 6.803 -2.012 -5.740 1.00 93.38 331 THR A C 1
ATOM 2653 O O . THR A 1 331 ? 7.437 -2.487 -4.795 1.00 93.38 331 THR A O 1
ATOM 2656 N N . SER A 1 332 ? 7.086 -0.795 -6.209 1.00 92.31 332 SER A N 1
ATOM 2657 C CA . SER A 1 332 ? 8.031 0.099 -5.536 1.00 92.31 332 SER A CA 1
ATOM 2658 C C . SER A 1 332 ? 7.332 0.884 -4.419 1.00 92.31 332 SER A C 1
ATOM 2660 O O . SER A 1 332 ? 6.219 1.382 -4.576 1.00 92.31 332 SER A O 1
ATOM 2662 N N . SER A 1 333 ? 7.982 1.043 -3.266 1.00 86.12 333 SER A N 1
ATOM 2663 C CA . SER A 1 333 ? 7.387 1.740 -2.114 1.00 86.12 333 SER A CA 1
ATOM 2664 C C . SER A 1 333 ? 6.993 3.215 -2.343 1.00 86.12 333 SER A C 1
ATOM 2666 O O . SER A 1 333 ? 6.080 3.674 -1.654 1.00 86.12 333 SER A O 1
ATOM 2668 N N . PRO A 1 334 ? 7.548 3.988 -3.308 1.00 85.88 334 PRO A N 1
ATOM 2669 C CA . PRO A 1 334 ? 6.968 5.277 -3.706 1.00 85.88 334 PRO A CA 1
ATOM 2670 C C . PRO A 1 334 ? 5.494 5.219 -4.145 1.00 85.88 334 PRO A C 1
ATOM 2672 O O . PRO A 1 334 ? 4.832 6.257 -4.162 1.00 85.88 334 PRO A O 1
ATOM 2675 N N . CYS A 1 335 ? 4.971 4.039 -4.483 1.00 88.00 335 CYS A N 1
ATOM 2676 C CA . CYS A 1 335 ? 3.558 3.834 -4.787 1.00 88.00 335 CYS A CA 1
ATOM 2677 C C . CYS A 1 335 ? 2.665 3.836 -3.544 1.00 88.00 335 CYS A C 1
ATOM 2679 O O . CYS A 1 335 ? 1.556 4.367 -3.614 1.00 88.00 335 CYS A O 1
ATOM 2681 N N . THR A 1 336 ? 3.155 3.300 -2.421 1.00 77.38 336 THR A N 1
ATOM 2682 C CA . THR A 1 336 ? 2.365 2.997 -1.215 1.00 77.38 336 THR A CA 1
ATOM 2683 C C . THR A 1 336 ? 2.628 3.918 -0.020 1.00 77.38 336 THR A C 1
ATOM 2685 O O . THR A 1 336 ? 1.814 3.978 0.898 1.00 77.38 336 THR A O 1
ATOM 2688 N N . ARG A 1 337 ? 3.734 4.672 -0.013 1.00 65.25 337 ARG A N 1
ATOM 2689 C CA . ARG A 1 337 ? 4.069 5.616 1.070 1.00 65.25 337 ARG A CA 1
ATOM 2690 C C . ARG A 1 337 ? 3.085 6.799 1.138 1.00 65.25 337 ARG A C 1
ATOM 2692 O O . ARG A 1 337 ? 2.950 7.544 0.169 1.00 65.25 337 ARG A O 1
ATOM 2699 N N . GLY A 1 338 ? 2.523 7.041 2.327 1.00 53.09 338 GLY A N 1
ATOM 2700 C CA . GLY A 1 338 ? 1.914 8.326 2.707 1.00 53.09 338 GLY A CA 1
ATOM 2701 C C . GLY A 1 338 ? 0.432 8.526 2.372 1.00 53.09 338 GLY A C 1
ATOM 2702 O O . GLY A 1 338 ? 0.036 9.668 2.162 1.00 53.09 338 GLY A O 1
ATOM 2703 N N . ARG A 1 339 ? -0.373 7.456 2.302 1.00 55.22 339 ARG A N 1
ATOM 2704 C CA . ARG A 1 339 ? -1.833 7.524 2.085 1.00 55.22 339 ARG A CA 1
ATOM 2705 C C . ARG A 1 339 ? -2.569 6.634 3.089 1.00 55.22 339 ARG A C 1
ATOM 2707 O O . ARG A 1 339 ? -2.820 5.465 2.819 1.00 55.22 339 ARG A O 1
ATOM 2714 N N . VAL A 1 340 ? -2.821 7.170 4.284 1.00 43.19 340 VAL A N 1
ATOM 2715 C CA . VAL A 1 340 ? -3.581 6.487 5.346 1.00 43.19 340 VAL A CA 1
ATOM 2716 C C . VAL A 1 340 ? -5.055 6.868 5.210 1.00 43.19 340 VAL A C 1
ATOM 2718 O O . VAL A 1 340 ? -5.358 8.046 5.043 1.00 43.19 340 VAL A O 1
ATOM 2721 N N . GLY A 1 341 ? -5.956 5.885 5.274 1.00 47.41 341 GLY A N 1
ATOM 2722 C CA . GLY A 1 341 ? -7.400 6.096 5.100 1.00 47.41 341 GLY A CA 1
ATOM 2723 C C . GLY A 1 341 ? -7.894 6.091 3.646 1.00 47.41 341 GLY A C 1
ATOM 2724 O O . GLY A 1 341 ? -9.069 6.357 3.420 1.00 47.41 341 GLY A O 1
ATOM 2725 N N . GLU A 1 342 ? -7.030 5.775 2.676 1.00 61.91 342 GLU A N 1
ATOM 2726 C CA . GLU A 1 342 ? -7.418 5.515 1.282 1.00 61.91 342 GLU A CA 1
ATOM 2727 C C . GLU A 1 342 ? -7.503 4.002 1.036 1.00 61.91 342 GLU A C 1
ATOM 2729 O O . GLU A 1 342 ? -6.616 3.249 1.450 1.00 61.91 342 GLU A O 1
ATOM 2734 N N . ASP A 1 343 ? -8.550 3.554 0.347 1.00 73.50 343 ASP A N 1
ATOM 2735 C CA . ASP A 1 343 ? -8.727 2.147 -0.022 1.00 73.50 343 ASP A CA 1
ATOM 2736 C C . ASP A 1 343 ? -7.941 1.841 -1.309 1.00 73.50 343 ASP A C 1
ATOM 2738 O O . ASP A 1 343 ? -7.899 2.653 -2.240 1.00 73.50 343 ASP A O 1
ATOM 2742 N N . ILE A 1 344 ? -7.299 0.671 -1.385 1.00 84.19 344 ILE A N 1
ATOM 2743 C CA . ILE A 1 344 ? -6.430 0.313 -2.518 1.00 84.19 344 ILE A CA 1
ATOM 2744 C C . ILE A 1 344 ? -6.988 -0.897 -3.248 1.00 84.19 344 ILE A C 1
ATOM 2746 O O . ILE A 1 344 ? -7.227 -1.960 -2.671 1.00 84.19 344 ILE A O 1
ATOM 2750 N N . TYR A 1 345 ? -7.097 -0.752 -4.562 1.00 87.44 345 TYR A N 1
ATOM 2751 C CA . TYR A 1 345 ? -7.521 -1.796 -5.474 1.00 87.44 345 TYR A CA 1
ATOM 2752 C C . TYR A 1 345 ? -6.474 -2.031 -6.553 1.00 87.44 345 TYR A C 1
ATOM 2754 O O . TYR A 1 345 ? -5.677 -1.154 -6.894 1.00 87.44 345 TYR A O 1
ATOM 2762 N N . VAL A 1 346 ? -6.497 -3.227 -7.125 1.00 90.38 346 VAL A N 1
ATOM 2763 C CA . VAL A 1 346 ? -5.626 -3.619 -8.231 1.00 90.38 346 VAL A CA 1
ATOM 2764 C C . VAL A 1 346 ? -6.452 -4.117 -9.406 1.00 90.38 346 VAL A C 1
ATOM 2766 O O . VAL A 1 346 ? -7.455 -4.814 -9.240 1.00 90.38 346 VAL A O 1
ATOM 2769 N N . PHE A 1 347 ? -6.036 -3.720 -10.605 1.00 89.62 347 PHE A N 1
ATOM 2770 C CA . PHE A 1 347 ? -6.754 -3.962 -11.852 1.00 89.62 347 PHE A CA 1
ATOM 2771 C C . PHE A 1 347 ? -5.807 -4.577 -12.897 1.00 89.62 347 PHE A C 1
ATOM 2773 O O . PHE A 1 347 ? -4.816 -3.929 -13.238 1.00 89.62 347 PHE A O 1
ATOM 2780 N N . PRO A 1 348 ? -6.075 -5.791 -13.419 1.00 85.44 348 PRO A N 1
ATOM 2781 C CA . PRO A 1 348 ? -5.211 -6.477 -14.389 1.00 85.44 348 PRO A CA 1
ATOM 2782 C C . PRO A 1 348 ? -5.311 -5.915 -15.816 1.00 85.44 348 PRO A C 1
ATOM 2784 O O . PRO A 1 348 ? -4.663 -6.423 -16.726 1.00 85.44 348 PRO A O 1
ATOM 2787 N N . GLY A 1 349 ? -6.150 -4.905 -16.049 1.00 84.88 349 GLY A N 1
ATOM 2788 C CA . GLY A 1 349 ? -6.500 -4.492 -17.401 1.00 84.88 349 GLY A CA 1
ATOM 2789 C C . GLY A 1 349 ? -7.693 -5.257 -17.962 1.00 84.88 349 GLY A C 1
ATOM 2790 O O . GLY A 1 349 ? -8.209 -6.200 -17.360 1.00 84.88 349 GLY A O 1
ATOM 2791 N N . PHE A 1 350 ? -8.145 -4.831 -19.136 1.00 80.44 350 PHE A N 1
ATOM 2792 C CA . PHE A 1 350 ? -9.276 -5.449 -19.814 1.00 80.44 350 PHE A CA 1
ATOM 2793 C C . PHE A 1 350 ? -8.818 -6.695 -20.576 1.00 80.44 350 PHE A C 1
ATOM 2795 O O . PHE A 1 350 ? -7.965 -6.633 -21.466 1.00 80.44 350 PHE A O 1
ATOM 2802 N N . SER A 1 351 ? -9.434 -7.834 -20.263 1.00 69.06 351 SER A N 1
ATOM 2803 C CA . SER A 1 351 ? -9.315 -9.041 -21.081 1.00 69.06 351 SER A CA 1
ATOM 2804 C C . SER A 1 351 ? -9.990 -8.840 -22.448 1.00 69.06 351 SER A C 1
ATOM 2806 O O . SER A 1 351 ? -10.768 -7.904 -22.643 1.00 69.06 351 SER A O 1
ATOM 2808 N N . ARG A 1 352 ? -9.776 -9.754 -23.408 1.00 59.16 352 ARG A N 1
ATOM 2809 C CA . ARG A 1 352 ? -10.449 -9.695 -24.727 1.00 59.16 352 ARG A CA 1
ATOM 2810 C C . ARG A 1 352 ? -11.989 -9.744 -24.658 1.00 59.16 352 ARG A C 1
ATOM 2812 O O . ARG A 1 352 ? -12.628 -9.410 -25.648 1.00 59.16 352 ARG A O 1
ATOM 2819 N N . GLY A 1 353 ? -12.572 -10.122 -23.515 1.00 53.06 353 GLY A N 1
ATOM 2820 C CA . GLY A 1 353 ? -14.017 -10.053 -23.252 1.00 53.06 353 GLY A CA 1
ATOM 2821 C C . GLY A 1 353 ? -14.503 -8.741 -22.613 1.00 53.06 353 GLY A C 1
ATOM 2822 O O . GLY A 1 353 ? -15.700 -8.586 -22.410 1.00 53.06 353 GLY A O 1
ATOM 2823 N N . GLY A 1 354 ? -13.611 -7.797 -22.287 1.00 54.41 354 GLY A N 1
ATOM 2824 C CA . GLY A 1 354 ? -13.976 -6.540 -21.620 1.00 54.41 354 GLY A CA 1
ATOM 2825 C C . GLY A 1 354 ? -14.300 -6.692 -20.129 1.00 54.41 354 GLY A C 1
ATOM 2826 O O . GLY A 1 354 ? -15.176 -5.987 -19.635 1.00 54.41 354 GLY A O 1
ATOM 2827 N N . SER A 1 355 ? -13.624 -7.619 -19.433 1.00 60.09 355 SER A N 1
ATOM 2828 C CA . SER A 1 355 ? -13.797 -7.846 -17.989 1.00 60.09 355 SER A CA 1
ATOM 2829 C C . SER A 1 355 ? -13.437 -6.606 -17.163 1.00 60.09 355 SER A C 1
ATOM 2831 O O . SER A 1 355 ? -12.405 -5.974 -17.395 1.00 60.09 355 SER A O 1
ATOM 2833 N N . SER A 1 356 ? -14.288 -6.286 -16.189 1.00 64.69 356 SER A N 1
ATOM 2834 C CA . SER A 1 356 ? -14.218 -5.118 -15.305 1.00 64.69 356 SER A CA 1
ATOM 2835 C C . SER A 1 356 ? -13.573 -5.404 -13.938 1.00 64.69 356 SER A C 1
ATOM 2837 O O . SER A 1 356 ? -13.642 -4.566 -13.042 1.00 64.69 356 SER A O 1
ATOM 2839 N N . GLN A 1 357 ? -12.962 -6.576 -13.725 1.00 74.62 357 GLN A N 1
ATOM 2840 C CA . GLN A 1 357 ? -12.634 -7.020 -12.366 1.00 74.62 357 GLN A CA 1
ATOM 2841 C C . GLN A 1 357 ? -11.533 -6.193 -11.674 1.00 74.62 357 GLN A C 1
ATOM 2843 O O . GLN A 1 357 ? -10.360 -6.247 -12.046 1.00 74.62 357 GLN A O 1
ATOM 2848 N N . MET A 1 358 ? -11.906 -5.517 -10.585 1.00 80.56 358 MET A N 1
ATOM 2849 C CA . MET A 1 358 ? -10.989 -4.953 -9.587 1.00 80.56 358 MET A CA 1
ATOM 2850 C C . MET A 1 358 ? -10.946 -5.845 -8.336 1.00 80.56 358 MET A C 1
ATOM 2852 O O . MET A 1 358 ? -11.962 -6.434 -7.955 1.00 80.56 358 MET A O 1
ATOM 2856 N N . TYR A 1 359 ? -9.778 -5.932 -7.697 1.00 82.38 359 TYR A N 1
ATOM 2857 C CA . TYR A 1 359 ? -9.513 -6.743 -6.498 1.00 82.38 359 TYR A CA 1
ATOM 2858 C C . TYR A 1 359 ? -9.004 -5.840 -5.368 1.00 82.38 359 TYR A C 1
ATOM 2860 O O . TYR A 1 359 ? -8.215 -4.935 -5.642 1.00 82.38 359 TYR A O 1
ATOM 2868 N N . ARG A 1 360 ? -9.424 -6.058 -4.116 1.00 80.56 360 ARG A N 1
ATOM 2869 C CA . ARG A 1 360 ? -9.036 -5.204 -2.978 1.00 80.56 360 ARG A CA 1
ATOM 2870 C C . ARG A 1 360 ? -7.730 -5.670 -2.324 1.00 80.56 360 ARG A C 1
ATOM 2872 O O . ARG A 1 360 ? -7.527 -6.868 -2.101 1.00 80.56 360 ARG A O 1
ATOM 2879 N N . VAL A 1 361 ? -6.863 -4.719 -1.985 1.00 80.75 361 VAL A N 1
ATOM 2880 C CA . VAL A 1 361 ? -5.670 -4.936 -1.153 1.00 80.75 361 VAL A CA 1
ATOM 2881 C C . VAL A 1 361 ? -6.093 -4.982 0.317 1.00 80.75 361 VAL A C 1
ATOM 2883 O O . VAL A 1 361 ? -6.851 -4.137 0.780 1.00 80.75 361 VAL A O 1
ATOM 2886 N N . LYS A 1 362 ? -5.602 -5.985 1.040 1.00 75.62 362 LYS A N 1
ATOM 2887 C CA . LYS A 1 362 ? -5.808 -6.215 2.473 1.00 75.62 362 LYS A CA 1
ATOM 2888 C C . LYS A 1 362 ? -4.737 -5.543 3.334 1.00 75.62 362 LYS A C 1
ATOM 2890 O O . LYS A 1 362 ? -5.061 -5.018 4.391 1.00 75.62 362 LYS A O 1
ATOM 2895 N N . ASP A 1 363 ? -3.474 -5.612 2.912 1.00 73.75 363 ASP A N 1
ATOM 2896 C CA . ASP A 1 363 ? -2.315 -5.153 3.691 1.00 73.75 363 ASP A CA 1
ATOM 2897 C C . ASP A 1 363 ? -1.133 -4.797 2.766 1.00 73.75 363 ASP A C 1
ATOM 2899 O O . ASP A 1 363 ? -1.056 -5.265 1.623 1.00 73.75 363 ASP A O 1
ATOM 2903 N N . ILE A 1 364 ? -0.214 -3.963 3.252 1.00 78.94 364 ILE A N 1
ATOM 2904 C CA . ILE A 1 364 ? 0.968 -3.472 2.541 1.00 78.94 364 ILE A CA 1
ATOM 2905 C C . ILE A 1 364 ? 2.231 -3.782 3.352 1.00 78.94 364 ILE A C 1
ATOM 2907 O O . ILE A 1 364 ? 2.545 -3.102 4.327 1.00 78.94 364 ILE A O 1
ATOM 2911 N N . ILE A 1 365 ? 3.041 -4.736 2.896 1.00 77.44 365 ILE A N 1
ATOM 2912 C CA . ILE A 1 365 ? 4.322 -5.034 3.550 1.00 77.44 365 ILE A CA 1
ATOM 2913 C C . ILE A 1 365 ? 5.403 -4.153 2.917 1.00 77.44 365 ILE A C 1
ATOM 2915 O O . ILE A 1 365 ? 5.913 -4.439 1.833 1.00 77.44 365 ILE A O 1
ATOM 2919 N N . LEU A 1 366 ? 5.731 -3.041 3.576 1.00 76.75 366 LEU A N 1
ATOM 2920 C CA . LEU A 1 366 ? 6.840 -2.166 3.194 1.00 76.75 366 LEU A CA 1
ATOM 2921 C C . LEU A 1 366 ? 8.177 -2.789 3.609 1.00 76.75 366 LEU A C 1
ATOM 2923 O O . LEU A 1 366 ? 8.459 -2.910 4.801 1.00 76.75 366 LEU A O 1
ATOM 2927 N N . TYR A 1 367 ? 9.041 -3.105 2.642 1.00 76.06 367 TYR A N 1
ATOM 2928 C CA . TYR A 1 367 ? 10.409 -3.501 2.965 1.00 76.06 367 TYR A CA 1
ATOM 2929 C C . TYR A 1 367 ? 11.198 -2.315 3.517 1.00 76.06 367 TYR A C 1
ATOM 2931 O O . TYR A 1 367 ? 11.118 -1.190 2.999 1.00 76.06 367 TYR A O 1
ATOM 2939 N N . GLN A 1 368 ? 12.010 -2.590 4.540 1.00 73.00 368 GLN A N 1
ATOM 2940 C CA . GLN A 1 368 ? 13.002 -1.639 5.027 1.00 73.00 368 GLN A CA 1
ATOM 2941 C C . GLN A 1 368 ? 13.985 -1.287 3.889 1.00 73.00 368 GLN A C 1
ATOM 2943 O O . GLN A 1 368 ? 14.297 -2.139 3.054 1.00 73.00 368 GLN A O 1
ATOM 2948 N N . PRO A 1 369 ? 14.455 -0.034 3.788 1.00 77.19 369 PRO A N 1
ATOM 2949 C CA . PRO A 1 369 ? 15.559 0.305 2.896 1.00 77.19 369 PRO A CA 1
ATOM 2950 C C . PRO A 1 369 ? 16.820 -0.481 3.278 1.00 77.19 369 PRO A C 1
ATOM 2952 O O . PRO A 1 369 ? 17.043 -0.733 4.459 1.00 77.19 369 PRO A O 1
ATOM 2955 N N . ILE A 1 370 ? 17.621 -0.857 2.279 1.00 78.44 370 ILE A N 1
ATOM 2956 C CA . ILE A 1 370 ? 18.795 -1.732 2.456 1.00 78.44 370 ILE A CA 1
ATOM 2957 C C . ILE A 1 370 ? 19.884 -1.038 3.291 1.00 78.44 370 ILE A C 1
ATOM 2959 O O . ILE A 1 370 ? 20.539 -1.676 4.111 1.00 78.44 370 ILE A O 1
ATOM 2963 N N . ASP A 1 371 ? 20.027 0.279 3.127 1.00 81.00 371 ASP A N 1
ATOM 2964 C CA . ASP A 1 371 ? 20.969 1.125 3.855 1.00 81.00 371 ASP A CA 1
ATOM 2965 C C . ASP A 1 371 ? 20.382 2.524 4.164 1.00 81.00 371 ASP A C 1
ATOM 2967 O O . ASP A 1 371 ? 19.220 2.837 3.863 1.00 81.00 371 ASP A O 1
ATOM 2971 N N . ASP A 1 372 ? 21.192 3.400 4.769 1.00 80.31 372 ASP A N 1
ATOM 2972 C CA . ASP A 1 372 ? 20.798 4.782 5.067 1.00 80.31 372 ASP A CA 1
ATOM 2973 C C . ASP A 1 372 ? 20.687 5.687 3.819 1.00 80.31 372 ASP A C 1
ATOM 2975 O O . ASP A 1 372 ? 20.007 6.717 3.897 1.00 80.31 372 ASP A O 1
ATOM 2979 N N . HIS A 1 373 ? 21.288 5.349 2.670 1.00 84.62 373 HIS A N 1
ATOM 2980 C CA . HIS A 1 373 ? 21.141 6.128 1.429 1.00 84.62 373 HIS A CA 1
ATOM 2981 C C . HIS A 1 373 ? 19.777 5.872 0.786 1.00 84.62 373 HIS A C 1
ATOM 2983 O O . HIS A 1 373 ? 18.983 6.805 0.623 1.00 84.62 373 HIS A O 1
ATOM 2989 N N . MET A 1 374 ? 19.441 4.601 0.564 1.00 82.81 374 MET A N 1
ATOM 2990 C CA . MET A 1 374 ? 18.142 4.122 0.083 1.00 82.81 374 MET A CA 1
ATOM 2991 C C . MET A 1 374 ? 16.995 4.637 0.970 1.00 82.81 374 MET A C 1
ATOM 2993 O O . MET A 1 374 ? 15.925 5.023 0.486 1.00 82.81 374 MET A O 1
ATOM 2997 N N . LYS A 1 375 ? 17.237 4.744 2.281 1.00 82.94 375 LYS A N 1
ATOM 2998 C CA . LYS A 1 375 ? 16.326 5.341 3.271 1.00 82.94 375 LYS A CA 1
ATOM 2999 C C . LYS A 1 375 ? 16.127 6.844 3.080 1.00 82.94 375 LYS A C 1
ATOM 3001 O O . LYS A 1 375 ? 14.976 7.286 3.057 1.00 82.94 375 LYS A O 1
ATOM 3006 N N . GLN A 1 376 ? 17.200 7.620 2.900 1.00 81.94 376 GLN A N 1
ATOM 3007 C CA . GLN A 1 376 ? 17.136 9.069 2.649 1.00 81.94 376 GLN A CA 1
ATOM 3008 C C . GLN A 1 376 ? 16.358 9.396 1.368 1.00 81.94 376 GLN A C 1
ATOM 3010 O O . GLN A 1 376 ? 15.457 10.237 1.382 1.00 81.94 376 GLN A O 1
ATOM 3015 N N . ILE A 1 377 ? 16.654 8.691 0.274 1.00 82.56 377 ILE A N 1
ATOM 3016 C CA . ILE A 1 377 ? 16.004 8.887 -1.035 1.00 82.56 377 ILE A CA 1
ATOM 3017 C C . ILE A 1 377 ? 14.604 8.250 -1.116 1.00 82.56 377 ILE A C 1
ATOM 3019 O O . ILE A 1 377 ? 13.894 8.437 -2.105 1.00 82.56 377 ILE A O 1
ATOM 3023 N N . LYS A 1 378 ? 14.188 7.529 -0.063 1.00 81.44 378 LYS A N 1
ATOM 3024 C CA . LYS A 1 378 ? 12.893 6.839 0.083 1.00 81.44 378 LYS A CA 1
ATOM 3025 C C . LYS A 1 378 ? 12.654 5.741 -0.969 1.00 81.44 378 LYS A C 1
ATOM 3027 O O . LYS A 1 378 ? 11.514 5.516 -1.381 1.00 81.44 378 LYS A O 1
ATOM 3032 N N . ALA A 1 379 ? 13.713 5.030 -1.353 1.00 85.62 379 ALA A N 1
ATOM 3033 C CA . ALA A 1 379 ? 13.663 3.841 -2.198 1.00 85.62 379 ALA A CA 1
ATOM 3034 C C . ALA A 1 379 ? 13.623 2.558 -1.345 1.00 85.62 379 ALA A C 1
ATOM 3036 O O . ALA A 1 379 ? 14.459 2.335 -0.476 1.00 85.62 379 ALA A O 1
ATOM 3037 N N . SER A 1 380 ? 12.621 1.718 -1.596 1.00 86.75 380 SER A N 1
ATOM 3038 C CA . SER A 1 380 ? 12.541 0.307 -1.179 1.00 86.75 380 SER A CA 1
ATOM 3039 C C . SER A 1 380 ? 11.404 -0.374 -1.951 1.00 86.75 380 SER A C 1
ATOM 3041 O O . SER A 1 380 ? 10.648 0.319 -2.647 1.00 86.75 380 SER A O 1
ATOM 3043 N N . LEU A 1 381 ? 11.242 -1.690 -1.833 1.00 87.00 381 LEU A N 1
ATOM 3044 C CA . LEU A 1 381 ? 10.077 -2.409 -2.366 1.00 87.00 381 LEU A CA 1
ATOM 3045 C C . LEU A 1 381 ? 8.882 -2.392 -1.400 1.00 87.00 381 LEU A C 1
ATOM 3047 O O . LEU A 1 381 ? 9.010 -2.082 -0.214 1.00 87.00 381 LEU A O 1
ATOM 3051 N N . ALA A 1 382 ? 7.707 -2.727 -1.924 1.00 86.56 382 ALA A N 1
ATOM 3052 C CA . ALA A 1 382 ? 6.508 -3.004 -1.147 1.00 86.56 382 ALA A CA 1
ATOM 3053 C C . ALA A 1 382 ? 5.773 -4.218 -1.724 1.00 86.56 382 ALA A C 1
ATOM 3055 O O . ALA A 1 382 ? 5.710 -4.377 -2.946 1.00 86.56 382 ALA A O 1
ATOM 3056 N N . LEU A 1 383 ? 5.174 -5.026 -0.855 1.00 86.19 383 LEU A N 1
ATOM 3057 C CA . LEU A 1 383 ? 4.174 -6.014 -1.245 1.00 86.19 383 LEU A CA 1
ATOM 3058 C C . LEU A 1 383 ? 2.771 -5.479 -1.005 1.00 86.19 383 LEU A C 1
ATOM 3060 O O . LEU A 1 383 ? 2.539 -4.716 -0.070 1.00 86.19 383 LEU A O 1
ATOM 3064 N N . LEU A 1 384 ? 1.842 -5.937 -1.831 1.00 87.31 384 LEU A N 1
ATOM 3065 C CA . LEU A 1 384 ? 0.406 -5.794 -1.660 1.00 87.31 384 LEU A CA 1
ATOM 3066 C C . LEU A 1 384 ? -0.143 -7.197 -1.401 1.00 87.31 384 LEU A C 1
ATOM 3068 O O . LEU A 1 384 ? -0.090 -8.048 -2.292 1.00 87.31 384 LEU A O 1
ATOM 3072 N N . LYS A 1 385 ? -0.649 -7.443 -0.194 1.00 81.69 385 LYS A N 1
ATOM 3073 C CA . LYS A 1 385 ? -1.427 -8.644 0.121 1.00 81.69 385 LYS A CA 1
ATOM 3074 C C . LYS A 1 385 ? -2.881 -8.384 -0.237 1.00 81.69 385 LYS A C 1
ATOM 3076 O O . LYS A 1 385 ? -3.430 -7.353 0.133 1.00 81.69 385 LYS A O 1
ATOM 3081 N N . LEU A 1 386 ? -3.505 -9.297 -0.962 1.00 79.56 386 LEU A N 1
ATOM 3082 C CA . LEU A 1 386 ? -4.889 -9.202 -1.423 1.00 79.56 386 LEU A CA 1
ATOM 3083 C C . LEU A 1 386 ? -5.836 -9.909 -0.448 1.00 79.56 386 LEU A C 1
ATOM 3085 O O . LEU A 1 386 ? -5.419 -10.771 0.323 1.00 79.56 386 LEU A O 1
ATOM 3089 N N . PHE A 1 387 ? -7.123 -9.557 -0.473 1.00 72.50 387 PHE A N 1
ATOM 3090 C CA . PHE A 1 387 ? -8.123 -10.252 0.352 1.00 72.50 387 PHE A CA 1
ATOM 3091 C C . PHE A 1 387 ? -8.365 -11.702 -0.095 1.00 72.50 387 PHE A C 1
ATOM 3093 O O . PHE A 1 387 ? -8.526 -12.578 0.751 1.00 72.50 387 PHE A O 1
ATOM 3100 N N . ASN A 1 388 ? -8.352 -11.946 -1.410 1.00 69.31 388 ASN A N 1
ATOM 3101 C CA . ASN A 1 388 ? -8.453 -13.264 -2.038 1.00 69.31 388 ASN A CA 1
ATOM 3102 C C . ASN A 1 388 ? -7.277 -13.451 -3.020 1.00 69.31 388 ASN A C 1
ATOM 3104 O O . ASN A 1 388 ? -6.866 -12.471 -3.649 1.00 69.31 388 ASN A O 1
ATOM 3108 N N . PRO A 1 389 ? -6.769 -14.681 -3.225 1.00 78.69 389 PRO A N 1
ATOM 3109 C CA . PRO A 1 389 ? -5.775 -14.949 -4.258 1.00 78.69 389 PRO A CA 1
ATOM 3110 C C . PRO A 1 389 ? -6.359 -14.779 -5.668 1.00 78.69 389 PRO A C 1
ATOM 3112 O O . PRO A 1 389 ? -7.485 -15.193 -5.952 1.00 78.69 389 PRO A O 1
ATOM 3115 N N . ILE A 1 390 ? -5.566 -14.214 -6.577 1.00 80.38 390 ILE A N 1
ATOM 3116 C CA . ILE A 1 390 ? -5.889 -14.089 -8.001 1.00 80.38 390 ILE A CA 1
ATOM 3117 C C . ILE A 1 390 ? -5.291 -15.279 -8.744 1.00 80.38 390 ILE A C 1
ATOM 3119 O O . ILE A 1 390 ? -4.095 -15.541 -8.637 1.00 80.38 390 ILE A O 1
ATOM 3123 N N . THR A 1 391 ? -6.112 -15.965 -9.542 1.00 81.38 391 THR A N 1
ATOM 3124 C CA . THR A 1 391 ? -5.622 -16.868 -10.592 1.00 81.38 391 THR A CA 1
ATOM 3125 C C . THR A 1 391 ? -5.336 -16.078 -11.866 1.00 81.38 391 THR A C 1
ATOM 3127 O O . THR A 1 391 ? -6.182 -15.314 -12.337 1.00 81.38 391 THR A O 1
ATOM 3130 N N . ILE A 1 392 ? -4.159 -16.300 -12.436 1.00 79.88 392 ILE A N 1
ATOM 3131 C CA . ILE A 1 392 ? -3.616 -15.616 -13.602 1.00 79.88 392 ILE A CA 1
ATOM 3132 C C . ILE A 1 392 ? -3.337 -16.668 -14.681 1.00 79.88 392 ILE A C 1
ATOM 3134 O O . ILE A 1 392 ? -2.591 -17.624 -14.457 1.00 79.88 392 ILE A O 1
ATOM 3138 N N . GLU A 1 393 ? -3.930 -16.467 -15.855 1.00 75.62 393 GLU A N 1
ATOM 3139 C CA . GLU A 1 393 ? -3.697 -17.232 -17.086 1.00 75.62 393 GLU A CA 1
ATOM 3140 C C . GLU A 1 393 ? -3.234 -16.259 -18.177 1.00 75.62 393 GLU A C 1
ATOM 3142 O O . GLU A 1 393 ? -4.030 -15.796 -19.003 1.00 75.62 393 GLU A O 1
ATOM 3147 N N . PRO A 1 394 ? -1.950 -15.867 -18.157 1.00 67.19 394 PRO A N 1
ATOM 3148 C CA . PRO A 1 394 ? -1.404 -14.943 -19.131 1.00 67.19 394 PRO A CA 1
ATOM 3149 C C . PRO A 1 394 ? -1.007 -15.715 -20.404 1.00 67.19 394 PRO A C 1
ATOM 3151 O O . PRO A 1 394 ? -0.672 -16.901 -20.334 1.00 67.19 394 PRO A O 1
ATOM 3154 N N . PRO A 1 395 ? -0.995 -15.086 -21.592 1.00 66.38 395 PRO A N 1
ATOM 3155 C CA . PRO A 1 395 ? -0.451 -15.738 -22.778 1.00 66.38 395 PRO A CA 1
ATOM 3156 C C . PRO A 1 395 ? 1.026 -16.093 -22.542 1.00 66.38 395 PRO A C 1
ATOM 3158 O O . PRO A 1 395 ? 1.776 -15.295 -21.986 1.00 66.38 395 PRO A O 1
ATOM 3161 N N . ALA A 1 396 ? 1.461 -17.277 -22.987 1.00 57.38 396 ALA A N 1
ATOM 3162 C CA . ALA A 1 396 ? 2.728 -17.885 -22.554 1.00 57.38 396 ALA A CA 1
ATOM 3163 C C . ALA A 1 396 ? 3.993 -17.015 -22.742 1.00 57.38 396 ALA A C 1
ATOM 3165 O O . ALA A 1 396 ? 4.955 -17.176 -22.001 1.00 57.38 396 ALA A O 1
ATOM 3166 N N . LYS A 1 397 ? 3.995 -16.063 -23.688 1.00 58.84 397 LYS A N 1
ATOM 3167 C CA . LYS A 1 397 ? 5.107 -15.110 -23.888 1.00 58.84 397 LYS A CA 1
ATOM 3168 C C . LYS A 1 397 ? 5.247 -14.055 -22.781 1.00 58.84 397 LYS A C 1
ATOM 3170 O O . LYS A 1 397 ? 6.330 -13.502 -22.619 1.00 58.84 397 LYS A O 1
ATOM 3175 N N . SER A 1 398 ? 4.175 -13.775 -22.041 1.00 62.62 398 SER A N 1
ATOM 3176 C CA . SER A 1 398 ? 4.151 -12.832 -20.913 1.00 62.62 398 SER A CA 1
ATOM 3177 C C . SER A 1 398 ? 4.274 -13.512 -19.544 1.00 62.62 398 SER A C 1
ATOM 3179 O O . SER A 1 398 ? 4.010 -12.868 -18.533 1.00 62.62 398 SER A O 1
ATOM 3181 N N . LEU A 1 399 ? 4.650 -14.798 -19.506 1.00 73.94 399 LEU A N 1
ATOM 3182 C CA . LEU A 1 399 ? 5.083 -15.457 -18.274 1.00 73.94 399 LEU A CA 1
ATOM 3183 C C . LEU A 1 399 ? 6.519 -15.038 -17.938 1.00 73.94 399 LEU A C 1
ATOM 3185 O O . LEU A 1 399 ? 7.405 -15.096 -18.791 1.00 73.94 399 LEU A O 1
ATOM 3189 N N . PHE A 1 400 ? 6.744 -14.643 -16.689 1.00 75.00 400 PHE A N 1
ATOM 3190 C CA . PHE A 1 400 ? 8.067 -14.345 -16.137 1.00 75.00 400 PHE A CA 1
ATOM 3191 C C . PHE A 1 400 ? 8.101 -14.617 -14.627 1.00 75.00 400 PHE A C 1
ATOM 3193 O O . PHE A 1 400 ? 7.071 -14.577 -13.944 1.00 75.00 400 PHE A O 1
ATOM 3200 N N . HIS A 1 401 ? 9.293 -14.868 -14.094 1.00 77.06 401 HIS A N 1
ATOM 3201 C CA . HIS A 1 401 ? 9.509 -15.105 -12.667 1.00 77.06 401 HIS A CA 1
ATOM 3202 C C . HIS A 1 401 ? 9.770 -13.788 -11.931 1.00 77.06 401 HIS A C 1
ATOM 3204 O O . HIS A 1 401 ? 10.604 -12.990 -12.362 1.00 77.06 401 HIS A O 1
ATOM 3210 N N . THR A 1 402 ? 9.092 -13.567 -10.803 1.00 65.06 402 THR A N 1
ATOM 3211 C CA . THR A 1 402 ? 9.343 -12.408 -9.919 1.00 65.06 402 THR A CA 1
ATOM 3212 C C . THR A 1 402 ? 10.255 -12.729 -8.737 1.00 65.06 402 THR A C 1
ATOM 3214 O O . THR A 1 402 ? 10.645 -11.825 -8.003 1.00 65.06 402 THR A O 1
ATOM 3217 N N . ILE A 1 403 ? 10.539 -14.013 -8.508 1.00 63.75 403 ILE A N 1
ATOM 3218 C CA . ILE A 1 403 ? 11.339 -14.527 -7.392 1.00 63.75 403 ILE A CA 1
ATOM 3219 C C . ILE A 1 403 ? 12.541 -15.271 -7.970 1.00 63.75 403 ILE A C 1
ATOM 3221 O O . ILE A 1 403 ? 12.389 -16.129 -8.840 1.00 63.75 403 ILE A O 1
ATOM 3225 N N . GLN A 1 404 ? 13.731 -14.948 -7.470 1.00 59.00 404 GLN A N 1
ATOM 3226 C CA . GLN A 1 404 ? 15.007 -15.504 -7.907 1.00 59.00 404 GLN A CA 1
ATOM 3227 C C . GLN A 1 404 ? 15.689 -16.200 -6.725 1.00 59.00 404 GLN A C 1
ATOM 3229 O O . GLN A 1 404 ? 16.577 -15.638 -6.079 1.00 59.00 404 GLN A O 1
ATOM 3234 N N . TYR A 1 405 ? 15.280 -17.445 -6.444 1.00 50.75 405 TYR A N 1
ATOM 3235 C CA . TYR A 1 405 ? 15.974 -18.319 -5.487 1.00 50.75 405 TYR A CA 1
ATOM 3236 C C . TYR A 1 405 ? 17.482 -18.232 -5.740 1.00 50.75 405 TYR A C 1
ATOM 3238 O O . TYR A 1 405 ? 17.881 -18.476 -6.877 1.00 50.75 405 TYR A O 1
ATOM 3246 N N . ARG A 1 406 ? 18.285 -17.861 -4.724 1.00 48.06 406 ARG A N 1
ATOM 3247 C CA . ARG A 1 406 ? 19.702 -17.446 -4.857 1.00 48.06 406 ARG A CA 1
ATOM 3248 C C . ARG A 1 406 ? 20.512 -18.361 -5.791 1.00 48.06 406 ARG A C 1
ATOM 3250 O O . ARG A 1 406 ? 21.126 -19.336 -5.360 1.00 48.06 406 ARG A O 1
ATOM 3257 N N . ARG A 1 407 ? 20.536 -18.004 -7.073 1.00 49.81 407 ARG A N 1
ATOM 3258 C CA . ARG A 1 407 ? 21.272 -18.651 -8.158 1.00 49.81 407 ARG A CA 1
ATOM 3259 C C . ARG A 1 407 ? 22.206 -17.607 -8.744 1.00 49.81 407 ARG A C 1
ATOM 3261 O O . ARG A 1 407 ? 21.784 -16.487 -9.022 1.00 49.81 407 ARG A O 1
ATOM 3268 N N . ASN A 1 408 ? 23.446 -17.996 -9.015 1.00 48.41 408 ASN A N 1
ATOM 3269 C CA . ASN A 1 408 ? 24.264 -17.241 -9.954 1.00 48.41 408 ASN A CA 1
ATOM 3270 C C . ASN A 1 408 ? 23.606 -17.382 -11.331 1.00 48.41 408 ASN A C 1
ATOM 3272 O O . ASN A 1 408 ? 23.613 -18.478 -11.895 1.00 48.41 408 ASN A O 1
ATOM 3276 N N . ILE A 1 409 ? 23.017 -16.305 -11.855 1.00 52.97 409 ILE A N 1
ATOM 3277 C CA . ILE A 1 409 ? 22.434 -16.304 -13.200 1.00 52.97 409 ILE A CA 1
ATOM 3278 C C . ILE A 1 409 ? 23.586 -16.302 -14.205 1.00 52.97 409 ILE A C 1
ATOM 3280 O O . ILE A 1 409 ? 24.102 -15.262 -14.609 1.00 52.97 409 ILE A O 1
ATOM 3284 N N . GLY A 1 410 ? 24.032 -17.506 -14.558 1.00 49.50 410 GLY A N 1
ATOM 3285 C CA . GLY A 1 410 ? 25.060 -17.751 -15.561 1.00 49.50 410 GLY A CA 1
ATOM 3286 C C . GLY A 1 410 ? 24.519 -17.518 -16.965 1.00 49.50 410 GLY A C 1
ATOM 3287 O O . GLY A 1 410 ? 24.249 -18.473 -17.686 1.00 49.50 410 GLY A O 1
ATOM 3288 N N . GLY A 1 411 ? 24.355 -16.255 -17.350 1.00 57.81 411 GLY A N 1
ATOM 3289 C CA . GLY A 1 411 ? 23.869 -15.866 -18.668 1.00 57.81 411 GLY A CA 1
ATOM 3290 C C . GLY A 1 411 ? 24.215 -14.419 -18.999 1.00 57.81 411 GLY A C 1
ATOM 3291 O O . GLY A 1 411 ? 24.325 -13.568 -18.117 1.00 57.81 411 GLY A O 1
ATOM 3292 N N . ARG A 1 412 ? 24.381 -14.129 -20.290 1.00 66.94 412 ARG A N 1
ATOM 3293 C CA . ARG A 1 412 ? 24.411 -12.750 -20.784 1.00 66.94 412 ARG A CA 1
ATOM 3294 C C . ARG A 1 412 ? 22.966 -12.265 -20.888 1.00 66.94 412 ARG A C 1
ATOM 3296 O O . ARG A 1 412 ? 22.141 -12.980 -21.438 1.00 66.94 412 ARG A O 1
ATOM 3303 N N . ILE A 1 413 ? 22.682 -11.057 -20.402 1.00 75.69 413 ILE A N 1
ATOM 3304 C CA . ILE A 1 413 ? 21.392 -10.394 -20.639 1.00 75.69 413 ILE A CA 1
ATOM 3305 C C . ILE A 1 413 ? 21.222 -10.206 -22.150 1.00 75.69 413 ILE A C 1
ATOM 3307 O O . ILE A 1 413 ? 22.069 -9.566 -22.782 1.00 75.69 413 ILE A O 1
ATOM 3311 N N . GLU A 1 414 ? 20.160 -10.770 -22.723 1.00 80.50 414 GLU A N 1
ATOM 3312 C CA . GLU A 1 414 ? 19.904 -10.708 -24.167 1.00 80.50 414 GLU A CA 1
ATOM 3313 C C . GLU A 1 414 ? 19.074 -9.477 -24.530 1.00 80.50 414 GLU A C 1
ATOM 3315 O O . GLU A 1 414 ? 19.514 -8.633 -25.308 1.00 80.50 414 GLU A O 1
ATOM 3320 N N . MET A 1 415 ? 17.895 -9.354 -23.919 1.00 89.00 415 MET A N 1
ATOM 3321 C CA . MET A 1 415 ? 16.946 -8.255 -24.107 1.00 89.00 415 MET A CA 1
ATOM 3322 C C . MET A 1 415 ? 16.288 -7.896 -22.773 1.00 89.00 415 MET A C 1
ATOM 3324 O O . MET A 1 415 ? 16.164 -8.743 -21.891 1.00 89.00 415 MET A O 1
ATOM 3328 N N . CYS A 1 416 ? 15.838 -6.649 -22.635 1.00 92.38 416 CYS A N 1
ATOM 3329 C CA . CYS A 1 416 ? 15.090 -6.179 -21.471 1.00 92.38 416 CYS A CA 1
ATOM 3330 C C . CYS A 1 416 ? 13.836 -5.415 -21.892 1.00 92.38 416 CYS A C 1
ATOM 3332 O O . CYS A 1 416 ? 13.800 -4.760 -22.936 1.00 92.38 416 CYS A O 1
ATOM 3334 N N . TYR A 1 417 ? 12.816 -5.482 -21.043 1.00 93.25 417 TYR A N 1
ATOM 3335 C CA . TYR A 1 417 ? 11.482 -4.956 -21.285 1.00 93.25 417 TYR A CA 1
ATOM 3336 C C . TYR A 1 417 ? 10.897 -4.351 -20.006 1.00 93.25 417 TYR A C 1
ATOM 3338 O O . TYR A 1 417 ? 11.101 -4.860 -18.901 1.00 93.25 417 TYR A O 1
ATOM 3346 N N . VAL A 1 418 ? 10.113 -3.288 -20.165 1.00 93.38 418 VAL A N 1
ATOM 3347 C CA . VAL A 1 418 ? 9.227 -2.761 -19.120 1.00 93.38 418 VAL A CA 1
ATOM 3348 C C . VAL A 1 418 ? 7.799 -3.140 -19.486 1.00 93.38 418 VAL A C 1
ATOM 3350 O O . VAL A 1 418 ? 7.368 -2.889 -20.611 1.00 93.38 418 VAL A O 1
ATOM 3353 N N . TYR A 1 419 ? 7.071 -3.730 -18.541 1.00 91.44 419 TYR A N 1
ATOM 3354 C CA . TYR A 1 419 ? 5.693 -4.189 -18.736 1.00 91.44 419 TYR A CA 1
ATOM 3355 C C . TYR A 1 419 ? 4.702 -3.368 -17.904 1.00 91.44 419 TYR A C 1
ATOM 3357 O O . TYR A 1 419 ? 5.045 -2.828 -16.853 1.00 91.44 419 TYR A O 1
ATOM 3365 N N . GLY A 1 420 ? 3.447 -3.293 -18.338 1.00 91.88 420 GLY A N 1
ATOM 3366 C CA . GLY A 1 420 ? 2.367 -2.644 -17.588 1.00 91.88 420 GLY A CA 1
ATOM 3367 C C . GLY A 1 420 ? 1.075 -2.609 -18.398 1.00 91.88 420 GLY A C 1
ATOM 3368 O O . GLY A 1 420 ? 0.889 -3.435 -19.293 1.00 91.88 420 GLY A O 1
ATOM 3369 N N . LEU A 1 421 ? 0.199 -1.636 -18.122 1.00 90.44 421 LEU A N 1
ATOM 3370 C CA . LEU A 1 421 ? -0.963 -1.355 -18.970 1.00 90.44 421 LEU A CA 1
ATOM 3371 C C . LEU A 1 421 ? -0.840 0.033 -19.618 1.00 90.44 421 LEU A C 1
ATOM 3373 O O . LEU A 1 421 ? -0.362 0.995 -19.011 1.00 90.44 421 LEU A O 1
ATOM 3377 N N . ASN A 1 422 ? -1.307 0.168 -20.854 1.00 90.19 422 ASN A N 1
ATOM 3378 C CA . ASN A 1 422 ? -1.385 1.453 -21.552 1.00 90.19 422 ASN A CA 1
ATOM 3379 C C . ASN A 1 422 ? -2.677 2.228 -21.206 1.00 90.19 422 ASN A C 1
ATOM 3381 O O . ASN A 1 422 ? -3.511 1.791 -20.409 1.00 90.19 422 ASN A O 1
ATOM 3385 N N . ARG A 1 423 ? -2.880 3.403 -21.822 1.00 89.19 423 ARG A N 1
ATOM 3386 C CA . ARG A 1 423 ? -4.065 4.264 -21.581 1.00 89.19 423 ARG A CA 1
ATOM 3387 C C . ARG A 1 423 ? -5.421 3.647 -21.971 1.00 89.19 423 ARG A C 1
ATOM 3389 O O . ARG A 1 423 ? -6.451 4.226 -21.631 1.00 89.19 423 ARG A O 1
ATOM 3396 N N . ARG A 1 424 ? -5.438 2.501 -22.660 1.00 87.31 424 ARG A N 1
ATOM 3397 C CA . ARG A 1 424 ? -6.652 1.717 -22.955 1.00 87.31 424 ARG A CA 1
ATOM 3398 C C . ARG A 1 424 ? -6.926 0.645 -21.895 1.00 87.31 424 ARG A C 1
ATOM 3400 O O . ARG A 1 424 ? -7.837 -0.149 -22.076 1.00 87.31 424 ARG A O 1
ATOM 3407 N N . GLY A 1 425 ? -6.111 0.568 -20.839 1.00 84.88 425 GLY A N 1
ATOM 3408 C CA . GLY A 1 425 ? -6.144 -0.521 -19.861 1.00 84.88 425 GLY A CA 1
ATOM 3409 C C . GLY A 1 425 ? -5.776 -1.879 -20.465 1.00 84.88 425 GLY A C 1
ATOM 3410 O O . GLY A 1 425 ? -6.137 -2.906 -19.904 1.00 84.88 425 GLY A O 1
ATOM 3411 N N . ALA A 1 426 ? -5.096 -1.900 -21.614 1.00 85.00 426 ALA A N 1
ATOM 3412 C CA . ALA A 1 426 ? -4.585 -3.117 -22.228 1.00 85.00 426 ALA A CA 1
ATOM 3413 C C . ALA A 1 426 ? -3.125 -3.337 -21.815 1.00 85.00 426 ALA A C 1
ATOM 3415 O O . ALA A 1 426 ? -2.365 -2.373 -21.711 1.00 85.00 426 ALA A O 1
ATOM 3416 N N . PHE A 1 427 ? -2.751 -4.601 -21.611 1.00 85.94 427 PHE A N 1
ATOM 3417 C CA . PHE A 1 427 ? -1.366 -5.027 -21.409 1.00 85.94 427 PHE A CA 1
ATOM 3418 C C . PHE A 1 427 ? -0.467 -4.567 -22.565 1.00 85.94 427 PHE A C 1
ATOM 3420 O O . PHE A 1 427 ? -0.864 -4.660 -23.729 1.00 85.94 427 PHE A O 1
ATOM 3427 N N . ASP A 1 428 ? 0.725 -4.080 -22.228 1.00 87.75 428 ASP A N 1
ATOM 3428 C CA . ASP A 1 428 ? 1.715 -3.564 -23.173 1.00 87.75 428 ASP A CA 1
ATOM 3429 C C . ASP A 1 428 ? 3.140 -3.861 -22.672 1.00 87.75 428 ASP A C 1
ATOM 3431 O O . ASP A 1 428 ? 3.377 -3.964 -21.461 1.00 87.75 428 ASP A O 1
ATOM 3435 N N . GLU A 1 429 ? 4.093 -3.955 -23.597 1.00 90.00 429 GLU A N 1
ATOM 3436 C CA . GLU A 1 429 ? 5.519 -4.156 -23.310 1.00 90.00 429 GLU A CA 1
ATOM 3437 C C . GLU A 1 429 ? 6.365 -3.145 -24.094 1.00 90.00 429 GLU A C 1
ATOM 3439 O O . GLU A 1 429 ? 6.066 -2.800 -25.235 1.00 90.00 429 GLU A O 1
ATOM 3444 N N . THR A 1 430 ? 7.422 -2.615 -23.482 1.00 92.25 430 THR A N 1
ATOM 3445 C CA . THR A 1 430 ? 8.345 -1.669 -24.128 1.00 92.25 430 THR A CA 1
ATOM 3446 C C . THR A 1 430 ? 9.769 -2.213 -24.046 1.00 92.25 430 THR A C 1
ATOM 3448 O O . THR A 1 430 ? 10.245 -2.409 -22.927 1.00 92.25 430 THR A O 1
ATOM 3451 N N . PRO A 1 431 ? 10.466 -2.458 -25.174 1.00 93.38 431 PRO A N 1
ATOM 3452 C CA . PRO A 1 431 ? 11.864 -2.876 -25.158 1.00 93.38 431 PRO A CA 1
ATOM 3453 C C . PRO A 1 431 ? 12.761 -1.722 -24.699 1.00 93.38 431 PRO A C 1
ATOM 3455 O O . PRO A 1 431 ? 12.601 -0.579 -25.134 1.00 93.38 431 PRO A O 1
ATOM 3458 N N . VAL A 1 432 ? 13.716 -2.026 -23.826 1.00 94.44 432 VAL A N 1
ATOM 3459 C CA . VAL A 1 432 ? 14.584 -1.047 -23.160 1.00 94.44 432 VAL A CA 1
ATOM 3460 C C . VAL A 1 432 ? 16.032 -1.533 -23.082 1.00 94.44 432 VAL A C 1
ATOM 3462 O O . VAL A 1 432 ? 16.315 -2.724 -23.214 1.00 94.44 432 VAL A O 1
ATOM 3465 N N . LYS A 1 433 ? 16.966 -0.607 -22.853 1.00 93.00 433 LYS A N 1
ATOM 3466 C CA . LYS A 1 433 ? 18.407 -0.893 -22.745 1.00 93.00 433 LYS A CA 1
ATOM 3467 C C . LYS A 1 433 ? 18.864 -0.651 -21.308 1.00 93.00 433 LYS A C 1
ATOM 3469 O O . LYS A 1 433 ? 18.589 0.418 -20.771 1.00 93.00 433 LYS A O 1
ATOM 3474 N N . ILE A 1 434 ? 19.600 -1.582 -20.701 1.00 91.50 434 ILE A N 1
ATOM 3475 C CA . ILE A 1 434 ? 20.324 -1.287 -19.453 1.00 91.50 434 ILE A CA 1
ATOM 3476 C C . ILE A 1 434 ? 21.480 -0.327 -19.772 1.00 91.50 434 ILE A C 1
ATOM 3478 O O . ILE A 1 434 ? 22.160 -0.478 -20.788 1.00 91.50 434 ILE A O 1
ATOM 3482 N N . VAL A 1 435 ? 21.679 0.668 -18.910 1.00 91.25 435 VAL A N 1
ATOM 3483 C CA . VAL A 1 435 ? 22.717 1.706 -19.013 1.00 91.25 435 VAL A CA 1
ATOM 3484 C C . VAL A 1 435 ? 23.724 1.518 -17.872 1.00 91.25 435 VAL A C 1
ATOM 3486 O O . VAL A 1 435 ? 23.357 1.021 -16.807 1.00 91.25 435 VAL A O 1
ATOM 3489 N N . THR A 1 436 ? 24.999 1.875 -18.080 1.00 89.44 436 THR A N 1
ATOM 3490 C CA . THR A 1 436 ? 26.029 1.682 -17.042 1.00 89.44 436 THR A CA 1
ATOM 3491 C C . THR A 1 436 ? 25.794 2.605 -15.833 1.00 89.44 436 THR A C 1
ATOM 3493 O O . THR A 1 436 ? 25.251 3.705 -16.003 1.00 89.44 436 THR A O 1
ATOM 3496 N N . PRO A 1 437 ? 26.201 2.197 -14.613 1.00 88.44 437 PRO A N 1
ATOM 3497 C CA . PRO A 1 437 ? 26.012 2.990 -13.396 1.00 88.44 437 PRO A CA 1
ATOM 3498 C C . PRO A 1 437 ? 26.535 4.429 -13.496 1.00 88.44 437 PRO A C 1
ATOM 3500 O O . PRO A 1 437 ? 25.873 5.363 -13.052 1.00 88.44 437 PRO A O 1
ATOM 3503 N N . GLU A 1 438 ? 27.693 4.622 -14.129 1.00 88.62 438 GLU A N 1
ATOM 3504 C CA . GLU A 1 438 ? 28.430 5.892 -14.192 1.00 88.62 438 GLU A CA 1
ATOM 3505 C C . GLU A 1 438 ? 27.629 6.992 -14.903 1.00 88.62 438 GLU A C 1
ATOM 3507 O O . GLU A 1 438 ? 27.576 8.137 -14.447 1.00 88.62 438 GLU A O 1
ATOM 3512 N N . ALA A 1 439 ? 26.953 6.641 -16.001 1.00 85.62 439 ALA A N 1
ATOM 3513 C CA . ALA A 1 439 ? 26.076 7.566 -16.711 1.00 85.62 439 ALA A CA 1
ATOM 3514 C C . ALA A 1 439 ? 24.917 8.027 -15.813 1.00 85.62 439 ALA A C 1
ATOM 3516 O O . ALA A 1 439 ? 24.546 9.200 -15.818 1.00 85.62 439 ALA A O 1
ATOM 3517 N N . CYS A 1 440 ? 24.382 7.132 -14.986 1.00 88.25 440 CYS A N 1
ATOM 3518 C CA . CYS A 1 440 ? 23.228 7.417 -14.143 1.00 88.25 440 CYS A CA 1
ATOM 3519 C C . CYS A 1 440 ? 23.591 8.132 -12.837 1.00 88.25 440 CYS A C 1
ATOM 3521 O O . CYS A 1 440 ? 22.819 8.975 -12.386 1.00 88.25 440 CYS A O 1
ATOM 3523 N N . GLU A 1 441 ? 24.789 7.924 -12.293 1.00 91.00 441 GLU A N 1
ATOM 3524 C CA . GLU A 1 441 ? 25.354 8.771 -11.232 1.00 91.00 441 GLU A CA 1
ATOM 3525 C C . GLU A 1 441 ? 25.562 10.220 -11.702 1.00 91.00 441 GLU A C 1
ATOM 3527 O O . GLU A 1 441 ? 25.296 11.157 -10.945 1.00 91.00 441 GLU A O 1
ATOM 3532 N N . SER A 1 442 ? 25.976 10.426 -12.960 1.00 87.31 442 SER A N 1
ATOM 3533 C CA . SER A 1 442 ? 26.151 11.772 -13.532 1.00 87.31 442 SER A CA 1
ATOM 3534 C C . SER A 1 442 ? 24.835 12.533 -13.759 1.00 87.31 442 SER A C 1
ATOM 3536 O O . SER A 1 442 ? 24.827 13.761 -13.754 1.00 87.31 442 SER A O 1
ATOM 3538 N N . VAL A 1 443 ? 23.717 11.813 -13.917 1.00 89.06 443 VAL A N 1
ATOM 3539 C CA . VAL A 1 443 ? 22.382 12.381 -14.195 1.00 89.06 443 VAL A CA 1
ATOM 3540 C C . VAL A 1 443 ? 21.514 12.476 -12.934 1.00 89.06 443 VAL A C 1
ATOM 3542 O O . VAL A 1 443 ? 20.770 13.441 -12.747 1.00 89.06 443 VAL A O 1
ATOM 3545 N N . PHE A 1 444 ? 21.608 11.490 -12.043 1.00 88.75 444 PHE A N 1
ATOM 3546 C CA . PHE A 1 444 ? 20.825 11.371 -10.811 1.00 88.75 444 PHE A CA 1
ATOM 3547 C C . PHE A 1 444 ? 21.712 11.495 -9.564 1.00 88.75 444 PHE A C 1
ATOM 3549 O O . PHE A 1 444 ? 21.534 10.757 -8.594 1.00 88.75 444 PHE A O 1
ATOM 3556 N N . SER A 1 445 ? 22.682 12.411 -9.578 1.00 82.81 445 SER A N 1
ATOM 3557 C CA . SER A 1 445 ? 23.704 12.533 -8.532 1.00 82.81 445 SER A CA 1
ATOM 3558 C C . SER A 1 445 ? 23.103 12.611 -7.121 1.00 82.81 445 SER A C 1
ATOM 3560 O O . SER A 1 445 ? 22.207 13.412 -6.845 1.00 82.81 445 SER A O 1
ATOM 3562 N N . GLY A 1 446 ? 23.572 11.729 -6.233 1.00 83.50 446 GLY A N 1
ATOM 3563 C CA . GLY A 1 446 ? 23.057 11.572 -4.867 1.00 83.50 446 GLY A CA 1
ATOM 3564 C C . GLY A 1 446 ? 21.708 10.844 -4.741 1.00 83.50 446 GLY A C 1
ATOM 3565 O O . GLY A 1 446 ? 21.240 10.667 -3.619 1.00 83.50 446 GLY A O 1
ATOM 3566 N N . LYS A 1 447 ? 21.079 10.412 -5.844 1.00 88.81 447 LYS A N 1
ATOM 3567 C CA . LYS A 1 447 ? 19.788 9.687 -5.867 1.00 88.81 447 LYS A CA 1
ATOM 3568 C C . LYS A 1 447 ? 19.840 8.299 -6.502 1.00 88.81 447 LYS A C 1
ATOM 3570 O O . LYS A 1 447 ? 18.966 7.495 -6.203 1.00 88.81 447 LYS A O 1
ATOM 3575 N N . PHE A 1 448 ? 20.808 8.036 -7.372 1.00 91.88 448 PHE A N 1
ATOM 3576 C CA . PHE A 1 448 ? 21.123 6.688 -7.841 1.00 91.88 448 PHE A CA 1
ATOM 3577 C C . PHE A 1 448 ? 22.147 6.045 -6.898 1.00 91.88 448 PHE A C 1
ATOM 3579 O O . PHE A 1 448 ? 23.052 6.740 -6.435 1.00 91.88 448 PHE A O 1
ATOM 3586 N N . ASP A 1 449 ? 22.011 4.744 -6.639 1.00 90.25 449 ASP A N 1
ATOM 3587 C CA . ASP A 1 449 ? 23.044 3.922 -6.002 1.00 90.25 449 ASP A CA 1
ATOM 3588 C C . ASP A 1 449 ? 23.445 2.779 -6.944 1.00 90.25 449 ASP A C 1
ATOM 3590 O O . ASP A 1 449 ? 22.586 2.072 -7.472 1.00 90.25 449 ASP A O 1
ATOM 3594 N N . ARG A 1 450 ? 24.752 2.596 -7.151 1.00 88.81 450 ARG A N 1
ATOM 3595 C CA . ARG A 1 450 ? 25.300 1.636 -8.124 1.00 88.81 450 ARG A CA 1
ATOM 3596 C C . ARG A 1 450 ? 25.226 0.166 -7.702 1.00 88.81 450 ARG A C 1
ATOM 3598 O O . ARG A 1 450 ? 25.504 -0.693 -8.534 1.00 88.81 450 ARG A O 1
ATOM 3605 N N . ASN A 1 451 ? 24.903 -0.121 -6.442 1.00 85.38 451 ASN A N 1
ATOM 3606 C CA . ASN A 1 451 ? 24.840 -1.477 -5.898 1.00 85.38 451 ASN A CA 1
ATOM 3607 C C . ASN A 1 451 ? 23.391 -1.981 -5.883 1.00 85.38 451 ASN A C 1
ATOM 3609 O O . ASN A 1 451 ? 23.120 -3.108 -6.283 1.00 85.38 451 ASN A O 1
ATOM 3613 N N . HIS A 1 452 ? 22.457 -1.123 -5.470 1.00 87.62 452 HIS A N 1
ATOM 3614 C CA . HIS A 1 452 ? 21.064 -1.482 -5.200 1.00 87.62 452 HIS A CA 1
ATOM 3615 C C . HIS A 1 452 ? 20.067 -0.981 -6.265 1.00 87.62 452 HIS A C 1
ATOM 3617 O O . HIS A 1 452 ? 18.871 -1.293 -6.187 1.00 87.62 452 HIS A O 1
ATOM 3623 N N . MET A 1 453 ? 20.519 -0.225 -7.276 1.00 91.25 453 MET A N 1
ATOM 3624 C CA . MET A 1 453 ? 19.689 0.208 -8.408 1.00 91.25 453 MET A CA 1
ATOM 3625 C C . MET A 1 453 ? 20.210 -0.239 -9.774 1.00 91.25 453 MET A C 1
ATOM 3627 O O . MET A 1 453 ? 21.404 -0.318 -10.042 1.00 91.25 453 MET A O 1
ATOM 3631 N N . ILE A 1 454 ? 19.258 -0.447 -10.681 1.00 92.56 454 ILE A N 1
ATOM 3632 C CA . ILE A 1 454 ? 19.471 -0.699 -12.104 1.00 92.56 454 ILE A CA 1
ATOM 3633 C C . ILE A 1 454 ? 19.036 0.554 -12.865 1.00 92.56 454 ILE A C 1
ATOM 3635 O O . ILE A 1 454 ? 18.009 1.163 -12.547 1.00 92.56 454 ILE A O 1
ATOM 3639 N N . CYS A 1 455 ? 19.803 0.939 -13.881 1.00 92.44 455 CYS A N 1
ATOM 3640 C CA . CYS A 1 455 ? 19.495 2.089 -14.719 1.00 92.44 455 CYS A CA 1
ATOM 3641 C C . CYS A 1 455 ? 19.151 1.675 -16.151 1.00 92.44 455 CYS A C 1
ATOM 3643 O O . CYS A 1 455 ? 19.757 0.757 -16.709 1.00 92.44 455 CYS A O 1
ATOM 3645 N N . VAL A 1 456 ? 18.167 2.349 -16.742 1.00 93.81 456 VAL A N 1
ATOM 3646 C CA . VAL A 1 456 ? 17.532 1.933 -17.995 1.00 93.81 456 VAL A CA 1
ATOM 3647 C C . VAL A 1 456 ? 17.301 3.131 -18.913 1.00 93.81 456 VAL A C 1
ATOM 3649 O O . VAL A 1 456 ? 16.784 4.151 -18.467 1.00 93.81 456 VAL A O 1
ATOM 3652 N N . SER A 1 457 ? 17.621 2.993 -20.201 1.00 93.81 457 SER A N 1
ATOM 3653 C CA . SER A 1 457 ? 17.097 3.857 -21.262 1.00 93.81 457 SER A CA 1
ATOM 3654 C C . SER A 1 457 ? 15.811 3.266 -21.838 1.00 93.81 457 SER A C 1
ATOM 3656 O O . SER A 1 457 ? 15.776 2.114 -22.286 1.00 93.81 457 SER A O 1
ATOM 3658 N N . ASN A 1 458 ? 14.771 4.092 -21.848 1.00 93.12 458 ASN A N 1
ATOM 3659 C CA . ASN A 1 458 ? 13.460 3.831 -22.411 1.00 93.12 458 ASN A CA 1
ATOM 3660 C C . ASN A 1 458 ? 13.229 4.762 -23.621 1.00 93.12 458 ASN A C 1
ATOM 3662 O O . ASN A 1 458 ? 13.114 5.976 -23.429 1.00 93.12 458 ASN A O 1
ATOM 3666 N N . PRO A 1 459 ? 13.162 4.240 -24.862 1.00 86.56 459 PRO A N 1
ATOM 3667 C CA . PRO A 1 459 ? 13.116 5.079 -26.060 1.00 86.56 459 PRO A CA 1
ATOM 3668 C C . PRO A 1 459 ? 11.764 5.763 -26.294 1.00 86.56 459 PRO A C 1
ATOM 3670 O O . PRO A 1 459 ? 11.708 6.783 -26.967 1.00 86.56 459 PRO A O 1
ATOM 3673 N N . SER A 1 460 ? 10.676 5.198 -25.767 1.00 81.31 460 SER A N 1
ATOM 3674 C CA . SER A 1 460 ? 9.342 5.793 -25.605 1.00 81.31 460 SER A CA 1
ATOM 3675 C C . SER A 1 460 ? 8.409 4.685 -25.125 1.00 81.31 460 SER A C 1
ATOM 3677 O O . SER A 1 460 ? 8.518 3.552 -25.592 1.00 81.31 460 SER A O 1
ATOM 3679 N N . THR A 1 461 ? 7.460 4.989 -24.237 1.00 81.00 461 THR A N 1
ATOM 3680 C CA . THR A 1 461 ? 6.503 3.991 -23.746 1.00 81.00 461 THR A CA 1
ATOM 3681 C C . THR A 1 461 ? 5.063 4.496 -23.771 1.00 81.00 461 THR A C 1
ATOM 3683 O O . THR A 1 461 ? 4.770 5.628 -23.383 1.00 81.00 461 THR A O 1
ATOM 3686 N N . MET A 1 462 ? 4.146 3.622 -24.193 1.00 86.19 462 MET A N 1
ATOM 3687 C CA . MET A 1 462 ? 2.695 3.845 -24.115 1.00 86.19 462 MET A CA 1
ATOM 3688 C C . MET A 1 462 ? 2.119 3.496 -22.731 1.00 86.19 462 MET A C 1
ATOM 3690 O O . MET A 1 462 ? 0.933 3.740 -22.474 1.00 86.19 462 MET A O 1
ATOM 3694 N N . LEU A 1 463 ? 2.951 2.951 -21.833 1.00 90.75 463 LEU A N 1
ATOM 3695 C CA . LEU A 1 463 ? 2.571 2.548 -20.484 1.00 90.75 463 LEU A CA 1
ATOM 3696 C C . LEU A 1 463 ? 2.094 3.735 -19.647 1.00 90.75 463 LEU A C 1
ATOM 3698 O O . LEU A 1 463 ? 2.782 4.742 -19.463 1.00 90.75 463 LEU A O 1
ATOM 3702 N N . TYR A 1 464 ? 0.899 3.590 -19.091 1.00 90.81 464 TYR A N 1
ATOM 3703 C CA . TYR A 1 464 ? 0.276 4.586 -18.238 1.00 90.81 464 TYR A CA 1
ATOM 3704 C C . TYR A 1 464 ? 0.666 4.318 -16.781 1.00 90.81 464 TYR A C 1
ATOM 3706 O O . TYR A 1 464 ? 0.556 3.196 -16.311 1.00 90.81 464 TYR A O 1
ATOM 3714 N N . LYS A 1 465 ? 1.120 5.349 -16.053 1.00 92.25 465 LYS A N 1
ATOM 3715 C CA . LYS A 1 465 ? 1.418 5.271 -14.604 1.00 92.25 465 LYS A CA 1
ATOM 3716 C C . LYS A 1 465 ? 2.431 4.172 -14.209 1.00 92.25 465 LYS A C 1
ATOM 3718 O O . LYS A 1 465 ? 2.335 3.607 -13.129 1.00 92.25 465 LYS A O 1
ATOM 3723 N N . SER A 1 466 ? 3.461 3.953 -15.030 1.00 93.56 466 SER A N 1
ATOM 3724 C CA . SER A 1 466 ? 4.460 2.875 -14.884 1.00 93.56 466 SER A CA 1
ATOM 3725 C C . SER A 1 466 ? 5.375 2.904 -13.641 1.00 93.56 466 SER A C 1
ATOM 3727 O O . SER A 1 466 ? 6.318 2.121 -13.573 1.00 93.56 466 SER A O 1
ATOM 3729 N N . ILE A 1 467 ? 5.159 3.761 -12.636 1.00 94.62 467 ILE A N 1
ATOM 3730 C CA . ILE A 1 467 ? 5.942 3.694 -11.384 1.00 94.62 467 ILE A CA 1
ATOM 3731 C C . ILE A 1 467 ? 5.592 2.376 -10.678 1.00 94.62 467 ILE A C 1
ATOM 3733 O O . ILE A 1 467 ? 4.423 2.015 -10.605 1.00 94.62 467 ILE A O 1
ATOM 3737 N N . GLY A 1 468 ? 6.594 1.633 -10.208 1.00 95.19 468 GLY A N 1
ATOM 3738 C CA . GLY A 1 468 ? 6.422 0.273 -9.689 1.00 95.19 468 GLY A CA 1
ATOM 3739 C C . GLY A 1 468 ? 6.337 -0.821 -10.761 1.00 95.19 468 GLY A C 1
ATOM 3740 O O . GLY A 1 468 ? 6.306 -1.996 -10.403 1.00 95.19 468 GLY A O 1
ATOM 3741 N N . ALA A 1 469 ? 6.357 -0.471 -12.055 1.00 95.25 469 ALA A N 1
ATOM 3742 C CA . ALA A 1 469 ? 6.384 -1.444 -13.147 1.00 95.25 469 ALA A CA 1
ATOM 3743 C C . ALA A 1 469 ? 7.639 -2.332 -13.087 1.00 95.25 469 ALA A C 1
ATOM 3745 O O . ALA A 1 469 ? 8.719 -1.837 -12.733 1.00 95.25 469 ALA A O 1
ATOM 3746 N N . PRO A 1 470 ? 7.526 -3.618 -13.457 1.00 94.44 470 PRO A N 1
ATOM 3747 C CA . PRO A 1 470 ? 8.652 -4.532 -13.455 1.00 94.44 470 PRO A CA 1
ATOM 3748 C C . PRO A 1 470 ? 9.585 -4.249 -14.639 1.00 94.44 470 PRO A C 1
ATOM 3750 O O . PRO A 1 470 ? 9.141 -4.071 -15.777 1.00 94.44 470 PRO A O 1
ATOM 3753 N N . LEU A 1 471 ? 10.888 -4.246 -14.362 1.00 94.12 471 LEU A N 1
ATOM 3754 C CA . LEU A 1 471 ? 11.931 -4.436 -15.368 1.00 94.12 471 LEU A CA 1
ATOM 3755 C C . LEU A 1 471 ? 12.211 -5.932 -15.454 1.00 94.12 471 LEU A C 1
ATOM 3757 O O . LEU A 1 471 ? 12.641 -6.530 -14.464 1.00 94.12 471 LEU A O 1
ATOM 3761 N N . ILE A 1 472 ? 11.956 -6.517 -16.618 1.00 91.56 472 ILE A N 1
ATOM 3762 C CA . ILE A 1 472 ? 12.110 -7.947 -16.890 1.00 91.56 472 ILE A CA 1
ATOM 3763 C C . ILE A 1 472 ? 13.098 -8.122 -18.034 1.00 91.56 472 ILE A C 1
ATOM 3765 O O . ILE A 1 472 ? 13.030 -7.395 -19.023 1.00 91.56 472 ILE A O 1
ATOM 3769 N N . CYS A 1 473 ? 14.007 -9.081 -17.902 1.00 89.75 473 CYS A N 1
ATOM 3770 C CA . CYS A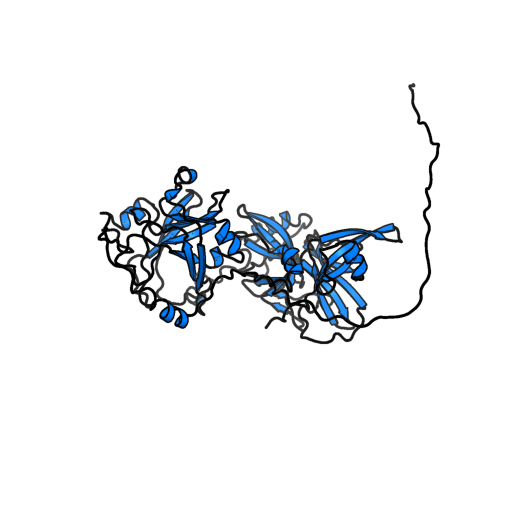 1 473 ? 15.008 -9.375 -18.917 1.00 89.75 473 CYS A CA 1
ATOM 3771 C C . CYS A 1 473 ? 15.055 -10.865 -19.256 1.00 89.75 473 CYS A C 1
ATOM 3773 O O . CYS A 1 473 ? 14.716 -11.723 -18.433 1.00 89.75 473 CYS A O 1
ATOM 3775 N N . ASP A 1 474 ? 15.494 -11.133 -20.480 1.00 87.00 474 ASP A N 1
ATOM 3776 C CA . ASP A 1 474 ? 15.607 -12.459 -21.070 1.00 87.00 474 ASP A CA 1
ATOM 3777 C C . ASP A 1 474 ? 17.028 -12.999 -20.849 1.00 87.00 474 ASP A C 1
ATOM 3779 O O . ASP A 1 474 ? 18.024 -12.342 -21.179 1.00 87.00 474 ASP A O 1
ATOM 3783 N N . PHE A 1 475 ? 17.102 -14.200 -20.278 1.00 83.12 475 PHE A N 1
ATOM 3784 C CA . PHE A 1 475 ? 18.322 -14.944 -19.975 1.00 83.12 475 PHE A CA 1
ATOM 3785 C C . PHE A 1 475 ? 18.222 -16.327 -20.638 1.00 83.12 475 PHE A C 1
ATOM 3787 O O . PHE A 1 475 ? 17.834 -17.316 -20.008 1.00 83.12 475 PHE A O 1
ATOM 3794 N N . GLY A 1 476 ? 18.506 -16.397 -21.942 1.00 79.12 476 GLY A N 1
ATOM 3795 C CA . GLY A 1 476 ? 18.219 -17.576 -22.756 1.00 79.12 476 GLY A CA 1
ATOM 3796 C C . GLY A 1 476 ? 16.726 -17.912 -22.749 1.00 79.12 476 GLY A C 1
ATOM 3797 O O . GLY A 1 476 ? 15.907 -17.180 -23.295 1.00 79.12 476 GLY A O 1
ATOM 3798 N N . ASN A 1 477 ? 16.367 -19.025 -22.106 1.00 76.56 477 ASN A N 1
ATOM 3799 C CA . ASN A 1 477 ? 14.981 -19.499 -22.025 1.00 76.56 477 ASN A CA 1
ATOM 3800 C C . ASN A 1 477 ? 14.210 -18.996 -20.783 1.00 76.56 477 ASN A C 1
ATOM 3802 O O . ASN A 1 477 ? 13.012 -19.257 -20.686 1.00 76.56 477 ASN A O 1
ATOM 3806 N N . GLU A 1 478 ? 14.856 -18.312 -19.829 1.00 78.69 478 GLU A N 1
ATOM 3807 C CA . GLU A 1 478 ? 14.198 -17.775 -18.625 1.00 78.69 478 GLU A CA 1
ATOM 3808 C C . GLU A 1 478 ? 13.903 -16.268 -18.770 1.00 78.69 478 GLU A C 1
ATOM 3810 O O . GLU A 1 478 ? 14.769 -15.491 -19.177 1.00 78.69 478 GLU A O 1
ATOM 3815 N N . ARG A 1 479 ? 12.687 -15.838 -18.397 1.00 84.56 479 ARG A N 1
ATOM 3816 C CA . ARG A 1 479 ? 12.304 -14.417 -18.281 1.00 84.56 479 ARG A CA 1
ATOM 3817 C C . ARG A 1 479 ? 12.216 -14.035 -16.808 1.00 84.56 479 ARG A C 1
ATOM 3819 O O . ARG A 1 479 ? 11.391 -14.591 -16.080 1.00 84.56 479 ARG A O 1
ATOM 3826 N N . LEU A 1 480 ? 13.051 -13.098 -16.364 1.00 85.19 480 LEU A N 1
ATOM 3827 C CA . LEU A 1 480 ? 13.216 -12.759 -14.946 1.00 85.19 480 LEU A CA 1
ATOM 3828 C C . LEU A 1 480 ? 12.939 -11.275 -14.699 1.00 85.19 480 LEU A C 1
ATOM 3830 O O . LEU A 1 480 ? 13.549 -10.422 -15.344 1.00 85.19 480 LEU A O 1
ATOM 3834 N N . GLN A 1 481 ? 12.080 -10.950 -13.729 1.00 89.62 481 GLN A N 1
ATOM 3835 C CA . GLN A 1 481 ? 12.043 -9.601 -13.165 1.00 89.62 481 GLN A CA 1
ATOM 3836 C C . GLN A 1 481 ? 13.339 -9.362 -12.386 1.00 89.62 481 GLN A C 1
ATOM 3838 O O . GLN A 1 481 ? 13.657 -10.122 -11.475 1.00 89.62 481 GLN A O 1
ATOM 3843 N N . ILE A 1 482 ? 14.059 -8.294 -12.729 1.00 88.88 482 ILE A N 1
ATOM 3844 C CA . ILE A 1 482 ? 15.292 -7.867 -12.050 1.00 88.88 482 ILE A CA 1
ATOM 3845 C C . ILE A 1 482 ? 15.118 -6.551 -11.278 1.00 88.88 482 ILE A C 1
ATOM 3847 O O . ILE A 1 482 ? 15.902 -6.266 -10.377 1.00 88.88 482 ILE A O 1
ATOM 3851 N N . GLY A 1 483 ? 14.079 -5.759 -11.572 1.00 91.69 483 GLY A N 1
ATOM 3852 C CA . GLY A 1 483 ? 13.846 -4.486 -10.884 1.00 91.69 483 GLY A CA 1
ATOM 3853 C C . GLY A 1 483 ? 12.390 -4.022 -10.840 1.00 91.69 483 GLY A C 1
ATOM 3854 O O . GLY A 1 483 ? 11.520 -4.579 -11.514 1.00 91.69 483 GLY A O 1
ATOM 3855 N N . ALA A 1 484 ? 12.125 -2.971 -10.061 1.00 94.19 484 ALA A N 1
ATOM 3856 C CA . ALA A 1 484 ? 10.841 -2.260 -10.015 1.00 94.19 484 ALA A CA 1
ATOM 3857 C C . ALA A 1 484 ? 11.041 -0.739 -10.152 1.00 94.19 484 ALA A C 1
ATOM 3859 O O . ALA A 1 484 ? 11.906 -0.153 -9.496 1.00 94.19 484 ALA A O 1
ATOM 3860 N N . LYS A 1 485 ? 10.245 -0.086 -11.007 1.00 95.50 485 LYS A N 1
ATOM 3861 C CA . LYS A 1 485 ? 10.467 1.314 -11.410 1.00 95.50 485 LYS A CA 1
ATOM 3862 C C . LYS A 1 485 ? 10.298 2.308 -10.260 1.00 95.50 485 LYS A C 1
ATOM 3864 O O . LYS A 1 485 ? 9.282 2.294 -9.557 1.00 95.50 485 LYS A O 1
ATOM 3869 N N . LEU A 1 486 ? 11.243 3.231 -10.112 1.00 93.06 486 LEU A N 1
ATOM 3870 C CA . LEU A 1 486 ? 11.171 4.351 -9.173 1.00 93.06 486 LEU A CA 1
ATOM 3871 C C . LEU A 1 486 ? 10.562 5.604 -9.829 1.00 93.06 486 LEU A C 1
ATOM 3873 O O . LEU A 1 486 ? 10.369 5.686 -11.038 1.00 93.06 486 LEU A O 1
ATOM 3877 N N . LYS A 1 487 ? 10.225 6.608 -9.011 1.00 89.56 487 LYS A N 1
ATOM 3878 C CA . LYS A 1 487 ? 9.546 7.838 -9.466 1.00 89.56 487 LYS A CA 1
ATOM 3879 C C . LYS A 1 487 ? 10.432 8.774 -10.308 1.00 89.56 487 LYS A C 1
ATOM 3881 O O . LYS A 1 487 ? 9.906 9.646 -10.994 1.00 89.56 487 LYS A O 1
ATOM 3886 N N . SER A 1 488 ? 11.754 8.647 -10.218 1.00 87.44 488 SER A N 1
ATOM 3887 C CA . SER A 1 488 ? 12.701 9.572 -10.847 1.00 87.44 488 SER A CA 1
ATOM 3888 C C . SER A 1 488 ? 13.120 9.120 -12.244 1.00 87.44 488 SER A C 1
ATOM 3890 O O . SER A 1 488 ? 13.545 7.983 -12.440 1.00 87.44 488 SER A O 1
ATOM 3892 N N . THR A 1 489 ? 13.027 10.051 -13.191 1.00 90.81 489 THR A N 1
ATOM 3893 C CA . THR A 1 489 ? 13.398 9.887 -14.599 1.00 90.81 489 THR A CA 1
ATOM 3894 C C . THR A 1 489 ? 14.069 11.161 -15.121 1.00 90.81 489 THR A C 1
ATOM 3896 O O . THR A 1 489 ? 13.947 12.227 -14.509 1.00 90.81 489 THR A O 1
ATOM 3899 N N . HIS A 1 490 ? 14.791 11.065 -16.237 1.00 90.94 490 HIS A N 1
ATOM 3900 C CA . HIS A 1 490 ? 15.448 12.192 -16.902 1.00 90.94 490 HIS A CA 1
ATOM 3901 C C . HIS A 1 490 ? 15.381 12.015 -18.423 1.00 90.94 490 HIS A C 1
ATOM 3903 O O . HIS A 1 490 ? 15.728 10.954 -18.929 1.00 90.94 490 HIS A O 1
ATOM 3909 N N . LYS A 1 491 ? 14.940 13.035 -19.161 1.00 91.81 491 LYS A N 1
ATOM 3910 C CA . LYS A 1 491 ? 14.912 13.007 -20.632 1.00 91.81 491 LYS A CA 1
ATOM 3911 C C . LYS A 1 491 ? 16.245 13.474 -21.204 1.00 91.81 491 LYS A C 1
ATOM 3913 O O . LYS A 1 491 ? 16.761 14.491 -20.751 1.00 91.81 491 LYS A O 1
ATOM 3918 N N . TYR A 1 492 ? 16.748 12.788 -22.223 1.00 88.38 492 TYR A N 1
ATOM 3919 C CA . TYR A 1 492 ? 17.950 13.182 -22.955 1.00 88.38 492 TYR A CA 1
ATOM 3920 C C . TYR A 1 492 ? 17.794 12.907 -24.457 1.00 88.38 492 TYR A C 1
ATOM 3922 O O . TYR A 1 492 ? 16.886 12.194 -24.879 1.00 88.38 492 TYR A O 1
ATOM 3930 N N . ILE A 1 493 ? 18.679 13.483 -25.270 1.00 88.62 493 ILE A N 1
ATOM 3931 C CA . ILE A 1 493 ? 18.730 13.254 -26.719 1.00 88.62 493 ILE A CA 1
ATOM 3932 C C . ILE A 1 493 ? 19.942 12.368 -27.024 1.00 88.62 493 ILE A C 1
ATOM 3934 O O . ILE A 1 493 ? 21.036 12.599 -26.509 1.00 88.62 493 ILE A O 1
ATOM 3938 N N . THR A 1 494 ? 19.734 11.328 -27.827 1.00 83.88 494 THR A N 1
ATOM 3939 C CA . THR A 1 494 ? 20.777 10.392 -28.280 1.00 83.88 494 THR A CA 1
ATOM 3940 C C . THR A 1 494 ? 21.650 10.971 -29.397 1.00 83.88 494 THR A C 1
ATOM 3942 O O . THR A 1 494 ? 21.313 11.982 -30.009 1.00 83.88 494 THR A O 1
ATOM 3945 N N . SER A 1 495 ? 22.741 10.270 -29.731 1.00 81.88 495 SER A N 1
ATOM 3946 C CA . SER A 1 495 ? 23.528 10.486 -30.960 1.00 81.88 495 SER A CA 1
ATOM 3947 C C . SER A 1 495 ? 22.688 10.524 -32.239 1.00 81.88 495 SER A C 1
ATOM 3949 O O . SER A 1 495 ? 23.070 11.170 -33.207 1.00 81.88 495 SER A O 1
ATOM 3951 N N . ASP A 1 496 ? 21.553 9.826 -32.232 1.00 86.19 496 ASP A N 1
ATOM 3952 C CA . ASP A 1 496 ? 20.662 9.632 -33.372 1.00 86.19 496 ASP A CA 1
ATOM 3953 C C . ASP A 1 496 ? 19.518 10.670 -33.405 1.00 86.19 496 ASP A C 1
ATOM 3955 O O . ASP A 1 496 ? 18.484 10.423 -34.026 1.00 86.19 496 ASP A O 1
ATOM 3959 N N . GLU A 1 497 ? 19.647 11.765 -32.647 1.00 86.06 497 GLU A N 1
ATOM 3960 C CA . GLU A 1 497 ? 18.645 12.829 -32.445 1.00 86.06 497 GLU A CA 1
ATOM 3961 C C . GLU A 1 497 ? 17.289 12.368 -31.858 1.00 86.06 497 GLU A C 1
ATOM 3963 O O . GLU A 1 497 ? 16.334 13.142 -31.778 1.00 86.06 497 GLU A O 1
ATOM 3968 N N . LYS A 1 498 ? 17.192 11.125 -31.366 1.00 87.44 498 LYS A N 1
ATOM 3969 C CA . LYS A 1 498 ? 15.988 10.595 -30.697 1.00 87.44 498 LYS A CA 1
ATOM 3970 C C . LYS A 1 498 ? 15.989 10.995 -29.224 1.00 87.44 498 LYS A C 1
ATOM 3972 O O . LYS A 1 498 ? 16.992 10.778 -28.539 1.00 87.44 498 LYS A O 1
ATOM 3977 N N . GLU A 1 499 ? 14.865 11.517 -28.738 1.00 90.94 499 GLU A N 1
ATOM 3978 C CA . GLU A 1 499 ? 14.612 11.690 -27.304 1.00 90.94 499 GLU A CA 1
ATOM 3979 C C . GLU A 1 499 ? 14.403 10.309 -26.658 1.00 90.94 499 GLU A C 1
ATOM 3981 O O . GLU A 1 499 ? 13.479 9.590 -27.030 1.00 90.94 499 GLU A O 1
ATOM 3986 N N . GLU A 1 500 ? 15.245 9.939 -25.694 1.00 92.75 500 GLU A N 1
ATOM 3987 C CA . GLU A 1 500 ? 15.054 8.769 -24.828 1.00 92.75 500 GLU A CA 1
ATOM 3988 C C . GLU A 1 500 ? 14.858 9.247 -23.371 1.00 92.75 500 GLU A C 1
ATOM 3990 O O . GLU A 1 500 ? 15.231 10.362 -22.989 1.00 92.75 500 GLU A O 1
ATOM 3995 N N . THR A 1 501 ? 14.249 8.415 -22.525 1.00 93.06 501 THR A N 1
ATOM 3996 C CA . THR A 1 501 ? 14.100 8.679 -21.085 1.00 93.06 501 THR A CA 1
ATOM 3997 C C . THR A 1 501 ? 14.970 7.717 -20.288 1.00 93.06 501 THR A C 1
ATOM 3999 O O . THR A 1 501 ? 14.805 6.506 -20.378 1.00 93.06 501 THR A O 1
ATOM 4002 N N . LEU A 1 502 ? 15.874 8.261 -19.477 1.00 93.75 502 LEU A N 1
ATOM 4003 C CA . LEU A 1 502 ? 16.642 7.534 -18.476 1.00 93.75 502 LEU A CA 1
ATOM 4004 C C . LEU A 1 502 ? 15.777 7.310 -17.228 1.00 93.75 502 LEU A C 1
ATOM 4006 O O . LEU A 1 502 ? 15.115 8.233 -16.742 1.00 93.75 502 LEU A O 1
ATOM 4010 N N . GLU A 1 503 ? 15.771 6.090 -16.706 1.00 94.25 503 GLU A N 1
ATOM 4011 C CA . GLU A 1 503 ? 14.848 5.626 -15.669 1.00 94.25 503 GLU A CA 1
ATOM 4012 C C . GLU A 1 503 ? 15.589 4.802 -14.606 1.00 94.25 503 GLU A C 1
ATOM 4014 O O . GLU A 1 503 ? 16.403 3.937 -14.936 1.00 94.25 503 GLU A O 1
ATOM 4019 N N . MET A 1 504 ? 15.292 5.053 -13.326 1.00 93.88 504 MET A N 1
ATOM 4020 C CA . MET A 1 504 ? 15.853 4.283 -12.209 1.00 93.88 504 MET A CA 1
ATOM 4021 C C . MET A 1 504 ? 14.900 3.178 -11.749 1.00 93.88 504 MET A C 1
ATOM 4023 O O . MET A 1 504 ? 13.700 3.405 -11.567 1.00 93.88 504 MET A O 1
ATOM 4027 N N . TYR A 1 505 ? 15.454 1.999 -11.488 1.00 93.88 505 TYR A N 1
ATOM 4028 C CA . TYR A 1 505 ? 14.766 0.829 -10.952 1.00 93.88 505 TYR A CA 1
ATOM 4029 C C . TYR A 1 505 ? 15.490 0.367 -9.690 1.00 93.88 505 TYR A C 1
ATOM 4031 O O . TYR A 1 505 ? 16.714 0.290 -9.686 1.00 93.88 505 TYR A O 1
ATOM 4039 N N . ILE A 1 506 ? 14.762 0.026 -8.627 1.00 91.56 506 ILE A N 1
ATOM 4040 C CA . ILE A 1 506 ? 15.371 -0.689 -7.496 1.00 91.56 506 ILE A CA 1
ATOM 4041 C C . ILE A 1 506 ? 15.521 -2.169 -7.865 1.00 91.56 506 ILE A C 1
ATOM 4043 O O . ILE A 1 506 ? 14.587 -2.737 -8.439 1.00 91.56 506 ILE A O 1
ATOM 4047 N N . SER A 1 507 ? 16.674 -2.773 -7.566 1.00 89.06 507 SER A N 1
ATOM 4048 C CA . SER A 1 507 ? 16.919 -4.212 -7.749 1.00 89.06 507 SER A CA 1
ATOM 4049 C C . SER A 1 507 ? 15.965 -5.028 -6.866 1.00 89.06 507 SER A C 1
ATOM 4051 O O . SER A 1 507 ? 15.768 -4.702 -5.693 1.00 89.06 507 SER A O 1
ATOM 4053 N N . VAL A 1 508 ? 15.351 -6.086 -7.414 1.00 85.50 508 VAL A N 1
ATOM 4054 C CA . VAL A 1 508 ? 14.534 -7.020 -6.605 1.00 85.50 508 VAL A CA 1
ATOM 4055 C C . VAL A 1 508 ? 15.370 -8.086 -5.898 1.00 85.50 508 VAL A C 1
ATOM 4057 O O . VAL A 1 508 ? 14.880 -8.725 -4.972 1.00 85.50 508 VAL A O 1
ATOM 4060 N N . ASN A 1 509 ? 16.638 -8.239 -6.285 1.00 75.62 509 ASN A N 1
ATOM 4061 C CA . ASN A 1 509 ? 17.521 -9.294 -5.786 1.00 75.62 509 ASN A CA 1
ATOM 4062 C C . ASN A 1 509 ? 18.158 -8.965 -4.427 1.00 75.62 509 ASN A C 1
ATOM 4064 O O . ASN A 1 509 ? 18.592 -9.876 -3.724 1.00 75.62 509 ASN A O 1
ATOM 4068 N N . GLU A 1 510 ? 18.174 -7.687 -4.037 1.00 66.81 510 GLU A N 1
ATOM 4069 C CA . GLU A 1 510 ? 18.705 -7.221 -2.744 1.00 66.81 510 GLU A CA 1
ATOM 4070 C C . GLU A 1 510 ? 17.852 -7.669 -1.554 1.00 66.81 510 GLU A C 1
ATOM 4072 O O . GLU A 1 510 ? 18.309 -7.685 -0.412 1.00 66.81 510 GLU A O 1
ATOM 4077 N N . TYR A 1 511 ? 16.585 -7.989 -1.815 1.00 66.62 511 TYR A N 1
ATOM 4078 C CA . TYR A 1 511 ? 15.611 -8.294 -0.784 1.00 66.62 511 TYR A CA 1
ATOM 4079 C C . TYR A 1 511 ? 15.597 -9.794 -0.467 1.00 66.62 511 TYR A C 1
ATOM 4081 O O . TYR A 1 511 ? 15.697 -10.622 -1.381 1.00 66.62 511 TYR A O 1
ATOM 4089 N N . PRO A 1 512 ? 15.491 -10.172 0.825 1.00 54.84 512 PRO A N 1
ATOM 4090 C CA . PRO A 1 512 ? 15.388 -11.573 1.204 1.00 54.84 512 PRO A CA 1
ATOM 4091 C C . PRO A 1 512 ? 14.187 -12.194 0.490 1.00 54.84 512 PRO A C 1
ATOM 4093 O O . PRO A 1 512 ? 13.104 -11.607 0.448 1.00 54.84 512 PRO A O 1
ATOM 4096 N N . GLN A 1 513 ? 14.430 -13.357 -0.117 1.00 58.03 513 GLN A N 1
ATOM 4097 C CA . GLN A 1 513 ? 13.417 -14.096 -0.862 1.00 58.03 513 GLN A CA 1
ATOM 4098 C C . GLN A 1 513 ? 12.238 -14.431 0.060 1.00 58.03 513 GLN A C 1
ATOM 4100 O O . GLN A 1 513 ? 12.410 -14.566 1.269 1.00 58.03 513 GLN A O 1
ATOM 4105 N N . PHE A 1 514 ? 11.048 -14.511 -0.525 1.00 51.56 514 PHE A N 1
ATOM 4106 C CA . PHE A 1 514 ? 9.780 -14.593 0.193 1.00 51.56 514 PHE A CA 1
ATOM 4107 C C . PHE A 1 514 ? 9.584 -15.979 0.832 1.00 51.56 514 PHE A C 1
ATOM 4109 O O . PHE A 1 514 ? 9.021 -16.874 0.202 1.00 51.56 514 PHE A O 1
ATOM 4116 N N . GLU A 1 515 ? 10.065 -16.118 2.068 1.00 34.19 515 GLU A N 1
ATOM 4117 C CA . GLU A 1 515 ? 9.779 -17.212 3.013 1.00 34.19 515 GLU A CA 1
ATOM 4118 C C . GLU A 1 515 ? 8.684 -16.789 4.011 1.00 34.19 515 GLU A C 1
ATOM 4120 O O . GLU A 1 515 ? 8.727 -15.623 4.475 1.00 34.19 515 GLU A O 1
#

InterPro domains:
  IPR009003 Peptidase S1, PA clan [SSF50494] (77-234)
  IPR009003 Peptidase S1, PA clan [SSF50494] (321-484)
  IPR051487 Serine/Threonine Proteases with Immune and Developmental Roles [PTHR24256] (321-513)

Radius of gyration: 30.81 Å; chains: 1; bounding box: 91×72×102 Å

Foldseek 3Di:
DDDDDDDDDDDDDDDDDDDDDDDDDDDDDDDDDDDDDDDDDDDDPDDDQDADADDPVVVVVVVVPPPPDDDDDDDDFDAAPDPPSVPDDPVVCQVVQWFAQQWKFKAFPPVRDTQDIWGAADDQVRRGGDFWDQKIKDWPLSCPPCVVCSQPGIWMFGFWDDPVCVVPDCPRTFHFDHKHWHDDPQDVRTMIMTGTPDIDGDDNNHGHHYDDPDPQDDFDPWDWDFDADPVNRGIGIDTDGDDRDPPDDCVVCCVVPVCPQWPNDFQVVLVVLVCVQQVVADDADGDPPDFQQAQKKWKWKQDPVRDTDTAAMWGFADDDDQKGKGQKIKFKCVRPPDDRPIWIWIGSFQDPNRHSTIFTFDDKAWDDQLDVLCVVLVTDMIMTGTPGIGMYRYDPVRDAHAFDDDDDLPFDFDWKWWWHAASNRDTDIFTKDWDQQVVVCVVQPSNDDRPFKTKIKTLDDRHDNHHRTFIWTDGPPHIYGFWGWHPDKDWDADPVRGIIIMTMTTGSVSDDTDD

Secondary structure (DSSP, 8-state):
--------------------------------PPPPPPP--PPP-----PPEE--HHHHHHHHTTSTT---------BPTT-SGGGT--HHHHHHHTPPPTTEEEEEETTT--EEEEEEE---TTTTTSBSEEEEEEEEHHHHTT-HHHHHHHEEEEES---TTTGGG--TTEEEEEEEEEE--SS-SSPEEEEEEEEEEEPBTTB-PPPPPSSS--PPPS-EEEEEEETTTTEEEEEEEPPP--SS--GGG-TTS----SB--S-HHHHHHHHHHH-TT----B------BS-SEEEEEEE-TT---EEEEEEEE---S-SSEEEEEEEEEGGGTTT-SS-EEEEE----TT-B---EEEEEEEEPPPSSHHHHHTT--EEEEEEEEEEEE---GGG--BS---S----S----EEEEEEBTTS-EEEEEEEEE-HHHHHHHSTTT--TTTEEEEEES---BSS-TTPEEEEEETTEEEEEEEEEEEEEEEE-TTS-EEEEEEEEESTTSPP--

Organism: NCBI:txid6335